Protein AF-0000000082498133 (afdb_homodimer)

Sequence (608 aa):
MKIEMRTRTTKRICCCGSPRFSFLAPPSLFSWYEEDVWTEIAKFLDGISLVMLATTCKWFNLIMMEDCVWKYACLRDLQVPDPGKVAFKWKELYAKAFDGCHSYMFRQQEKHIDWMRIGAFLFDSHSAFLTERLIGPLKVDKEDTMEKMLELKGCCVLNNIKAGIWIADLQLVRCPVCDLNTCDGTMQTLDARHIELFLNEGYQDGSWDYETLGSHDTSKHADGASGGIFDMKHLKDQSTSDILDLKSWVGKQKDWQPKAMITLHAVAVKTNLQENEGLHIKYQAMKTGKDGEVVSIRISQQLLMKIEMRTRTTKRICCCGSPRFSFLAPPSLFSWYEEDVWTEIAKFLDGISLVMLATTCKWFNLIMMEDCVWKYACLRDLQVPDPGKVAFKWKELYAKAFDGCHSYMFRQQEKHIDWMRIGAFLFDSHSAFLTERLIGPLKVDKEDTMEKMLELKGCCVLNNIKAGIWIADLQLVRCPVCDLNTCDGTMQTLDARHIELFLNEGYQDGSWDYETLGSHDTSKHADGASGGIFDMKHLKDQSTSDILDLKSWVGKQKDWQPKAMITLHAVAVKTNLQENEGLHIKYQAMKTGKDGEVVSIRISQQLL

Solvent-accessible surface area (backbone atoms only — not comparable to full-atom values): 33421 Å² total; per-residue (Å²): 137,82,78,76,76,78,77,81,80,78,80,70,68,52,74,61,60,60,78,70,75,68,73,70,73,75,67,93,55,80,56,85,78,40,62,64,60,55,40,58,55,51,39,74,43,53,69,66,56,40,50,50,52,25,52,50,21,50,50,51,25,51,52,56,63,33,52,68,35,28,41,47,34,36,31,60,76,45,65,45,77,87,73,72,86,68,96,64,59,30,56,60,42,37,45,57,70,67,66,75,65,55,72,44,78,80,45,66,53,86,37,52,74,50,56,26,78,66,46,39,30,40,32,88,39,42,32,35,38,36,29,45,66,74,59,74,79,84,75,83,66,88,85,54,52,56,65,53,31,19,64,73,65,38,28,41,70,44,69,48,32,58,60,28,54,28,38,33,31,41,35,33,26,55,37,80,79,29,78,41,91,76,42,89,44,64,20,46,26,47,37,35,31,36,61,60,43,85,78,33,62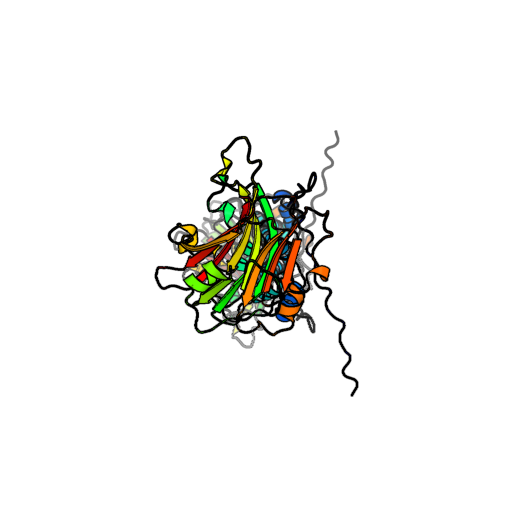,50,50,71,73,54,75,40,53,78,40,78,76,46,54,28,75,43,80,44,71,42,67,48,55,40,38,36,45,32,23,52,85,44,61,83,35,67,45,36,52,56,66,43,41,46,83,80,61,49,68,58,85,86,36,65,61,65,30,44,49,65,31,62,39,22,38,35,40,41,24,42,44,64,94,49,56,13,38,40,35,39,37,32,37,22,31,80,48,96,88,42,40,34,42,30,40,35,41,34,40,32,76,87,136,83,80,78,75,80,80,81,85,79,80,65,68,49,75,60,60,57,76,70,73,69,72,72,71,74,65,93,55,79,56,84,78,39,62,66,60,55,41,58,54,52,39,75,42,52,70,66,57,41,50,50,51,27,52,50,21,50,49,52,25,52,53,58,64,34,53,66,36,29,41,46,34,37,31,61,76,45,64,44,79,86,70,71,87,69,95,64,58,31,58,58,41,38,45,58,71,68,66,75,65,53,72,44,78,79,46,67,53,84,38,52,75,51,57,25,77,64,48,39,28,38,32,89,39,42,33,34,37,37,31,46,64,74,60,73,79,84,74,82,67,86,84,54,51,57,66,54,32,20,62,71,66,40,27,40,70,44,68,48,32,57,61,28,53,27,37,33,30,41,35,32,27,55,37,80,79,30,78,40,91,78,42,90,44,65,18,45,26,47,37,35,32,34,59,62,42,83,79,33,63,49,51,70,73,53,76,40,52,76,41,78,77,47,53,28,75,43,79,45,68,42,65,48,54,40,37,35,43,33,24,53,84,44,61,85,34,66,46,35,51,56,65,42,40,46,82,77,63,48,67,58,87,85,36,65,62,64,28,42,43,58,31,62,38,24,41,36,38,42,24,43,44,63,95,50,55,12,38,40,34,40,36,33,37,22,31,81,46,96,87,41,41,32,44,33,41,35,39,33,40,32,76,88

Structure (mmCIF, N/CA/C/O backbone):
data_AF-0000000082498133-model_v1
#
loop_
_entity.id
_entity.type
_entity.pdbx_description
1 polymer 'Probable F-box At3g61730'
#
loop_
_atom_site.group_PDB
_atom_site.id
_atom_site.type_symbol
_atom_site.label_atom_id
_atom_site.label_alt_id
_atom_site.label_comp_id
_atom_site.label_asym_id
_atom_site.label_entity_id
_atom_site.label_seq_id
_atom_site.pdbx_PDB_ins_code
_atom_site.Cartn_x
_atom_site.Cartn_y
_atom_site.Cartn_z
_atom_site.occupancy
_atom_site.B_iso_or_equiv
_atom_site.auth_seq_id
_atom_site.auth_comp_id
_atom_site.auth_asym_id
_atom_site.auth_atom_id
_atom_site.pdbx_PDB_model_num
ATOM 1 N N . MET A 1 1 ? -36.938 35.531 -4.105 1 23.5 1 MET A N 1
ATOM 2 C CA . MET A 1 1 ? -35.625 34.875 -4.23 1 23.5 1 MET A CA 1
ATOM 3 C C . MET A 1 1 ? -34.875 34.969 -2.92 1 23.5 1 MET A C 1
ATOM 5 O O . MET A 1 1 ? -34.25 36 -2.613 1 23.5 1 MET A O 1
ATOM 9 N N . LYS A 1 2 ? -35.406 34.375 -1.828 1 27.59 2 LYS A N 1
ATOM 10 C CA . LYS A 1 2 ? -35.281 34.531 -0.382 1 27.59 2 LYS A CA 1
ATOM 11 C C . LYS A 1 2 ? -33.969 34 0.127 1 27.59 2 LYS A C 1
ATOM 13 O O . LYS A 1 2 ? -33.656 32.812 -0.082 1 27.59 2 LYS A O 1
ATOM 18 N N . ILE A 1 3 ? -32.875 34.875 0.156 1 26.09 3 ILE A N 1
ATOM 19 C CA . ILE A 1 3 ? -31.469 34.812 0.532 1 26.09 3 ILE A CA 1
ATOM 20 C C . ILE A 1 3 ? -31.328 34.125 1.895 1 26.09 3 ILE A C 1
ATOM 22 O O . ILE A 1 3 ? -31.812 34.656 2.904 1 26.09 3 ILE A O 1
ATOM 26 N N . GLU A 1 4 ? -31.625 32.75 1.978 1 24.52 4 GLU A N 1
ATOM 27 C CA . GLU A 1 4 ? -31.594 32.031 3.236 1 24.52 4 GLU A CA 1
ATOM 28 C C . GLU A 1 4 ? -30.312 32.281 4.004 1 24.52 4 GLU A C 1
ATOM 30 O O . GLU A 1 4 ? -29.219 32.125 3.461 1 24.52 4 GLU A O 1
ATOM 35 N N . MET A 1 5 ? -30.281 33.188 5.004 1 19.09 5 MET A N 1
ATOM 36 C CA . MET A 1 5 ? -29.297 33.688 5.961 1 19.09 5 MET A CA 1
ATOM 37 C C . MET A 1 5 ? -28.672 32.531 6.734 1 19.09 5 MET A C 1
ATOM 39 O O . MET A 1 5 ? -29.328 31.891 7.555 1 19.09 5 MET A O 1
ATOM 43 N N . ARG A 1 6 ? -27.875 31.594 6.039 1 28.27 6 ARG A N 1
ATOM 44 C CA . ARG A 1 6 ? -27.156 30.547 6.758 1 28.27 6 ARG A CA 1
ATOM 45 C C . ARG A 1 6 ? -26.547 31.078 8.055 1 28.27 6 ARG A C 1
ATOM 47 O O . ARG A 1 6 ? -25.984 32.188 8.078 1 28.27 6 ARG A O 1
ATOM 54 N N . THR A 1 7 ? -27.016 30.578 9.148 1 25.17 7 THR A N 1
ATOM 55 C CA . THR A 1 7 ? -26.781 30.75 10.578 1 25.17 7 THR A CA 1
ATOM 56 C C . THR A 1 7 ? -25.281 30.797 10.883 1 25.17 7 THR A C 1
ATOM 58 O O . THR A 1 7 ? -24.484 30.109 10.227 1 25.17 7 THR A O 1
ATOM 61 N N . ARG A 1 8 ? -24.766 31.75 11.641 1 30.75 8 ARG A N 1
ATOM 62 C CA . ARG A 1 8 ? -23.562 32.281 12.289 1 30.75 8 ARG A CA 1
ATOM 63 C C . ARG A 1 8 ? -22.828 31.188 13.055 1 30.75 8 ARG A C 1
ATOM 65 O O . ARG A 1 8 ? -23.406 30.531 13.914 1 30.75 8 ARG A O 1
ATOM 72 N N . THR A 1 9 ? -21.875 30.516 12.398 1 31.27 9 THR A N 1
ATOM 73 C CA . THR A 1 9 ? -20.875 29.625 12.992 1 31.27 9 THR A CA 1
ATOM 74 C C . THR A 1 9 ? -20.391 30.172 14.336 1 31.27 9 THR A C 1
ATOM 76 O O . THR A 1 9 ? -20 31.344 14.438 1 31.27 9 THR A O 1
ATOM 79 N N . THR A 1 10 ? -20.781 29.625 15.469 1 29.75 10 THR A N 1
ATOM 80 C CA . THR A 1 10 ? -20.453 29.859 16.875 1 29.75 10 THR A CA 1
ATOM 81 C C . THR A 1 10 ? -18.938 29.984 17.047 1 29.75 10 THR A C 1
ATOM 83 O O . THR A 1 10 ? -18.188 29.188 16.5 1 29.75 10 THR A O 1
ATOM 86 N N . LYS A 1 11 ? -18.422 31.234 17.422 1 36.19 11 LYS A N 1
ATOM 87 C CA . LYS A 1 11 ? -17.141 31.75 17.891 1 36.19 11 LYS A CA 1
ATOM 88 C C . LYS A 1 11 ? -16.484 30.797 18.891 1 36.19 11 LYS A C 1
ATOM 90 O O . LYS A 1 11 ? -17.078 30.5 19.938 1 36.19 11 LYS A O 1
ATOM 95 N N . ARG A 1 12 ? -15.719 29.844 18.547 1 35.78 12 ARG A N 1
ATOM 96 C CA . ARG A 1 12 ? -15.156 28.828 19.438 1 35.78 12 ARG A CA 1
ATOM 97 C C . ARG A 1 12 ? -14.25 29.469 20.484 1 35.78 12 ARG A C 1
ATOM 99 O O . ARG A 1 12 ? -13.242 30.078 20.156 1 35.78 12 ARG A O 1
ATOM 106 N N . ILE A 1 13 ? -14.875 29.844 21.562 1 32.75 13 ILE A N 1
ATOM 107 C CA . ILE A 1 13 ? -14.117 30.109 22.781 1 32.75 13 ILE A CA 1
ATOM 108 C C . ILE A 1 13 ? -13.281 28.891 23.156 1 32.75 13 ILE A C 1
ATOM 110 O O . ILE A 1 13 ? -13.812 27.781 23.266 1 32.75 13 ILE A O 1
ATOM 114 N N . CYS A 1 14 ? -12.117 28.719 22.766 1 37.66 14 CYS A N 1
ATOM 115 C CA . CYS A 1 14 ? -11.305 27.578 23.172 1 37.66 14 CYS A CA 1
ATOM 116 C C . CYS A 1 14 ? -10.867 27.703 24.625 1 37.66 14 CYS A C 1
ATOM 118 O O . CYS A 1 14 ? -10.266 28.719 25 1 37.66 14 CYS A O 1
ATOM 120 N N . CYS A 1 15 ? -11.727 27.188 25.484 1 32.81 15 CYS A N 1
ATOM 121 C CA . CYS A 1 15 ? -11.219 27.031 26.844 1 32.81 15 CYS A CA 1
ATOM 122 C C . CYS A 1 15 ? -9.891 26.281 26.844 1 32.81 15 CYS A C 1
ATOM 124 O O . CYS A 1 15 ? -9.68 25.375 26.031 1 32.81 15 CYS A O 1
ATOM 126 N N . CYS A 1 16 ? -8.875 26.828 27.375 1 40.31 16 CYS A N 1
ATOM 127 C CA . CYS A 1 16 ? -7.445 26.547 27.391 1 40.31 16 CYS A CA 1
ATOM 128 C C . CYS A 1 16 ? -7.164 25.172 28.016 1 40.31 16 CYS A C 1
ATOM 130 O O . CYS A 1 16 ? -6.77 25.094 29.188 1 40.31 16 CYS A O 1
ATOM 132 N N . GLY A 1 17 ? -8.086 24.25 28.094 1 35.47 17 GLY A N 1
ATOM 133 C CA . GLY A 1 17 ? -7.52 23.062 28.703 1 35.47 17 GLY A CA 1
ATOM 134 C C . GLY A 1 17 ? -6.363 22.469 27.922 1 35.47 17 GLY A C 1
ATOM 135 O O . GLY A 1 17 ? -6.285 22.641 26.703 1 35.47 17 GLY A O 1
ATOM 136 N N . SER A 1 18 ? -5.246 22.219 28.672 1 36.78 18 SER A N 1
ATOM 137 C CA . SER A 1 18 ? -4.098 21.531 28.109 1 36.78 18 SER A CA 1
ATOM 138 C C . SER A 1 18 ? -4.535 20.297 27.328 1 36.78 18 SER A C 1
ATOM 140 O O . SER A 1 18 ? -5.371 19.516 27.797 1 36.78 18 SER A O 1
ATOM 142 N N . PRO A 1 19 ? -4.469 20.344 26.125 1 37.59 19 PRO A N 1
ATOM 143 C CA . PRO A 1 19 ? -4.879 19.141 25.422 1 37.59 19 PRO A CA 1
ATOM 144 C C . PRO A 1 19 ? -4.145 17.891 25.906 1 37.59 19 PRO A C 1
ATOM 146 O O . PRO A 1 19 ? -2.91 17.859 25.922 1 37.59 19 PRO A O 1
ATOM 149 N N . ARG A 1 20 ? -4.508 17.297 27.062 1 34.16 20 ARG A N 1
ATOM 150 C CA . ARG A 1 20 ? -3.902 16.016 27.391 1 34.16 20 ARG A CA 1
ATOM 151 C C . ARG A 1 20 ? -3.973 15.055 26.203 1 34.16 20 ARG A C 1
ATOM 153 O O . ARG A 1 20 ? -5.055 14.781 25.688 1 34.16 20 ARG A O 1
ATOM 160 N N . PHE A 1 21 ? -3.023 15.086 25.469 1 34.25 21 PHE A N 1
ATOM 161 C CA . PHE A 1 21 ? -3.006 14 24.5 1 34.25 21 PHE A CA 1
ATOM 162 C C . PHE A 1 21 ? -3.023 12.648 25.203 1 34.25 21 PHE A C 1
ATOM 164 O O . PHE A 1 21 ? -2.012 12.219 25.766 1 34.25 21 PHE A O 1
ATOM 171 N N . SER A 1 22 ? -3.871 12.367 26.156 1 34.19 22 SER A N 1
ATOM 172 C CA . SER A 1 22 ? -3.814 10.977 26.609 1 34.19 22 SER A CA 1
ATOM 173 C C . SER A 1 22 ? -3.957 10.016 25.438 1 34.19 22 SER A C 1
ATOM 175 O O . SER A 1 22 ? -5.016 9.938 24.812 1 34.19 22 SER A O 1
ATOM 177 N N . PHE A 1 23 ? -2.99 9.938 24.703 1 33.47 23 PHE A N 1
ATOM 178 C CA . PHE A 1 23 ? -3.016 8.766 23.844 1 33.47 23 PHE A CA 1
ATOM 179 C C . PHE A 1 23 ? -3.461 7.527 24.609 1 33.47 23 PHE A C 1
ATOM 181 O O . PHE A 1 23 ? -2.803 7.117 25.562 1 33.47 23 PHE A O 1
ATOM 188 N N . LEU A 1 24 ? -4.715 7.371 25 1 33.66 24 LEU A N 1
ATOM 189 C CA . LEU A 1 24 ? -5.312 6.141 25.5 1 33.66 24 LEU A CA 1
ATOM 190 C C . LEU A 1 24 ? -4.574 4.918 24.969 1 33.66 24 LEU A C 1
ATOM 192 O O . LEU A 1 24 ? -4.395 4.773 23.766 1 33.66 24 LEU A O 1
ATOM 196 N N . ALA A 1 25 ? -3.658 4.398 25.766 1 35.56 25 ALA A N 1
ATOM 197 C CA . ALA A 1 25 ? -3.1 3.066 25.547 1 35.56 25 ALA A CA 1
ATOM 198 C C . ALA A 1 25 ? -4.188 2.082 25.125 1 35.56 25 ALA A C 1
ATOM 200 O O . ALA A 1 25 ? -5.18 1.903 25.828 1 35.56 25 ALA A O 1
ATOM 201 N N . PRO A 1 26 ? -4.551 1.903 23.859 1 36.94 26 PRO A N 1
ATOM 202 C CA . PRO A 1 26 ? -5.617 0.928 23.625 1 36.94 26 PRO A CA 1
ATOM 203 C C . PRO A 1 26 ? -5.488 -0.31 24.516 1 36.94 26 PRO A C 1
ATOM 205 O O . PRO A 1 26 ? -4.383 -0.664 24.922 1 36.94 26 PRO A O 1
ATOM 208 N N . PRO A 1 27 ? -6.395 -0.764 25.344 1 38.41 27 PRO A N 1
ATOM 209 C CA . PRO A 1 27 ? -6.453 -2.049 26.047 1 38.41 27 PRO A CA 1
ATOM 210 C C . PRO A 1 27 ? -5.719 -3.16 25.312 1 38.41 27 PRO A C 1
ATOM 212 O O . PRO A 1 27 ? -5.34 -2.986 24.141 1 38.41 27 PRO A O 1
ATOM 215 N N . SER A 1 28 ? -5.816 -4.496 25.844 1 40 28 SER A N 1
ATOM 216 C CA . SER A 1 28 ? -5.242 -5.777 25.453 1 40 28 SER A CA 1
ATOM 217 C C . SER A 1 28 ? -5.449 -6.047 23.969 1 40 28 SER A C 1
ATOM 219 O O . SER A 1 28 ? -6.543 -6.434 23.547 1 40 28 SER A O 1
ATOM 221 N N . LEU A 1 29 ? -5.312 -5.191 23.172 1 38.25 29 LEU A N 1
ATOM 222 C CA . LEU A 1 29 ? -5.73 -5.012 21.797 1 38.25 29 LEU A CA 1
ATOM 223 C C . LEU A 1 29 ? -5.406 -6.246 20.953 1 38.25 29 LEU A C 1
ATOM 225 O O . LEU A 1 29 ? -4.281 -6.754 21.016 1 38.25 29 LEU A O 1
ATOM 229 N N . PHE A 1 30 ? -6.25 -7.258 20.828 1 40.31 30 PHE A N 1
ATOM 230 C CA . PHE A 1 30 ? -6.141 -7.984 19.562 1 40.31 30 PHE A CA 1
ATOM 231 C C . PHE A 1 30 ? -5.355 -7.176 18.547 1 40.31 30 PHE A C 1
ATOM 233 O O . PHE A 1 30 ? -5.777 -6.09 18.141 1 40.31 30 PHE A O 1
ATOM 240 N N . SER A 1 31 ? -4.129 -7.105 18.719 1 49.03 31 SER A N 1
ATOM 241 C CA . SER A 1 31 ? -3.285 -6.41 17.75 1 49.03 31 SER A CA 1
ATOM 242 C C . SER A 1 31 ? -3.598 -6.859 16.328 1 49.03 31 SER A C 1
ATOM 244 O O . SER A 1 31 ? -3.377 -8.016 15.977 1 49.03 31 SER A O 1
ATOM 246 N N . TRP A 1 32 ? -4.691 -6.496 15.828 1 53.09 32 TRP A N 1
ATOM 247 C CA . TRP A 1 32 ? -5.055 -6.695 14.43 1 53.09 32 TRP A CA 1
ATOM 248 C C . TRP A 1 32 ? -3.816 -6.941 13.57 1 53.09 32 TRP A C 1
ATOM 250 O O . TRP A 1 32 ? -3.916 -7.473 12.461 1 53.09 32 TRP A O 1
ATOM 260 N N . TYR A 1 33 ? -2.582 -6.469 14.172 1 55.12 33 TYR A N 1
ATOM 261 C CA . TYR A 1 33 ? -1.394 -6.543 13.328 1 55.12 33 TYR A CA 1
ATOM 262 C C . TYR A 1 33 ? -0.619 -7.828 13.594 1 55.12 33 TYR A C 1
ATOM 264 O O . TYR A 1 33 ? 0.608 -7.809 13.727 1 55.12 33 TYR A O 1
ATOM 272 N N . GLU A 1 34 ? -1.458 -8.773 14.07 1 66.5 34 GLU A N 1
ATOM 273 C CA . GLU A 1 34 ? -0.69 -10.008 14.125 1 66.5 34 GLU A CA 1
ATOM 274 C C . GLU A 1 34 ? -0.534 -10.617 12.734 1 66.5 34 GLU A C 1
ATOM 276 O O . GLU A 1 34 ? -1.464 -11.242 12.211 1 66.5 34 GLU A O 1
ATOM 281 N N . GLU A 1 35 ? 0.554 -10.383 12.172 1 70.69 35 GLU A N 1
ATOM 282 C CA . GLU A 1 35 ? 0.877 -10.844 10.82 1 70.69 35 GLU A CA 1
ATOM 283 C C . GLU A 1 35 ? 0.584 -12.336 10.672 1 70.69 35 GLU A C 1
ATOM 285 O O . GLU A 1 35 ? 0.106 -12.773 9.625 1 70.69 35 GLU A O 1
ATOM 290 N N . ASP A 1 36 ? 0.7 -12.984 11.812 1 77.62 36 ASP A N 1
ATOM 291 C CA . ASP A 1 36 ? 0.586 -14.43 11.727 1 77.62 36 ASP A CA 1
ATOM 292 C C . ASP A 1 36 ? -0.864 -14.859 11.5 1 77.62 36 ASP A C 1
ATOM 294 O O . ASP A 1 36 ? -1.141 -15.727 10.672 1 77.62 36 ASP A O 1
ATOM 298 N N . VAL A 1 37 ? -1.773 -14.172 12.227 1 80.88 37 VAL A N 1
ATOM 299 C CA . VAL A 1 37 ? -3.178 -14.547 12.109 1 80.88 37 VAL A CA 1
ATOM 300 C C . VAL A 1 37 ? -3.684 -14.219 10.703 1 80.88 37 VAL A C 1
ATOM 302 O O . VAL A 1 37 ? -4.348 -15.031 10.07 1 80.88 37 VAL A O 1
ATOM 305 N N . TRP A 1 38 ? -3.338 -13.055 10.219 1 82.94 38 TRP A N 1
ATOM 306 C CA . TRP A 1 38 ? -3.844 -12.625 8.922 1 82.94 38 TRP A CA 1
ATOM 307 C C . TRP A 1 38 ? -3.205 -13.43 7.793 1 82.94 38 TRP A C 1
ATOM 309 O O . TRP A 1 38 ? -3.846 -13.688 6.77 1 82.94 38 TRP A O 1
ATOM 319 N N . THR A 1 39 ? -1.983 -13.797 8.023 1 85.25 39 THR A N 1
ATOM 320 C CA . THR A 1 39 ? -1.342 -14.695 7.066 1 85.25 39 THR A CA 1
ATOM 321 C C . THR A 1 39 ? -2.096 -16.016 6.98 1 85.25 39 THR A C 1
ATOM 323 O O . THR A 1 39 ? -2.338 -16.531 5.883 1 85.25 39 THR A O 1
ATOM 326 N N . GLU A 1 40 ? -2.504 -16.516 8.094 1 88 40 GLU A N 1
ATOM 327 C CA . GLU A 1 40 ? -3.246 -17.766 8.125 1 88 40 GLU A CA 1
ATOM 328 C C . GLU A 1 40 ? -4.594 -17.625 7.426 1 88 40 GLU A C 1
ATOM 330 O O . GLU A 1 40 ? -5.004 -18.516 6.676 1 88 40 GLU A O 1
ATOM 335 N N . ILE A 1 41 ? -5.215 -16.562 7.656 1 87.12 41 ILE A N 1
ATOM 336 C CA . ILE A 1 41 ? -6.504 -16.297 7.02 1 87.12 41 ILE A CA 1
ATOM 337 C C . ILE A 1 41 ? -6.312 -16.172 5.508 1 87.12 41 ILE A C 1
ATOM 339 O O . ILE A 1 41 ? -7.109 -16.703 4.727 1 87.12 41 ILE A O 1
ATOM 343 N N . ALA A 1 42 ? -5.305 -15.492 5.051 1 88.81 42 ALA A N 1
ATOM 344 C CA . ALA A 1 42 ? -5.027 -15.258 3.635 1 88.81 42 ALA A CA 1
ATOM 345 C C . ALA A 1 42 ? -4.832 -16.578 2.889 1 88.81 42 ALA A C 1
ATOM 347 O O . ALA A 1 42 ? -5.164 -16.688 1.708 1 88.81 42 ALA A O 1
ATOM 348 N N . LYS A 1 43 ? -4.363 -17.5 3.619 1 88 43 LYS A N 1
ATOM 349 C CA . LYS A 1 43 ? -4.109 -18.797 3.006 1 88 43 LYS A CA 1
ATOM 350 C C . LYS A 1 43 ? -5.406 -19.438 2.529 1 88 43 LYS A C 1
ATOM 352 O O . LYS A 1 43 ? -5.391 -20.297 1.644 1 88 43 LYS A O 1
ATOM 357 N N . PHE A 1 44 ? -6.512 -19.031 3.064 1 89.38 44 PHE A N 1
ATOM 358 C CA . PHE A 1 44 ? -7.793 -19.625 2.717 1 89.38 44 PHE A CA 1
ATOM 359 C C . PHE A 1 44 ? -8.445 -18.891 1.554 1 89.38 44 PHE A C 1
ATOM 361 O O . PHE A 1 44 ? -9.492 -19.312 1.055 1 89.38 44 PHE A O 1
ATOM 368 N N . LEU A 1 45 ? -7.832 -17.891 1.105 1 91.19 45 LEU A N 1
ATOM 369 C CA . LEU A 1 45 ? -8.367 -17.156 -0.029 1 91.19 45 LEU A CA 1
ATOM 370 C C . LEU A 1 45 ? -7.805 -17.688 -1.343 1 91.19 45 LEU A C 1
ATOM 372 O O . LEU A 1 45 ? -6.68 -18.188 -1.381 1 91.19 45 LEU A O 1
ATOM 376 N N . ASP A 1 46 ? -8.625 -17.547 -2.391 1 91.19 46 ASP A N 1
ATOM 377 C CA . ASP A 1 46 ? -8.117 -17.906 -3.711 1 91.19 46 ASP A CA 1
ATOM 378 C C . ASP A 1 46 ? -7.258 -16.781 -4.297 1 91.19 46 ASP A C 1
ATOM 380 O O . ASP A 1 46 ? -7.27 -15.656 -3.793 1 91.19 46 ASP A O 1
ATOM 384 N N . GLY A 1 47 ? -6.504 -17.078 -5.324 1 89.69 47 GLY A N 1
ATOM 385 C CA . GLY A 1 47 ? -5.562 -16.141 -5.918 1 89.69 47 GLY A CA 1
ATOM 386 C C . GLY A 1 47 ? -6.207 -14.836 -6.359 1 89.69 47 GLY A C 1
ATOM 387 O O . GLY A 1 47 ? -5.648 -13.758 -6.156 1 89.69 47 GLY A O 1
ATOM 388 N N . ILE A 1 48 ? -7.371 -15.039 -6.961 1 89.38 48 ILE A N 1
ATOM 389 C CA . ILE A 1 48 ? -8.07 -13.859 -7.453 1 89.38 48 ILE A CA 1
ATOM 390 C C . ILE A 1 48 ? -8.453 -12.953 -6.285 1 89.38 48 ILE A C 1
ATOM 392 O O . ILE A 1 48 ? -8.25 -11.742 -6.344 1 89.38 48 ILE A O 1
ATOM 396 N N . SER A 1 49 ? -8.977 -13.547 -5.266 1 91.12 49 SER A N 1
ATOM 397 C CA . SER A 1 49 ? -9.344 -12.797 -4.066 1 91.12 49 SER A CA 1
ATOM 398 C C . SER A 1 49 ? -8.125 -12.125 -3.439 1 91.12 49 SER A C 1
ATOM 400 O O . SER A 1 49 ? -8.203 -10.992 -2.975 1 91.12 49 SER A O 1
ATOM 402 N N . LEU A 1 50 ? -6.992 -12.82 -3.441 1 92.19 50 LEU A N 1
ATOM 403 C CA . LEU A 1 50 ? -5.758 -12.273 -2.891 1 92.19 50 LEU A CA 1
ATOM 404 C C . LEU A 1 50 ? -5.305 -11.055 -3.68 1 92.19 50 LEU A C 1
ATOM 406 O O . LEU A 1 50 ? -4.961 -10.023 -3.094 1 92.19 50 LEU A O 1
ATOM 410 N N . VAL A 1 51 ? -5.359 -11.148 -4.977 1 91 51 VAL A N 1
ATOM 411 C CA . VAL A 1 51 ? -4.945 -10.047 -5.832 1 91 51 VAL A CA 1
ATOM 412 C C . VAL A 1 51 ? -5.91 -8.875 -5.668 1 91 51 VAL A C 1
ATOM 414 O O . VAL A 1 51 ? -5.484 -7.719 -5.555 1 91 51 VAL A O 1
ATOM 417 N N . MET A 1 52 ? -7.195 -9.242 -5.602 1 90.44 52 MET A N 1
ATOM 418 C CA . MET A 1 52 ? -8.203 -8.195 -5.465 1 90.44 52 MET A CA 1
ATOM 419 C C . MET A 1 52 ? -8.031 -7.441 -4.148 1 90.44 52 MET A C 1
ATOM 421 O O . MET A 1 52 ? -8.117 -6.211 -4.117 1 90.44 52 MET A O 1
ATOM 425 N N . LEU A 1 53 ? -7.824 -8.117 -3.092 1 91.06 53 LEU A N 1
ATOM 426 C CA . LEU A 1 53 ? -7.621 -7.496 -1.787 1 91.06 53 LEU A CA 1
ATOM 427 C C . LEU A 1 53 ? -6.359 -6.641 -1.781 1 91.06 53 LEU A C 1
ATOM 429 O O . LEU A 1 53 ? -6.371 -5.508 -1.297 1 91.06 53 LEU A O 1
ATOM 433 N N . ALA A 1 54 ? -5.281 -7.152 -2.334 1 91.69 54 ALA A N 1
ATOM 434 C CA . ALA A 1 54 ? -4.023 -6.414 -2.385 1 91.69 54 ALA A CA 1
ATOM 435 C C . ALA A 1 54 ? -4.18 -5.125 -3.189 1 91.69 54 ALA A C 1
ATOM 437 O O . ALA A 1 54 ? -3.756 -4.055 -2.746 1 91.69 54 ALA A O 1
ATOM 438 N N . THR A 1 55 ? -4.805 -5.223 -4.344 1 90.94 55 THR A N 1
ATOM 439 C CA . THR A 1 55 ? -4.977 -4.07 -5.223 1 90.94 55 THR A CA 1
ATOM 440 C C . THR A 1 55 ? -5.902 -3.037 -4.586 1 90.94 55 THR A C 1
ATOM 442 O O . THR A 1 55 ? -5.66 -1.833 -4.684 1 90.94 55 THR A O 1
ATOM 445 N N . THR A 1 56 ? -6.957 -3.502 -3.949 1 89 56 THR A N 1
ATOM 446 C CA . THR A 1 56 ? -7.875 -2.605 -3.26 1 89 56 THR A CA 1
ATOM 447 C C . THR A 1 56 ? -7.16 -1.849 -2.145 1 89 56 THR A C 1
ATOM 449 O O . THR A 1 56 ? -7.32 -0.634 -2.01 1 89 56 THR A O 1
ATOM 452 N N . CYS A 1 57 ? -6.391 -2.566 -1.38 1 90.19 57 CYS A N 1
ATOM 453 C CA . CYS A 1 57 ? -5.637 -1.938 -0.302 1 90.19 57 CYS A CA 1
ATOM 454 C C . CYS A 1 57 ? -4.633 -0.931 -0.853 1 90.19 57 CYS A C 1
ATOM 456 O O . CYS A 1 57 ? -4.473 0.158 -0.299 1 90.19 57 CYS A O 1
ATOM 458 N N . LYS A 1 58 ? -3.961 -1.29 -1.896 1 90.88 58 LYS A N 1
ATOM 459 C CA . LYS A 1 58 ? -3.025 -0.369 -2.533 1 90.88 58 LYS A CA 1
ATOM 460 C C . LYS A 1 58 ? -3.736 0.898 -3.002 1 90.88 58 LYS A C 1
ATOM 462 O O . LYS A 1 58 ? -3.254 2.008 -2.768 1 90.88 58 LYS A O 1
ATOM 467 N N . TRP A 1 59 ? -4.859 0.718 -3.564 1 88.06 59 TRP A N 1
ATOM 468 C CA . TRP A 1 59 ? -5.645 1.836 -4.082 1 88.06 59 TRP A CA 1
ATOM 469 C C . TRP A 1 59 ? -6.105 2.746 -2.947 1 88.06 59 TRP A C 1
ATOM 471 O O . TRP A 1 59 ? -5.949 3.969 -3.023 1 88.06 59 TRP A O 1
ATOM 481 N N . PHE A 1 60 ? -6.656 2.207 -1.917 1 89.31 60 PHE A N 1
ATOM 482 C CA . PHE A 1 60 ? -7.133 2.988 -0.782 1 89.31 60 PHE A CA 1
ATOM 483 C C . PHE A 1 60 ? -5.98 3.736 -0.119 1 89.31 60 PHE A C 1
ATOM 485 O O . PHE A 1 60 ? -6.141 4.887 0.295 1 89.31 60 PHE A O 1
ATOM 492 N N . ASN A 1 61 ? -4.895 3.107 0.016 1 91.75 61 ASN A N 1
ATOM 493 C CA . ASN A 1 61 ? -3.725 3.775 0.576 1 91.75 61 ASN A CA 1
ATOM 494 C C . ASN A 1 61 ? -3.33 4.996 -0.249 1 91.75 61 ASN A C 1
ATOM 496 O O . ASN A 1 61 ? -3.016 6.051 0.307 1 91.75 61 ASN A O 1
ATOM 500 N N . LEU A 1 62 ? -3.385 4.809 -1.566 1 89.94 62 LEU A N 1
ATOM 501 C CA . LEU A 1 62 ? -3.033 5.906 -2.461 1 89.94 62 LEU A CA 1
ATOM 502 C C . LEU A 1 62 ? -4 7.074 -2.295 1 89.94 62 LEU A C 1
ATOM 504 O O . LEU A 1 62 ? -3.578 8.234 -2.24 1 89.94 62 LEU A O 1
ATOM 508 N N . ILE A 1 63 ? -5.238 6.797 -2.195 1 89.88 63 ILE A N 1
ATOM 509 C CA . ILE A 1 63 ? -6.262 7.824 -2.043 1 89.88 63 ILE A CA 1
ATOM 510 C C . ILE A 1 63 ? -6.051 8.57 -0.729 1 89.88 63 ILE A C 1
ATOM 512 O O . ILE A 1 63 ? -6.109 9.805 -0.691 1 89.88 63 ILE A O 1
ATOM 516 N N . MET A 1 64 ? -5.762 7.879 0.363 1 91.56 64 MET A N 1
ATOM 517 C CA . MET A 1 64 ? -5.574 8.5 1.672 1 91.56 64 MET A CA 1
ATOM 518 C C . MET A 1 64 ? -4.32 9.367 1.688 1 91.56 64 MET A C 1
ATOM 520 O O . MET A 1 64 ? -4.203 10.281 2.512 1 91.56 64 MET A O 1
ATOM 524 N N . MET A 1 65 ? -3.473 9.094 0.762 1 91.06 65 MET A N 1
ATOM 525 C CA . MET A 1 65 ? -2.197 9.805 0.763 1 91.06 65 MET A CA 1
ATOM 526 C C . MET A 1 65 ? -2.229 10.977 -0.207 1 91.06 65 MET A C 1
ATOM 528 O O . MET A 1 65 ? -1.271 11.758 -0.281 1 91.06 65 MET A O 1
ATOM 532 N N . GLU A 1 66 ? -3.287 11.156 -0.858 1 90.88 66 GLU A N 1
ATOM 533 C CA . GLU A 1 66 ? -3.414 12.266 -1.804 1 90.88 66 GLU A CA 1
ATOM 534 C C . GLU A 1 66 ? -3.357 13.609 -1.091 1 90.88 66 GLU A C 1
ATOM 536 O O . GLU A 1 66 ? -3.955 13.781 -0.027 1 90.88 66 GLU A O 1
ATOM 541 N N . ASP A 1 67 ? -2.713 14.617 -1.706 1 93.69 67 ASP A N 1
ATOM 542 C CA . ASP A 1 67 ? -2.479 15.922 -1.097 1 93.69 67 ASP A CA 1
ATOM 543 C C . ASP A 1 67 ? -3.791 16.672 -0.884 1 93.69 67 ASP A C 1
ATOM 545 O O . ASP A 1 67 ? -3.949 17.375 0.11 1 93.69 67 ASP A O 1
ATOM 549 N N . CYS A 1 68 ? -4.684 16.531 -1.823 1 92.44 68 CYS A N 1
ATOM 550 C CA . CYS A 1 68 ? -5.941 17.266 -1.733 1 92.44 68 CYS A CA 1
ATOM 551 C C . CYS A 1 68 ? -6.758 16.797 -0.53 1 92.44 68 CYS A C 1
ATOM 553 O O . CYS A 1 68 ? -7.477 17.594 0.078 1 92.44 68 CYS A O 1
ATOM 555 N N . VAL A 1 69 ? -6.695 15.57 -0.177 1 93.81 69 VAL A N 1
ATOM 556 C CA . VAL A 1 69 ? -7.391 15.062 0.998 1 93.81 69 VAL A CA 1
ATOM 557 C C . VAL A 1 69 ? -6.855 15.742 2.254 1 93.81 69 VAL A C 1
ATOM 559 O O . VAL A 1 69 ? -7.633 16.234 3.08 1 93.81 69 VAL A O 1
ATOM 562 N N . TRP A 1 70 ? -5.605 15.852 2.355 1 95.81 70 TRP A N 1
ATOM 563 C CA . TRP A 1 70 ? -4.977 16.438 3.535 1 95.81 70 TRP A CA 1
ATOM 564 C C . TRP A 1 70 ? -5.137 17.953 3.543 1 95.81 70 TRP A C 1
ATOM 566 O O . TRP A 1 70 ? -5.234 18.578 4.605 1 95.81 70 TRP A O 1
ATOM 576 N N . LYS A 1 71 ? -5.09 18.531 2.301 1 96.38 71 LYS A N 1
ATOM 577 C CA . LYS A 1 71 ? -5.41 19.953 2.215 1 96.38 71 LYS A CA 1
ATOM 578 C C . LYS A 1 71 ? -6.781 20.234 2.814 1 96.38 71 LYS A C 1
ATOM 580 O O . LYS A 1 71 ? -6.918 21.125 3.668 1 96.38 71 LYS A O 1
ATOM 585 N N . TYR A 1 72 ? -7.742 19.453 2.402 1 95.06 72 TYR A N 1
ATOM 586 C CA . TYR A 1 72 ? -9.094 19.641 2.906 1 95.06 72 TYR A CA 1
ATOM 587 C C . TYR A 1 72 ? -9.156 19.406 4.414 1 95.06 72 TYR A C 1
ATOM 589 O O . TYR A 1 72 ? -9.758 20.203 5.145 1 95.06 72 TYR A O 1
ATOM 597 N N . ALA A 1 73 ? -8.562 18.344 4.871 1 94.25 73 ALA A N 1
ATOM 598 C CA . ALA A 1 73 ? -8.562 18.016 6.297 1 94.25 73 ALA A CA 1
ATOM 599 C C . ALA A 1 73 ? -7.902 19.125 7.105 1 94.25 73 ALA A C 1
ATOM 601 O O . ALA A 1 73 ? -8.406 19.516 8.164 1 94.25 73 ALA A O 1
ATOM 602 N N . CYS A 1 74 ? -6.816 19.641 6.598 1 96.31 74 CYS A N 1
ATOM 603 C CA . CYS A 1 74 ? -6.055 20.672 7.293 1 96.31 74 CYS A CA 1
ATOM 604 C C . CYS A 1 74 ? -6.863 21.953 7.414 1 96.31 74 CYS A C 1
ATOM 606 O O . CYS A 1 74 ? -7.004 22.516 8.508 1 96.31 74 CYS A O 1
ATOM 608 N N . LEU A 1 75 ? -7.398 22.391 6.328 1 96.94 75 LEU A N 1
ATOM 609 C CA . LEU A 1 75 ? -8.164 23.641 6.297 1 96.94 75 LEU A CA 1
ATOM 610 C C . LEU A 1 75 ? -9.43 23.516 7.133 1 96.94 75 LEU A C 1
ATOM 612 O O . LEU A 1 75 ? -9.789 24.438 7.863 1 96.94 75 LEU A O 1
ATOM 616 N N . ARG A 1 76 ? -10.094 22.406 7.027 1 94.62 76 ARG A N 1
ATOM 617 C CA . ARG A 1 76 ? -11.297 22.141 7.816 1 94.62 76 ARG A CA 1
ATOM 618 C C . ARG A 1 76 ? -10.992 22.172 9.312 1 94.62 76 ARG A C 1
ATOM 620 O O . ARG A 1 76 ? -11.656 22.875 10.07 1 94.62 76 ARG A O 1
ATOM 627 N N . ASP A 1 77 ? -9.977 21.5 9.703 1 94.44 77 ASP A N 1
ATOM 628 C CA . ASP A 1 77 ? -9.688 21.328 11.125 1 94.44 77 ASP A CA 1
ATOM 629 C C . ASP A 1 77 ? -9.094 22.609 11.711 1 94.44 77 ASP A C 1
ATOM 631 O O . ASP A 1 77 ? -9.289 22.906 12.898 1 94.44 77 ASP A O 1
ATOM 635 N N . LEU A 1 78 ? -8.375 23.391 10.891 1 96.5 78 LEU A N 1
ATOM 636 C CA . LEU A 1 78 ? -7.836 24.672 11.328 1 96.5 78 LEU A CA 1
ATOM 637 C C . LEU A 1 78 ? -8.875 25.781 11.188 1 96.5 78 LEU A C 1
ATOM 639 O O . LEU A 1 78 ? -8.695 26.875 11.727 1 96.5 78 LEU A O 1
ATOM 643 N N . GLN A 1 79 ? -9.922 25.484 10.469 1 95.25 79 GLN A N 1
ATOM 644 C CA . GLN A 1 79 ? -11.008 26.422 10.242 1 95.25 79 GLN A CA 1
ATOM 645 C C . GLN A 1 79 ? -10.508 27.703 9.578 1 95.25 79 GLN A C 1
ATOM 647 O O . GLN A 1 79 ? -10.797 28.812 10.039 1 95.25 79 GLN A O 1
ATOM 652 N N . VAL A 1 80 ? -9.719 27.547 8.602 1 97.06 80 VAL A N 1
ATOM 653 C CA . VAL A 1 80 ? -9.203 28.656 7.805 1 97.06 80 VAL A CA 1
ATOM 654 C C . VAL A 1 80 ? -9.398 28.359 6.32 1 97.06 80 VAL A C 1
ATOM 656 O O . VAL A 1 80 ? -9.484 27.203 5.914 1 97.06 80 VAL A O 1
ATOM 659 N N . PRO A 1 81 ? -9.539 29.438 5.52 1 96.38 81 PRO A N 1
ATOM 660 C CA . PRO A 1 81 ? -9.672 29.219 4.078 1 96.38 81 PRO A CA 1
ATOM 661 C C . PRO A 1 81 ? -8.344 28.875 3.408 1 96.38 81 PRO A C 1
ATOM 663 O O . PRO A 1 81 ? -7.289 28.922 4.051 1 96.38 81 PRO A O 1
ATOM 666 N N . ASP A 1 82 ? -8.461 28.469 2.15 1 96.19 82 ASP A N 1
ATOM 667 C CA . ASP A 1 82 ? -7.285 28.125 1.355 1 96.19 82 ASP A CA 1
ATOM 668 C C . ASP A 1 82 ? -6.375 29.344 1.165 1 96.19 82 ASP A C 1
ATOM 670 O O . ASP A 1 82 ? -6.781 30.344 0.577 1 96.19 82 ASP A O 1
ATOM 674 N N . PRO A 1 83 ? -5.188 29.234 1.655 1 95.94 83 PRO A N 1
ATOM 675 C CA . PRO A 1 83 ? -4.246 30.344 1.51 1 95.94 83 PRO A CA 1
ATOM 676 C C . PRO A 1 83 ? -3.641 30.422 0.111 1 95.94 83 PRO A C 1
ATOM 678 O O . PRO A 1 83 ? -2.914 31.375 -0.197 1 95.94 83 PRO A O 1
ATOM 681 N N . GLY A 1 84 ? -3.885 29.391 -0.691 1 93.88 84 GLY A N 1
ATOM 682 C CA . GLY A 1 84 ? -3.258 29.312 -2 1 93.88 84 GLY A CA 1
ATOM 683 C C . GLY A 1 84 ? -2.064 28.375 -2.031 1 93.88 84 GLY A C 1
ATOM 684 O O . GLY A 1 84 ? -2.162 27.219 -1.6 1 93.88 84 GLY A O 1
ATOM 685 N N . LYS A 1 85 ? -0.96 28.922 -2.496 1 92.5 85 LYS A N 1
ATOM 686 C CA . LYS A 1 85 ? 0.215 28.062 -2.668 1 92.5 85 LYS A CA 1
ATOM 687 C C . LYS A 1 85 ? 0.971 27.906 -1.354 1 92.5 85 LYS A C 1
ATOM 689 O O . LYS A 1 85 ? 1.139 28.859 -0.601 1 92.5 85 LYS A O 1
ATOM 694 N N . VAL A 1 86 ? 1.313 26.734 -1.089 1 96.25 86 VAL A N 1
ATOM 695 C CA . VAL A 1 86 ? 2.141 26.406 0.068 1 96.25 86 VAL A CA 1
ATOM 696 C C . VAL A 1 86 ? 3.412 25.688 -0.391 1 96.25 86 VAL A C 1
ATOM 698 O O . VAL A 1 86 ? 3.447 25.109 -1.478 1 96.25 86 VAL A O 1
ATOM 701 N N . ALA A 1 87 ? 4.406 25.766 0.443 1 96.19 87 ALA A N 1
ATOM 702 C CA . ALA A 1 87 ? 5.715 25.25 0.051 1 96.19 87 ALA A CA 1
ATOM 703 C C . ALA A 1 87 ? 5.848 23.766 0.382 1 96.19 87 ALA A C 1
ATOM 705 O O . ALA A 1 87 ? 6.723 23.094 -0.154 1 96.19 87 ALA A O 1
ATOM 706 N N . PHE A 1 88 ? 4.973 23.25 1.235 1 98 88 PHE A N 1
ATOM 707 C CA . PHE A 1 88 ? 5.098 21.891 1.72 1 98 88 PHE A CA 1
ATOM 708 C C . PHE A 1 88 ? 3.826 21.094 1.441 1 98 88 PHE A C 1
ATOM 710 O O . PHE A 1 88 ? 2.771 21.672 1.183 1 98 88 PHE A O 1
ATOM 717 N N . LYS A 1 89 ? 3.949 19.766 1.519 1 97.19 89 LYS A N 1
ATOM 718 C CA . LYS A 1 89 ? 2.775 18.906 1.396 1 97.19 89 LYS A CA 1
ATOM 719 C C . LYS A 1 89 ? 1.815 19.125 2.562 1 97.19 89 LYS A C 1
ATOM 721 O O . LYS A 1 89 ? 2.246 19.297 3.705 1 97.19 89 LYS A O 1
ATOM 726 N N . TRP A 1 90 ? 0.619 19.031 2.268 1 97.12 90 TRP A N 1
ATOM 727 C CA . TRP A 1 90 ? -0.403 19.328 3.27 1 97.12 90 TRP A CA 1
ATOM 728 C C . TRP A 1 90 ? -0.391 18.266 4.375 1 97.12 90 TRP A C 1
ATOM 730 O O . TRP A 1 90 ? -0.7 18.562 5.527 1 97.12 90 TRP A O 1
ATOM 740 N N . LYS A 1 91 ? -0.047 17.031 4.02 1 94.94 91 LYS A N 1
ATOM 741 C CA . LYS A 1 91 ? 0.067 16 5.051 1 94.94 91 LYS A CA 1
ATOM 742 C C . LYS A 1 91 ? 1.104 16.391 6.102 1 94.94 91 LYS A C 1
ATOM 744 O O . LYS A 1 91 ? 0.908 16.156 7.297 1 94.94 91 LYS A O 1
ATOM 749 N N . GLU A 1 92 ? 2.203 16.984 5.664 1 96.94 92 GLU A N 1
ATOM 750 C CA . GLU A 1 92 ? 3.254 17.438 6.57 1 96.94 92 GLU A CA 1
ATOM 751 C C . GLU A 1 92 ? 2.797 18.641 7.391 1 96.94 92 GLU A C 1
ATOM 753 O O . GLU A 1 92 ? 3.07 18.719 8.586 1 96.94 92 GLU A O 1
ATOM 758 N N . LEU A 1 93 ? 2.121 19.516 6.734 1 97.94 93 LEU A N 1
ATOM 759 C CA . LEU A 1 93 ? 1.574 20.688 7.426 1 97.94 93 LEU A CA 1
ATOM 760 C C . LEU A 1 93 ? 0.582 20.25 8.5 1 97.94 93 LEU A C 1
ATOM 762 O O . LEU A 1 93 ? 0.63 20.75 9.633 1 97.94 93 LEU A O 1
ATOM 766 N N . TYR A 1 94 ? -0.323 19.344 8.125 1 97.06 94 TYR A N 1
ATOM 767 C CA . TYR A 1 94 ? -1.292 18.812 9.07 1 97.06 94 TYR A CA 1
ATOM 768 C C . TYR A 1 94 ? -0.591 18.203 10.281 1 97.06 94 TYR A C 1
ATOM 770 O O . TYR A 1 94 ? -0.985 18.469 11.43 1 97.06 94 TYR A O 1
ATOM 778 N N . ALA A 1 95 ? 0.443 17.406 10.023 1 95.75 95 ALA A N 1
ATOM 779 C CA . ALA A 1 95 ? 1.178 16.75 11.102 1 95.75 95 ALA A CA 1
ATOM 780 C C . ALA A 1 95 ? 1.769 17.781 12.07 1 95.75 95 ALA A C 1
ATOM 782 O O . ALA A 1 95 ? 1.627 17.641 13.289 1 95.75 95 ALA A O 1
ATOM 783 N N . LYS A 1 96 ? 2.352 18.797 11.547 1 95.56 96 LYS A N 1
ATOM 784 C CA . LYS A 1 96 ? 3.01 19.781 12.398 1 95.56 96 LYS A CA 1
ATOM 785 C C . LYS A 1 96 ? 1.986 20.656 13.117 1 95.56 96 LYS A C 1
ATOM 787 O O . LYS A 1 96 ? 2.27 21.203 14.18 1 95.56 96 LYS A O 1
ATOM 792 N N . ALA A 1 97 ? 0.851 20.812 12.531 1 96.19 97 ALA A N 1
ATOM 793 C CA . ALA A 1 97 ? -0.198 21.625 13.133 1 96.19 97 ALA A CA 1
ATOM 794 C C . ALA A 1 97 ? -0.898 20.875 14.258 1 96.19 97 ALA A C 1
ATOM 796 O O . ALA A 1 97 ? -1.342 21.484 15.234 1 96.19 97 ALA A O 1
ATOM 797 N N . PHE A 1 98 ? -0.934 19.516 14.148 1 94.5 98 PHE A N 1
ATOM 798 C CA . PHE A 1 98 ? -1.83 18.812 15.055 1 94.5 98 PHE A CA 1
ATOM 799 C C . PHE A 1 98 ? -1.066 17.766 15.867 1 94.5 98 PHE A C 1
ATOM 801 O O . PHE A 1 98 ? -1.659 17.031 16.656 1 94.5 98 PHE A O 1
ATOM 808 N N . ASP A 1 99 ? 0.25 17.719 15.734 1 89.5 99 ASP A N 1
ATOM 809 C CA . ASP A 1 99 ? 1.004 16.688 16.453 1 89.5 99 ASP A CA 1
ATOM 810 C C . ASP A 1 99 ? 1.349 17.156 17.875 1 89.5 99 ASP A C 1
ATOM 812 O O . ASP A 1 99 ? 2.111 16.5 18.578 1 89.5 99 ASP A O 1
ATOM 816 N N . GLY A 1 100 ? 0.921 18.281 18.281 1 89.56 100 GLY A N 1
ATOM 817 C CA . GLY A 1 100 ? 1.147 18.766 19.625 1 89.56 100 GLY A CA 1
ATOM 818 C C . GLY A 1 100 ? 2.449 19.531 19.781 1 89.56 100 GLY A C 1
ATOM 819 O O . GLY A 1 100 ? 2.826 19.922 20.875 1 89.56 100 GLY A O 1
ATOM 820 N N . CYS A 1 101 ? 3.016 19.734 18.703 1 89.25 101 CYS A N 1
ATOM 821 C CA . CYS A 1 101 ? 4.277 20.469 18.766 1 89.25 101 CYS A CA 1
ATOM 822 C C . CYS A 1 101 ? 4.035 21.969 18.891 1 89.25 101 CYS A C 1
ATOM 824 O O . CYS A 1 101 ? 3.041 22.484 18.391 1 89.25 101 CYS A O 1
ATOM 826 N N . HIS A 1 102 ? 4.918 22.562 19.672 1 92.75 102 HIS A N 1
ATOM 827 C CA . HIS A 1 102 ? 4.938 24.016 19.828 1 92.75 102 HIS A CA 1
ATOM 828 C C . HIS A 1 102 ? 6.367 24.531 19.922 1 92.75 102 HIS A C 1
ATOM 830 O O . HIS A 1 102 ? 7.316 23.75 20.031 1 92.75 102 HIS A O 1
ATOM 836 N N . SER A 1 103 ? 6.52 25.797 19.906 1 92.56 103 SER A N 1
ATOM 837 C CA . SER A 1 103 ? 7.82 26.422 19.672 1 92.56 103 SER A CA 1
ATOM 838 C C . SER A 1 103 ? 8.789 26.109 20.812 1 92.56 103 SER A C 1
ATOM 840 O O . SER A 1 103 ? 9.984 25.891 20.578 1 92.56 103 SER A O 1
ATOM 842 N N . TYR A 1 104 ? 8.352 25.984 22.031 1 91.44 104 TYR A N 1
ATOM 843 C CA . TYR A 1 104 ? 9.234 25.812 23.172 1 91.44 104 TYR A CA 1
ATOM 844 C C . TYR A 1 104 ? 9.703 24.359 23.281 1 91.44 104 TYR A C 1
ATOM 846 O O . TYR A 1 104 ? 10.57 24.047 24.094 1 91.44 104 TYR A O 1
ATOM 854 N N . MET A 1 105 ? 9.164 23.5 22.438 1 89.81 105 MET A N 1
ATOM 855 C CA . MET A 1 105 ? 9.648 22.125 22.375 1 89.81 105 MET A CA 1
ATOM 856 C C . MET A 1 105 ? 10.977 22.062 21.625 1 89.81 105 MET A C 1
ATOM 858 O O . MET A 1 105 ? 11.742 21.109 21.812 1 89.81 105 MET A O 1
ATOM 862 N N . PHE A 1 106 ? 11.141 23.047 20.797 1 86.38 106 PHE A N 1
ATOM 863 C CA . PHE A 1 106 ? 12.328 23.062 19.953 1 86.38 106 PHE A CA 1
ATOM 864 C C . PHE A 1 106 ? 13.43 23.922 20.578 1 86.38 106 PHE A C 1
ATOM 866 O O . PHE A 1 106 ? 14.609 23.609 20.453 1 86.38 106 PHE A O 1
ATOM 873 N N . ARG A 1 107 ? 12.914 24.984 21.203 1 82.19 107 ARG A N 1
ATOM 874 C CA . ARG A 1 107 ? 13.852 25.922 21.797 1 82.19 107 ARG A CA 1
ATOM 875 C C . ARG A 1 107 ? 13.43 26.312 23.203 1 82.19 107 ARG A C 1
ATOM 877 O O . ARG A 1 107 ? 12.234 26.406 23.5 1 82.19 107 ARG A O 1
ATOM 884 N N . GLN A 1 108 ? 14.391 26.484 24.125 1 81.44 108 GLN A N 1
ATOM 885 C CA . GLN A 1 108 ? 14.156 27 25.469 1 81.44 108 GLN A CA 1
ATOM 886 C C . GLN A 1 108 ? 13.188 26.109 26.234 1 81.44 108 GLN A C 1
ATOM 888 O O . GLN A 1 108 ? 12.25 26.594 26.875 1 81.44 108 GLN A O 1
ATOM 893 N N . GLN A 1 109 ? 13.383 24.891 26.125 1 84.19 109 GLN A N 1
ATOM 894 C CA . GLN A 1 109 ? 12.5 23.922 26.766 1 84.19 109 GLN A CA 1
ATOM 895 C C . GLN A 1 109 ? 12.469 24.125 28.281 1 84.19 109 GLN A C 1
ATOM 897 O O . GLN A 1 109 ? 11.43 23.906 28.906 1 84.19 109 GLN A O 1
ATOM 902 N N . GLU A 1 110 ? 13.523 24.562 28.734 1 82.44 110 GLU A N 1
ATOM 903 C CA . GLU A 1 110 ? 13.664 24.688 30.172 1 82.44 110 GLU A CA 1
ATOM 904 C C . GLU A 1 110 ? 12.781 25.812 30.719 1 82.44 110 GLU A C 1
ATOM 906 O O . GLU A 1 110 ? 12.414 25.828 31.891 1 82.44 110 GLU A O 1
ATOM 911 N N . LYS A 1 111 ? 12.414 26.75 29.953 1 85 111 LYS A N 1
ATOM 912 C CA . LYS A 1 111 ? 11.617 27.891 30.375 1 85 111 LYS A CA 1
ATOM 913 C C . LYS A 1 111 ? 10.125 27.578 30.328 1 85 111 LYS A C 1
ATOM 915 O O . LYS A 1 111 ? 9.312 28.312 30.891 1 85 111 LYS A O 1
ATOM 920 N N . HIS A 1 112 ? 9.828 26.484 29.766 1 88.88 112 HIS A N 1
ATOM 921 C CA . HIS A 1 112 ? 8.43 26.234 29.453 1 88.88 112 HIS A CA 1
ATOM 922 C C . HIS A 1 112 ? 7.691 25.656 30.656 1 88.88 112 HIS A C 1
ATOM 924 O O . HIS A 1 112 ? 8.227 24.781 31.344 1 88.88 112 HIS A O 1
ATOM 930 N N . ILE A 1 113 ? 6.527 26.031 30.953 1 85.94 113 ILE A N 1
ATOM 931 C CA . ILE A 1 113 ? 5.68 25.531 32.031 1 85.94 113 ILE A CA 1
ATOM 932 C C . ILE A 1 113 ? 4.469 24.812 31.438 1 85.94 113 ILE A C 1
ATOM 934 O O . ILE A 1 113 ? 4.289 23.609 31.641 1 85.94 113 ILE A O 1
ATOM 938 N N . ASP A 1 114 ? 3.648 25.578 30.688 1 87.56 114 ASP A N 1
ATOM 939 C CA . ASP A 1 114 ? 2.418 25.062 30.094 1 87.56 114 ASP A CA 1
ATOM 940 C C . ASP A 1 114 ? 2.068 25.828 28.812 1 87.56 114 ASP A C 1
ATOM 942 O O . ASP A 1 114 ? 2.711 26.828 28.484 1 87.56 114 ASP A O 1
ATOM 946 N N . TRP A 1 115 ? 1.12 25.25 28.094 1 89.94 115 TRP A N 1
ATOM 947 C CA . TRP A 1 115 ? 0.72 25.922 26.859 1 89.94 115 TRP A CA 1
ATOM 948 C C . TRP A 1 115 ? -0.703 25.531 26.469 1 89.94 115 TRP A C 1
ATOM 950 O O . TRP A 1 115 ? -1.296 24.641 27.062 1 89.94 115 TRP A O 1
ATOM 960 N N . MET A 1 116 ? -1.229 26.297 25.562 1 90.44 116 MET A N 1
ATOM 961 C CA . MET A 1 116 ? -2.541 26.047 24.969 1 90.44 116 MET A CA 1
ATOM 962 C C . MET A 1 116 ? -2.578 26.5 23.516 1 90.44 116 MET A C 1
ATOM 964 O O . MET A 1 116 ? -2.092 27.578 23.188 1 90.44 116 MET A O 1
ATOM 968 N N . ARG A 1 117 ? -3.139 25.578 22.734 1 93.94 117 ARG A N 1
ATOM 969 C CA . ARG A 1 117 ? -3.373 25.984 21.359 1 93.94 117 ARG A CA 1
ATOM 970 C C . ARG A 1 117 ? -4.598 26.891 21.25 1 93.94 117 ARG A C 1
ATOM 972 O O . ARG A 1 117 ? -5.699 26.5 21.641 1 93.94 117 ARG A O 1
ATOM 979 N N . ILE A 1 118 ? -4.391 28.047 20.719 1 95.62 118 ILE A N 1
ATOM 980 C CA . ILE A 1 118 ? -5.516 28.953 20.547 1 95.62 118 ILE A CA 1
ATOM 981 C C . ILE A 1 118 ? -6.242 28.641 19.234 1 95.62 118 ILE A C 1
ATOM 983 O O . ILE A 1 118 ? -7.469 28.5 19.219 1 95.62 118 ILE A O 1
ATOM 987 N N . GLY A 1 119 ? -5.496 28.516 18.125 1 96.12 119 GLY A N 1
ATOM 988 C CA . GLY A 1 119 ? -6.062 28.219 16.812 1 96.12 119 GLY A CA 1
ATOM 989 C C . GLY A 1 119 ? -5.238 28.781 15.68 1 96.12 119 GLY A C 1
ATOM 990 O O . GLY A 1 119 ? -4.055 29.078 15.844 1 96.12 119 GLY A O 1
ATOM 991 N N . ALA A 1 120 ? -5.922 28.844 14.531 1 98 120 ALA A N 1
ATOM 992 C CA . ALA A 1 120 ? -5.234 29.344 13.344 1 98 120 ALA A CA 1
ATOM 993 C C . ALA A 1 120 ? -5.93 30.578 12.781 1 98 120 ALA A C 1
ATOM 995 O O . ALA A 1 120 ? -7.125 30.781 13.008 1 98 120 ALA A O 1
ATOM 996 N N . PHE A 1 121 ? -5.199 31.438 12.211 1 97.69 121 PHE A N 1
ATOM 997 C CA . PHE A 1 121 ? -5.707 32.625 11.539 1 97.69 121 PHE A CA 1
ATOM 998 C C . PHE A 1 121 ? -4.883 32.938 10.289 1 97.69 121 PHE A C 1
ATOM 1000 O O . PHE A 1 121 ? -3.906 32.219 10 1 97.69 121 PHE A O 1
ATOM 1007 N N . LEU A 1 122 ? -5.348 33.906 9.484 1 97.44 122 LEU A N 1
ATOM 1008 C CA . LEU A 1 122 ? -4.758 34.125 8.164 1 97.44 122 LEU A CA 1
ATOM 1009 C C . LEU A 1 122 ? -4.207 35.562 8.055 1 97.44 122 LEU A C 1
ATOM 1011 O O . LEU A 1 122 ? -4.863 36.5 8.469 1 97.44 122 LEU A O 1
ATOM 1015 N N . PHE A 1 123 ? -2.961 35.656 7.621 1 97.38 123 PHE A N 1
ATOM 1016 C CA . PHE A 1 123 ? -2.449 36.938 7.156 1 97.38 123 PHE A CA 1
ATOM 1017 C C . PHE A 1 123 ? -2.643 37.094 5.652 1 97.38 123 PHE A C 1
ATOM 1019 O O . PHE A 1 123 ? -2.074 36.344 4.871 1 97.38 123 PHE A O 1
ATOM 1026 N N . ASP A 1 124 ? -3.414 38 5.293 1 93.94 124 ASP A N 1
ATOM 1027 C CA . ASP A 1 124 ? -3.617 38.344 3.887 1 93.94 124 ASP A CA 1
ATOM 1028 C C . ASP A 1 124 ? -2.605 39.375 3.42 1 93.94 124 ASP A C 1
ATOM 1030 O O . ASP A 1 124 ? -2.318 39.5 2.225 1 93.94 124 ASP A O 1
ATOM 1034 N N . SER A 1 125 ? -2.205 40.219 4.367 1 93.69 125 SER A N 1
ATOM 1035 C CA . SER A 1 125 ? -1.244 41.25 4.047 1 93.69 125 SER A CA 1
ATOM 1036 C C . SER A 1 125 ? 0.135 40.938 4.613 1 93.69 125 SER A C 1
ATOM 1038 O O . SER A 1 125 ? 0.302 39.938 5.336 1 93.69 125 SER A O 1
ATOM 1040 N N . HIS A 1 126 ? 1.084 41.781 4.211 1 96.25 126 HIS A N 1
ATOM 1041 C CA . HIS A 1 126 ? 2.455 41.562 4.656 1 96.25 126 HIS A CA 1
ATOM 1042 C C . HIS A 1 126 ? 2.809 42.469 5.828 1 96.25 126 HIS A C 1
ATOM 1044 O O . HIS A 1 126 ? 3.986 42.75 6.078 1 96.25 126 HIS A O 1
ATOM 1050 N N . SER A 1 127 ? 1.733 42.938 6.496 1 95.44 127 SER A N 1
ATOM 1051 C CA . SER A 1 127 ? 1.951 43.781 7.668 1 95.44 127 SER A CA 1
ATOM 1052 C C . SER A 1 127 ? 1.045 43.375 8.82 1 95.44 127 SER A C 1
ATOM 1054 O O . SER A 1 127 ? -0.109 43 8.609 1 95.44 127 SER A O 1
ATOM 1056 N N . ALA A 1 128 ? 1.574 43.469 10.008 1 96.31 128 ALA A N 1
ATOM 1057 C CA . ALA A 1 128 ? 0.838 43.094 11.211 1 96.31 128 ALA A CA 1
ATOM 1058 C C . ALA A 1 128 ? 0.849 44.25 12.227 1 96.31 128 ALA A C 1
ATOM 1060 O O . ALA A 1 128 ? 1.812 45 12.305 1 96.31 128 ALA A O 1
ATOM 1061 N N . PHE A 1 129 ? -0.261 44.344 12.883 1 95.06 129 PHE A N 1
ATOM 1062 C CA . PHE A 1 129 ? -0.366 45.281 14.008 1 95.06 129 PHE A CA 1
ATOM 1063 C C . PHE A 1 129 ? -0.332 44.5 15.328 1 95.06 129 PHE A C 1
ATOM 1065 O O . PHE A 1 129 ? -1.148 43.625 15.562 1 95.06 129 PHE A O 1
ATOM 1072 N N . LEU A 1 130 ? 0.63 44.812 16.172 1 96.44 130 LEU A N 1
ATOM 1073 C CA . LEU A 1 130 ? 0.771 44.188 17.484 1 96.44 130 LEU A CA 1
ATOM 1074 C C . LEU A 1 130 ? 0.452 45.188 18.594 1 96.44 130 LEU A C 1
ATOM 1076 O O . LEU A 1 130 ? 0.835 46.375 18.5 1 96.44 130 LEU A O 1
ATOM 1080 N N . THR A 1 131 ? -0.249 44.75 19.578 1 94.88 131 THR A N 1
ATOM 1081 C CA . THR A 1 131 ? -0.577 45.656 20.641 1 94.88 131 THR A CA 1
ATOM 1082 C C . THR A 1 131 ? -0.783 44.938 21.953 1 94.88 131 THR A C 1
ATOM 1084 O O . THR A 1 131 ? -1.207 43.75 21.969 1 94.88 131 THR A O 1
ATOM 1087 N N . GLU A 1 132 ? -0.446 45.562 23.016 1 92.31 132 GLU A N 1
ATOM 1088 C CA . GLU A 1 132 ? -0.718 45.031 24.344 1 92.31 132 GLU A CA 1
ATOM 1089 C C . GLU A 1 132 ? -2.074 45.5 24.859 1 92.31 132 GLU A C 1
ATOM 1091 O O . GLU A 1 132 ? -2.59 44.969 25.844 1 92.31 132 GLU A O 1
ATOM 1096 N N . ARG A 1 133 ? -2.594 46.5 24.234 1 89.5 133 ARG A N 1
ATOM 1097 C CA . ARG A 1 133 ? -3.879 47.062 24.641 1 89.5 133 ARG A CA 1
ATOM 1098 C C . ARG A 1 133 ? -4.98 46.688 23.656 1 89.5 133 ARG A C 1
ATOM 1100 O O . ARG A 1 133 ? -4.895 47 22.469 1 89.5 133 ARG A O 1
ATOM 1107 N N . LEU A 1 134 ? -5.926 46.062 24.172 1 92.38 134 LEU A N 1
ATOM 1108 C CA . LEU A 1 134 ? -7.031 45.625 23.328 1 92.38 134 LEU A CA 1
ATOM 1109 C C . LEU A 1 134 ? -8.211 46.594 23.438 1 92.38 134 LEU A C 1
ATOM 1111 O O . LEU A 1 134 ? -9.328 46.188 23.781 1 92.38 134 LEU A O 1
ATOM 1115 N N . ILE A 1 135 ? -7.91 47.812 23.25 1 85.56 135 ILE A N 1
ATOM 1116 C CA . ILE A 1 135 ? -8.938 48.844 23.297 1 85.56 135 ILE A CA 1
ATOM 1117 C C . ILE A 1 135 ? -9.094 49.469 21.906 1 85.56 135 ILE A C 1
ATOM 1119 O O . ILE A 1 135 ? -8.117 49.906 21.297 1 85.56 135 ILE A O 1
ATOM 1123 N N . GLY A 1 136 ? -10.289 49.5 21.484 1 78.75 136 GLY A N 1
ATOM 1124 C CA . GLY A 1 136 ? -10.57 50.062 20.172 1 78.75 136 GLY A CA 1
ATOM 1125 C C . GLY A 1 136 ? -10.812 51.562 20.203 1 78.75 136 GLY A C 1
ATOM 1126 O O . GLY A 1 136 ? -11.016 52.156 21.266 1 78.75 136 GLY A O 1
ATOM 1127 N N . PRO A 1 137 ? -10.797 52.125 19.109 1 80.81 137 PRO A N 1
ATOM 1128 C CA . PRO A 1 137 ? -10.359 51.688 17.781 1 80.81 137 PRO A CA 1
ATOM 1129 C C . PRO A 1 137 ? -8.844 51.625 17.641 1 80.81 137 PRO A C 1
ATOM 1131 O O . PRO A 1 137 ? -8.141 52.469 18.219 1 80.81 137 PRO A O 1
ATOM 1134 N N . LEU A 1 138 ? -8.367 50.625 16.984 1 83.31 138 LEU A N 1
ATOM 1135 C CA . LEU A 1 138 ? -6.934 50.5 16.75 1 83.31 138 LEU A CA 1
ATOM 1136 C C . LEU A 1 138 ? -6.484 51.469 15.641 1 83.31 138 LEU A C 1
ATOM 1138 O O . LEU A 1 138 ? -7.082 51.469 14.555 1 83.31 138 LEU A O 1
ATOM 1142 N N . LYS A 1 139 ? -5.723 52.438 15.953 1 77.94 139 LYS A N 1
ATOM 1143 C CA . LYS A 1 139 ? -5.266 53.406 14.953 1 77.94 139 LYS A CA 1
ATOM 1144 C C . LYS A 1 139 ? -3.744 53.406 14.852 1 77.94 139 LYS A C 1
ATOM 1146 O O . LYS A 1 139 ? -3.047 53.344 15.867 1 77.94 139 LYS A O 1
ATOM 1151 N N . VAL A 1 140 ? -3.393 53.281 13.594 1 76.81 140 VAL A N 1
ATOM 1152 C CA . VAL A 1 140 ? -1.961 53.375 13.328 1 76.81 140 VAL A CA 1
ATOM 1153 C C . VAL A 1 140 ? -1.602 54.781 12.852 1 76.81 140 VAL A C 1
ATOM 1155 O O . VAL A 1 140 ? -2.189 55.281 11.898 1 76.81 140 VAL A O 1
ATOM 1158 N N . ASP A 1 141 ? -0.888 55.438 13.703 1 71.31 141 ASP A N 1
ATOM 1159 C CA . ASP A 1 141 ? -0.396 56.75 13.25 1 71.31 141 ASP A CA 1
ATOM 1160 C C . ASP A 1 141 ? 0.792 56.594 12.305 1 71.31 141 ASP A C 1
ATOM 1162 O O . ASP A 1 141 ? 1.818 56 12.68 1 71.31 141 ASP A O 1
ATOM 1166 N N . LYS A 1 142 ? 0.678 56.844 10.914 1 67.12 142 LYS A N 1
ATOM 1167 C CA . LYS A 1 142 ? 1.669 56.656 9.852 1 67.12 142 LYS A CA 1
ATOM 1168 C C . LYS A 1 142 ? 2.957 57.406 10.172 1 67.12 142 LYS A C 1
ATOM 1170 O O . LYS A 1 142 ? 4.035 57.031 9.703 1 67.12 142 LYS A O 1
ATOM 1175 N N . GLU A 1 143 ? 2.863 58.375 11.039 1 61.91 143 GLU A N 1
ATOM 1176 C CA . GLU A 1 143 ? 4.02 59.25 11.188 1 61.91 143 GLU A CA 1
ATOM 1177 C C . GLU A 1 143 ? 4.957 58.75 12.281 1 61.91 143 GLU A C 1
ATOM 1179 O O . GLU A 1 143 ? 6.105 59.188 12.367 1 61.91 143 GLU A O 1
ATOM 1184 N N . ASP A 1 144 ? 4.578 57.719 12.906 1 65.94 144 ASP A N 1
ATOM 1185 C CA . ASP A 1 144 ? 5.391 57.344 14.055 1 65.94 144 ASP A CA 1
ATOM 1186 C C . ASP A 1 144 ? 6.348 56.219 13.703 1 65.94 144 ASP A C 1
ATOM 1188 O O . ASP A 1 144 ? 5.973 55.281 12.984 1 65.94 144 ASP A O 1
ATOM 1192 N N . THR A 1 145 ? 7.602 56.438 14.109 1 73.75 145 THR A N 1
ATOM 1193 C CA . THR A 1 145 ? 8.562 55.344 13.992 1 73.75 145 THR A CA 1
ATOM 1194 C C . THR A 1 145 ? 8.156 54.156 14.859 1 73.75 145 THR A C 1
ATOM 1196 O O . THR A 1 145 ? 7.375 54.312 15.805 1 73.75 145 THR A O 1
ATOM 1199 N N . MET A 1 146 ? 8.531 53.031 14.531 1 75.94 146 MET A N 1
ATOM 1200 C CA . MET A 1 146 ? 8.266 51.812 15.289 1 75.94 146 MET A CA 1
ATOM 1201 C C . MET A 1 146 ? 8.664 51.969 16.75 1 75.94 146 MET A C 1
ATOM 1203 O O . MET A 1 146 ? 7.93 51.562 17.641 1 75.94 146 MET A O 1
ATOM 1207 N N . GLU A 1 147 ? 9.703 52.594 16.969 1 75.94 147 GLU A N 1
ATOM 1208 C CA . GLU A 1 147 ? 10.234 52.781 18.328 1 75.94 147 GLU A CA 1
ATOM 1209 C C . GLU A 1 147 ? 9.328 53.688 19.156 1 75.94 147 GLU A C 1
ATOM 1211 O O . GLU A 1 147 ? 9.055 53.406 20.312 1 75.94 147 GLU A O 1
ATOM 1216 N N . LYS A 1 148 ? 8.906 54.656 18.484 1 77.62 148 LYS A N 1
ATOM 1217 C CA . LYS A 1 148 ? 8.055 55.594 19.203 1 77.62 148 LYS A CA 1
ATOM 1218 C C . LYS A 1 148 ? 6.707 54.969 19.547 1 77.62 148 LYS A C 1
ATOM 1220 O O . LYS A 1 148 ? 6.176 55.188 20.641 1 77.62 148 LYS A O 1
ATOM 1225 N N . MET A 1 149 ? 6.285 54.219 18.656 1 82.25 149 MET A N 1
ATOM 1226 C CA . MET A 1 149 ? 5.008 53.562 18.891 1 82.25 149 MET A CA 1
ATOM 1227 C C . MET A 1 149 ? 5.109 52.562 20.047 1 82.25 149 MET A C 1
ATOM 1229 O O . MET A 1 149 ? 4.215 52.5 20.891 1 82.25 149 MET A O 1
ATOM 1233 N N . LEU A 1 150 ? 6.168 51.938 20.109 1 80.81 150 LEU A N 1
ATOM 1234 C CA . LEU A 1 150 ? 6.363 50.906 21.125 1 80.81 150 LEU A CA 1
ATOM 1235 C C . LEU A 1 150 ? 6.535 51.562 22.5 1 80.81 150 LEU A C 1
ATOM 1237 O O . LEU A 1 150 ? 5.941 51.094 23.484 1 80.81 150 LEU A O 1
ATOM 1241 N N . GLU A 1 151 ? 7.297 52.562 22.547 1 75.56 151 GLU A N 1
ATOM 1242 C CA . GLU A 1 151 ? 7.617 53.188 23.828 1 75.56 151 GLU A CA 1
ATOM 1243 C C . GLU A 1 151 ? 6.426 54 24.375 1 75.56 151 GLU A C 1
ATOM 1245 O O . GLU A 1 151 ? 6.168 53.969 25.578 1 75.56 151 GLU A O 1
ATOM 1250 N N . LEU A 1 152 ? 5.699 54.5 23.422 1 73.44 152 LEU A N 1
ATOM 1251 C CA . LEU A 1 152 ? 4.684 55.438 23.891 1 73.44 152 LEU A CA 1
ATOM 1252 C C . LEU A 1 152 ? 3.316 54.75 23.953 1 73.44 152 LEU A C 1
ATOM 1254 O O . LEU A 1 152 ? 2.523 55.031 24.859 1 73.44 152 LEU A O 1
ATOM 1258 N N . LYS A 1 153 ? 3.139 53.844 23.047 1 80 153 LYS A N 1
ATOM 1259 C CA . L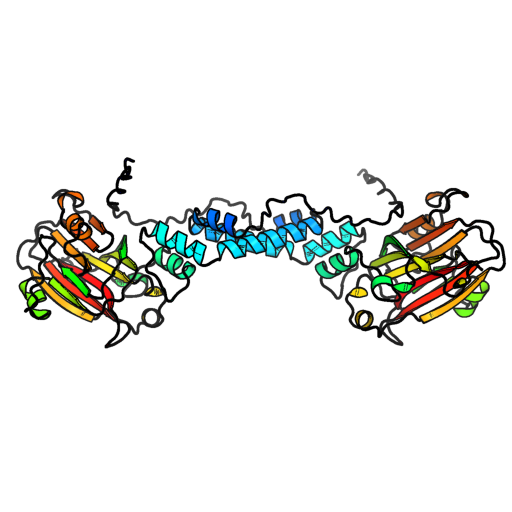YS A 1 153 ? 1.766 53.375 22.922 1 80 153 LYS A CA 1
ATOM 1260 C C . LYS A 1 153 ? 1.687 51.844 23.156 1 80 153 LYS A C 1
ATOM 1262 O O . LYS A 1 153 ? 0.595 51.281 23.266 1 80 153 LYS A O 1
ATOM 1267 N N . GLY A 1 154 ? 2.771 51.156 23.297 1 87.25 154 GLY A N 1
ATOM 1268 C CA . GLY A 1 154 ? 2.783 49.719 23.516 1 87.25 154 GLY A CA 1
ATOM 1269 C C . GLY A 1 154 ? 2.262 48.938 22.328 1 87.25 154 GLY A C 1
ATOM 1270 O O . GLY A 1 154 ? 1.562 47.938 22.5 1 87.25 154 GLY A O 1
ATOM 1271 N N . CYS A 1 155 ? 2.396 49.562 21.141 1 90.62 155 CYS A N 1
ATOM 1272 C CA . CYS A 1 155 ? 2.002 48.875 19.906 1 90.62 155 CYS A CA 1
ATOM 1273 C C . CYS A 1 155 ? 3.094 49 18.859 1 90.62 155 CYS A C 1
ATOM 1275 O O . CYS A 1 155 ? 4.027 49.781 19 1 90.62 155 CYS A O 1
ATOM 1277 N N . CYS A 1 156 ? 3.07 48.125 17.922 1 90.12 156 CYS A N 1
ATOM 1278 C CA . CYS A 1 156 ? 4.07 48.188 16.859 1 90.12 156 CYS A CA 1
ATOM 1279 C C . CYS A 1 156 ? 3.512 47.594 15.555 1 90.12 156 CYS A C 1
ATOM 1281 O O . CYS A 1 156 ? 2.594 46.781 15.578 1 90.12 156 CYS A O 1
ATOM 1283 N N . VAL A 1 157 ? 4.016 48.188 14.508 1 92.94 157 VAL A N 1
ATOM 1284 C CA . VAL A 1 157 ? 3.686 47.688 13.18 1 92.94 157 VAL A CA 1
ATOM 1285 C C . VAL A 1 157 ? 4.859 46.875 12.625 1 92.94 157 VAL A C 1
ATOM 1287 O O . VAL A 1 157 ? 5.988 47.375 12.578 1 92.94 157 VAL A O 1
ATOM 1290 N N . LEU A 1 158 ? 4.543 45.688 12.32 1 93.81 158 LEU A N 1
ATOM 1291 C CA . LEU A 1 158 ? 5.555 44.812 11.742 1 93.81 158 LEU A CA 1
ATOM 1292 C C . LEU A 1 158 ? 5.309 44.594 10.258 1 93.81 158 LEU A C 1
ATOM 1294 O O . LEU A 1 158 ? 4.207 44.219 9.852 1 93.81 158 LEU A O 1
ATOM 1298 N N . ASN A 1 159 ? 6.406 44.844 9.516 1 93.56 159 ASN A N 1
ATOM 1299 C CA . ASN A 1 159 ? 6.293 44.656 8.07 1 93.56 159 ASN A CA 1
ATOM 1300 C C . ASN A 1 159 ? 7 43.375 7.605 1 93.56 159 ASN A C 1
ATOM 1302 O O . ASN A 1 159 ? 7.68 42.719 8.398 1 93.56 159 ASN A O 1
ATOM 1306 N N . ASN A 1 160 ? 6.73 42.969 6.363 1 96.38 160 ASN A N 1
ATOM 1307 C CA . ASN A 1 160 ? 7.332 41.812 5.703 1 96.38 160 ASN A CA 1
ATOM 1308 C C . ASN A 1 160 ? 6.914 40.5 6.367 1 96.38 160 ASN A C 1
ATOM 1310 O O . ASN A 1 160 ? 7.746 39.625 6.578 1 96.38 160 ASN A O 1
ATOM 1314 N N . ILE A 1 161 ? 5.664 40.469 6.723 1 96.81 161 ILE A N 1
ATOM 1315 C CA . ILE A 1 161 ? 5.074 39.25 7.281 1 96.81 161 ILE A CA 1
ATOM 1316 C C . ILE A 1 161 ? 4.836 38.219 6.168 1 96.81 161 ILE A C 1
ATOM 1318 O O . ILE A 1 161 ? 4.363 38.594 5.086 1 96.81 161 ILE A O 1
ATOM 1322 N N . LYS A 1 162 ? 5.195 37.031 6.395 1 97.5 162 LYS A N 1
ATOM 1323 C CA . LYS A 1 162 ? 4.832 36 5.438 1 97.5 162 LYS A CA 1
ATOM 1324 C C . LYS A 1 162 ? 3.326 35.75 5.422 1 97.5 162 LYS A C 1
ATOM 1326 O O . LYS A 1 162 ? 2.732 35.438 6.449 1 97.5 162 LYS A O 1
ATOM 1331 N N . ALA A 1 163 ? 2.77 35.906 4.297 1 97.25 163 ALA A N 1
ATOM 1332 C CA . ALA A 1 163 ? 1.329 35.688 4.172 1 97.25 163 ALA A CA 1
ATOM 1333 C C . ALA A 1 163 ? 0.976 34.219 4.266 1 97.25 163 ALA A C 1
ATOM 1335 O O . ALA A 1 163 ? 1.813 33.344 3.992 1 97.25 163 ALA A O 1
ATOM 1336 N N . GLY A 1 164 ? -0.283 33.938 4.676 1 98 164 GLY A N 1
ATOM 1337 C CA . GLY A 1 164 ? -0.747 32.562 4.766 1 98 164 GLY A CA 1
ATOM 1338 C C . GLY A 1 164 ? -1.321 32.219 6.125 1 98 164 GLY A C 1
ATOM 1339 O O . GLY A 1 164 ? -1.825 33.094 6.836 1 98 164 GLY A O 1
ATOM 1340 N N . ILE A 1 165 ? -1.306 30.938 6.445 1 98.56 165 ILE A N 1
ATOM 1341 C CA . ILE A 1 165 ? -1.914 30.422 7.668 1 98.56 165 ILE A CA 1
ATOM 1342 C C . ILE A 1 165 ? -0.928 30.547 8.828 1 98.56 165 ILE A C 1
ATOM 1344 O O . ILE A 1 165 ? 0.24 30.172 8.703 1 98.56 165 ILE A O 1
ATOM 1348 N N . TRP A 1 166 ? -1.405 31.094 9.883 1 98.62 166 TRP A N 1
ATOM 1349 C CA . TRP A 1 166 ? -0.626 31.188 11.117 1 98.62 166 TRP A CA 1
ATOM 1350 C C . TRP A 1 166 ? -1.324 30.453 12.258 1 98.62 166 TRP A C 1
ATOM 1352 O O . TRP A 1 166 ? -2.555 30.422 12.32 1 98.62 166 TRP A O 1
ATOM 1362 N N . ILE A 1 167 ? -0.547 29.859 13.102 1 98.38 167 ILE A N 1
ATOM 1363 C CA . ILE A 1 167 ? -1.043 29.141 14.273 1 98.38 167 ILE A CA 1
ATOM 1364 C C . ILE A 1 167 ? -0.616 29.859 15.547 1 98.38 167 ILE A C 1
ATOM 1366 O O . ILE A 1 167 ? 0.548 30.234 15.688 1 98.38 167 ILE A O 1
ATOM 1370 N N . ALA A 1 168 ? -1.538 30.031 16.406 1 98.38 168 ALA A N 1
ATOM 1371 C CA . ALA A 1 168 ? -1.259 30.781 17.625 1 98.38 168 ALA A CA 1
ATOM 1372 C C . ALA A 1 168 ? -1.373 29.875 18.859 1 98.38 168 ALA A C 1
ATOM 1374 O O . ALA A 1 168 ? -2.275 29.047 18.938 1 98.38 168 ALA A O 1
ATOM 1375 N N . ASP A 1 169 ? -0.448 30.094 19.719 1 96.81 169 ASP A N 1
ATOM 1376 C CA . ASP A 1 169 ? -0.428 29.391 21 1 96.81 169 ASP A CA 1
ATOM 1377 C C . ASP A 1 169 ? -0.257 30.391 22.156 1 96.81 169 ASP A C 1
ATOM 1379 O O . ASP A 1 169 ? 0.343 31.453 21.984 1 96.81 169 ASP A O 1
ATOM 1383 N N . LEU A 1 170 ? -0.824 30.047 23.281 1 95.94 170 LEU A N 1
ATOM 1384 C CA . LEU A 1 170 ? -0.521 30.703 24.531 1 95.94 170 LEU A CA 1
ATOM 1385 C C . LEU A 1 170 ? 0.494 29.906 25.344 1 95.94 170 LEU A C 1
ATOM 1387 O O . LEU A 1 170 ? 0.263 28.734 25.656 1 95.94 170 LEU A O 1
ATOM 1391 N N . GLN A 1 171 ? 1.596 30.547 25.625 1 93.38 171 GLN A N 1
ATOM 1392 C CA . GLN A 1 171 ? 2.662 29.875 26.359 1 93.38 171 GLN A CA 1
ATOM 1393 C C . GLN A 1 171 ? 2.84 30.469 27.75 1 93.38 171 GLN A C 1
ATOM 1395 O O . GLN A 1 171 ? 2.787 31.688 27.922 1 93.38 171 GLN A O 1
ATOM 1400 N N . LEU A 1 172 ? 2.975 29.594 28.672 1 88.88 172 LEU A N 1
ATOM 1401 C CA . LEU A 1 172 ? 3.4 30 30 1 88.88 172 LEU A CA 1
ATOM 1402 C C . LEU A 1 172 ? 4.859 29.625 30.25 1 88.88 172 LEU A C 1
ATOM 1404 O O . LEU A 1 172 ? 5.227 28.453 30.156 1 88.88 172 LEU A O 1
ATOM 1408 N N . VAL A 1 173 ? 5.57 30.641 30.453 1 89.5 173 VAL A N 1
ATOM 1409 C CA . VAL A 1 173 ? 7.012 30.438 30.531 1 89.5 173 VAL A CA 1
ATOM 1410 C C . VAL A 1 173 ? 7.555 31 31.844 1 89.5 173 VAL A C 1
ATOM 1412 O O . VAL A 1 173 ? 6.949 31.906 32.438 1 89.5 173 VAL A O 1
ATOM 1415 N N . ARG A 1 174 ? 8.641 30.469 32.188 1 83.44 174 ARG A N 1
ATOM 1416 C CA . ARG A 1 174 ? 9.281 30.922 33.406 1 83.44 174 ARG A CA 1
ATOM 1417 C C . ARG A 1 174 ? 9.914 32.281 33.219 1 83.44 174 ARG A C 1
ATOM 1419 O O . ARG A 1 174 ? 10.508 32.562 32.156 1 83.44 174 ARG A O 1
ATOM 1426 N N . CYS A 1 175 ? 9.711 33.219 34.156 1 74.88 175 CYS A N 1
ATOM 1427 C CA . CYS A 1 175 ? 10.297 34.562 34.125 1 74.88 175 CYS A CA 1
ATOM 1428 C C . CYS A 1 175 ? 11.797 34.5 34.344 1 74.88 175 CYS A C 1
ATOM 1430 O O . CYS A 1 175 ? 12.266 33.812 35.25 1 74.88 175 CYS A O 1
ATOM 1432 N N . PRO A 1 176 ? 12.625 35.031 33.438 1 62.38 176 PRO A N 1
ATOM 1433 C CA . PRO A 1 176 ? 14.078 34.969 33.625 1 62.38 176 PRO A CA 1
ATOM 1434 C C . PRO A 1 176 ? 14.539 35.688 34.906 1 62.38 176 PRO A C 1
ATOM 1436 O O . PRO A 1 176 ? 15.57 35.344 35.469 1 62.38 176 PRO A O 1
ATOM 1439 N N . VAL A 1 177 ? 13.945 36.844 35.094 1 58.72 177 VAL A N 1
ATOM 1440 C CA . VAL A 1 177 ? 14.383 37.625 36.219 1 58.72 177 VAL A CA 1
ATOM 1441 C C . VAL A 1 177 ? 13.961 36.969 37.531 1 58.72 177 VAL A C 1
ATOM 1443 O O . VAL A 1 177 ? 14.508 37.25 38.594 1 58.72 177 VAL A O 1
ATOM 1446 N N . CYS A 1 178 ? 12.898 36.312 37.344 1 52.38 178 CYS A N 1
ATOM 1447 C CA . CYS A 1 178 ? 12.398 35.812 38.625 1 52.38 178 CYS A CA 1
ATOM 1448 C C . CYS A 1 178 ? 13.25 34.625 39.094 1 52.38 178 CYS A C 1
ATOM 1450 O O . CYS A 1 178 ? 12.867 33.906 40.031 1 52.38 178 CYS A O 1
ATOM 1452 N N . ASP A 1 179 ? 14.203 34.25 38.594 1 46.22 179 ASP A N 1
ATOM 1453 C CA . ASP A 1 179 ? 14.977 33.312 39.438 1 46.22 179 ASP A CA 1
ATOM 1454 C C . ASP A 1 179 ? 14.945 33.781 40.906 1 46.22 179 ASP A C 1
ATOM 1456 O O . ASP A 1 179 ? 15.734 33.281 41.719 1 46.22 179 ASP A O 1
ATOM 1460 N N . LEU A 1 180 ? 14.32 34.844 41.156 1 41.59 180 LEU A N 1
ATOM 1461 C CA . LEU A 1 180 ? 14.227 35.25 42.562 1 41.59 180 LEU A CA 1
ATOM 1462 C C . LEU A 1 180 ? 13.18 34.406 43.281 1 41.59 180 LEU A C 1
ATOM 1464 O O . LEU A 1 180 ? 12.18 34 42.688 1 41.59 180 LEU A O 1
ATOM 1468 N N . ASN A 1 181 ? 13.477 33.75 44.344 1 45.44 181 ASN A N 1
ATOM 1469 C CA . ASN A 1 181 ? 12.633 33 45.281 1 45.44 181 ASN A CA 1
ATOM 1470 C C . ASN A 1 181 ? 11.258 33.625 45.406 1 45.44 181 ASN A C 1
ATOM 1472 O O . ASN A 1 181 ? 10.32 33 45.906 1 45.44 181 ASN A O 1
ATOM 1476 N N . THR A 1 182 ? 11.195 34.812 45.312 1 42.78 182 THR A N 1
ATOM 1477 C CA . THR A 1 182 ? 9.977 35.531 45.688 1 42.78 182 THR A CA 1
ATOM 1478 C C . THR A 1 182 ? 9.031 35.656 44.469 1 42.78 182 THR A C 1
ATOM 1480 O O . THR A 1 182 ? 7.902 36.125 44.625 1 42.78 182 THR A O 1
ATOM 1483 N N . CYS A 1 183 ? 9.57 35.781 43.281 1 47.81 183 CYS A N 1
ATOM 1484 C CA . CYS A 1 183 ? 8.648 35.938 42.156 1 47.81 183 CYS A CA 1
ATOM 1485 C C . CYS A 1 183 ? 8.039 34.594 41.75 1 47.81 183 CYS A C 1
ATOM 1487 O O . CYS A 1 183 ? 8.766 33.625 41.5 1 47.81 183 CYS A O 1
ATOM 1489 N N . ASP A 1 184 ? 7.07 34.219 42.188 1 52 184 ASP A N 1
ATOM 1490 C CA . ASP A 1 184 ? 6.383 33.031 41.75 1 52 184 ASP A CA 1
ATOM 1491 C C . ASP A 1 184 ? 6.266 33 40.219 1 52 184 ASP A C 1
ATOM 1493 O O . ASP A 1 184 ? 5.547 32.188 39.656 1 52 184 ASP A O 1
ATOM 1497 N N . GLY A 1 185 ? 7.027 33.906 39.438 1 59.12 185 GLY A N 1
ATOM 1498 C CA . GLY A 1 185 ? 6.68 34.781 38.312 1 59.12 185 GLY A CA 1
ATOM 1499 C C . GLY A 1 185 ? 6.52 34.031 37 1 59.12 185 GLY A C 1
ATOM 1500 O O . GLY A 1 185 ? 7.504 33.594 36.406 1 59.12 185 GLY A O 1
ATOM 1501 N N . THR A 1 186 ? 5.535 33.562 36.531 1 75.88 186 THR A N 1
ATOM 1502 C CA . THR A 1 186 ? 5.039 33 35.281 1 75.88 186 THR A CA 1
ATOM 1503 C C . THR A 1 186 ? 4.789 34.094 34.25 1 75.88 186 THR A C 1
ATOM 1505 O O . THR A 1 186 ? 4.301 35.188 34.594 1 75.88 186 THR A O 1
ATOM 1508 N N . MET A 1 187 ? 5.461 33.969 33.156 1 88.19 187 MET A N 1
ATOM 1509 C CA . MET A 1 187 ? 5.254 34.906 32.031 1 88.19 187 MET A CA 1
ATOM 1510 C C . MET A 1 187 ? 4.316 34.281 31 1 88.19 187 MET A C 1
ATOM 1512 O O . MET A 1 187 ? 4.395 33.094 30.719 1 88.19 187 MET A O 1
ATOM 1516 N N . GLN A 1 188 ? 3.416 35.156 30.562 1 91.06 188 GLN A N 1
ATOM 1517 C CA . GLN A 1 188 ? 2.525 34.75 29.484 1 91.06 188 GLN A CA 1
ATOM 1518 C C . GLN A 1 188 ? 3.072 35.219 28.125 1 91.06 188 GLN A C 1
ATOM 1520 O O . GLN A 1 188 ? 3.508 36.344 27.984 1 91.06 188 GLN A O 1
ATOM 1525 N N . THR A 1 189 ? 3.055 34.312 27.219 1 94.38 189 THR A N 1
ATOM 1526 C CA . THR A 1 189 ? 3.535 34.656 25.875 1 94.38 189 THR A CA 1
ATOM 1527 C C . THR A 1 189 ? 2.512 34.25 24.812 1 94.38 189 THR A C 1
ATOM 1529 O O . THR A 1 189 ? 2.127 33.094 24.719 1 94.38 189 THR A O 1
ATOM 1532 N N . LEU A 1 190 ? 1.987 35.25 24.125 1 97.25 190 LEU A N 1
ATOM 1533 C CA . LEU A 1 190 ? 1.276 34.969 22.875 1 97.25 190 LEU A CA 1
ATOM 1534 C C . LEU A 1 190 ? 2.254 34.625 21.75 1 97.25 190 LEU A C 1
ATOM 1536 O O . LEU A 1 190 ? 3.031 35.469 21.328 1 97.25 190 LEU A O 1
ATOM 1540 N N . ASP A 1 191 ? 2.191 33.375 21.359 1 97.06 191 ASP A N 1
ATOM 1541 C CA . ASP A 1 191 ? 3.129 32.844 20.375 1 97.06 191 ASP A CA 1
ATOM 1542 C C . ASP A 1 191 ? 2.42 32.5 19.078 1 97.06 191 ASP A C 1
ATOM 1544 O O . ASP A 1 191 ? 1.571 31.594 19.047 1 97.06 191 ASP A O 1
ATOM 1548 N N . ALA A 1 192 ? 2.744 33.188 17.984 1 98.38 192 ALA A N 1
ATOM 1549 C CA . ALA A 1 192 ? 2.154 32.906 16.688 1 98.38 192 ALA A CA 1
ATOM 1550 C C . ALA A 1 192 ? 3.23 32.531 15.664 1 98.38 192 ALA A C 1
ATOM 1552 O O . ALA A 1 192 ? 4.293 33.156 15.617 1 98.38 192 ALA A O 1
ATOM 1553 N N . ARG A 1 193 ? 2.957 31.531 14.859 1 98.12 193 ARG A N 1
ATOM 1554 C CA . ARG A 1 193 ? 3.928 31.078 13.867 1 98.12 193 ARG A CA 1
ATOM 1555 C C . ARG A 1 193 ? 3.246 30.75 12.547 1 98.12 193 ARG A C 1
ATOM 1557 O O . ARG A 1 193 ? 2.096 30.312 12.523 1 98.12 193 ARG A O 1
ATOM 1564 N N . HIS A 1 194 ? 4.004 30.969 11.5 1 98.5 194 HIS A N 1
ATOM 1565 C CA . HIS A 1 194 ? 3.537 30.469 10.211 1 98.5 194 HIS A CA 1
ATOM 1566 C C . HIS A 1 194 ? 3.436 28.953 10.203 1 98.5 194 HIS A C 1
ATOM 1568 O O . HIS A 1 194 ? 4.281 28.266 10.781 1 98.5 194 HIS A O 1
ATOM 1574 N N . ILE A 1 195 ? 2.5 28.406 9.547 1 98.31 195 ILE A N 1
ATOM 1575 C CA . ILE A 1 195 ? 2.197 26.984 9.602 1 98.31 195 ILE A CA 1
ATOM 1576 C C . ILE A 1 195 ? 3.381 26.172 9.062 1 98.31 195 ILE A C 1
ATOM 1578 O O . ILE A 1 195 ? 3.596 25.031 9.469 1 98.31 195 ILE A O 1
ATOM 1582 N N . GLU A 1 196 ? 4.199 26.766 8.234 1 98.12 196 GLU A N 1
ATOM 1583 C CA . GLU A 1 196 ? 5.312 26.078 7.578 1 98.12 196 GLU A CA 1
ATOM 1584 C C . GLU A 1 196 ? 6.578 26.141 8.43 1 98.12 196 GLU A C 1
ATOM 1586 O O . GLU A 1 196 ? 7.582 25.5 8.102 1 98.12 196 GLU A O 1
ATOM 1591 N N . LEU A 1 197 ? 6.582 26.859 9.469 1 97.5 197 LEU A N 1
ATOM 1592 C CA . LEU A 1 197 ? 7.797 27.219 10.188 1 97.5 197 LEU A CA 1
ATOM 1593 C C . LEU A 1 197 ? 8.57 25.969 10.594 1 97.5 197 LEU A C 1
ATOM 1595 O O . LEU A 1 197 ? 9.766 25.844 10.305 1 97.5 197 LEU A O 1
ATOM 1599 N N . PHE A 1 198 ? 7.883 25.031 11.203 1 96.75 198 PHE A N 1
ATOM 1600 C CA . PHE A 1 198 ? 8.539 23.875 11.812 1 96.75 198 PHE A CA 1
ATOM 1601 C C . PHE A 1 198 ? 9.133 22.969 10.734 1 96.75 198 PHE A C 1
ATOM 1603 O O . PHE A 1 198 ? 9.945 22.094 11.039 1 96.75 198 PHE A O 1
ATOM 1610 N N . LEU A 1 199 ? 8.719 23.125 9.445 1 97 199 LEU A N 1
ATOM 1611 C CA . LEU A 1 199 ? 9.188 22.281 8.359 1 97 199 LEU A CA 1
ATOM 1612 C C . LEU A 1 199 ? 10.414 22.891 7.684 1 97 199 LEU A C 1
ATOM 1614 O O . LEU A 1 199 ? 11.07 22.25 6.871 1 97 199 LEU A O 1
ATOM 1618 N N . ASN A 1 200 ? 10.75 24.109 8.086 1 96.5 200 ASN A N 1
ATOM 1619 C CA . ASN A 1 200 ? 11.859 24.812 7.453 1 96.5 200 ASN A CA 1
ATOM 1620 C C . ASN A 1 200 ? 13.195 24.453 8.102 1 96.5 200 ASN A C 1
ATOM 1622 O O . ASN A 1 200 ? 13.297 24.391 9.32 1 96.5 200 ASN A O 1
ATOM 1626 N N . GLU A 1 201 ? 14.117 24.344 7.273 1 95.06 201 GLU A N 1
ATOM 1627 C CA . GLU A 1 201 ? 15.453 23.984 7.734 1 95.06 201 GLU A CA 1
ATOM 1628 C C . GLU A 1 201 ? 16.031 25.062 8.648 1 95.06 201 GLU A C 1
ATOM 1630 O O . GLU A 1 201 ? 16.672 24.75 9.656 1 95.06 201 GLU A O 1
ATOM 1635 N N . GLY A 1 202 ? 15.859 26.281 8.312 1 93.75 202 GLY A N 1
ATOM 1636 C CA . GLY A 1 202 ? 16.375 27.375 9.125 1 93.75 202 GLY A CA 1
ATOM 1637 C C . GLY A 1 202 ? 15.867 27.344 10.555 1 93.75 202 GLY A C 1
ATOM 1638 O O . GLY A 1 202 ? 16.594 27.688 11.484 1 93.75 202 GLY A O 1
ATOM 1639 N N . TYR A 1 203 ? 14.664 26.906 10.742 1 95.38 203 TYR A N 1
ATOM 1640 C CA . TYR A 1 203 ? 14.133 26.766 12.094 1 95.38 203 TYR A CA 1
ATOM 1641 C C . TYR A 1 203 ? 14.719 25.531 12.773 1 95.38 203 TYR A C 1
ATOM 1643 O O . TYR A 1 203 ? 15.117 25.578 13.938 1 95.38 203 TYR A O 1
ATOM 1651 N N . GLN A 1 204 ? 14.758 24.469 12.055 1 93.62 204 GLN A N 1
ATOM 1652 C CA . GLN A 1 204 ? 15.195 23.203 12.602 1 93.62 204 GLN A CA 1
ATOM 1653 C C . GLN A 1 204 ? 16.656 23.25 13.047 1 93.62 204 GLN A C 1
ATOM 1655 O O . GLN A 1 204 ? 17.016 22.688 14.078 1 93.62 204 GLN A O 1
ATOM 1660 N N . ASP A 1 205 ? 17.453 23.969 12.289 1 92.5 205 ASP A N 1
ATOM 1661 C CA . ASP A 1 205 ? 18.875 24 12.633 1 92.5 205 ASP A CA 1
ATOM 1662 C C . ASP A 1 205 ? 19.188 25.156 13.578 1 92.5 205 ASP A C 1
ATOM 1664 O O . ASP A 1 205 ? 20.328 25.312 14.016 1 92.5 205 ASP A O 1
ATOM 1668 N N . GLY A 1 206 ? 18.328 26 13.789 1 91 206 GLY A N 1
ATOM 1669 C CA . GLY A 1 206 ? 18.484 27.047 14.789 1 91 206 GLY A CA 1
ATOM 1670 C C . GLY A 1 206 ? 19.062 28.328 14.219 1 91 206 GLY A C 1
ATOM 1671 O O . GLY A 1 206 ? 19.375 29.266 14.969 1 91 206 GLY A O 1
ATOM 1672 N N . SER A 1 207 ? 19.156 28.391 12.969 1 92.5 207 SER A N 1
ATOM 1673 C CA . SER A 1 207 ? 19.719 29.594 12.352 1 92.5 207 SER A CA 1
ATOM 1674 C C . SER A 1 207 ? 18.734 30.75 12.43 1 92.5 207 SER A C 1
ATOM 1676 O O . SER A 1 207 ? 19.125 31.922 12.398 1 92.5 207 SER A O 1
ATOM 1678 N N . TRP A 1 208 ? 17.5 30.406 12.484 1 94.19 208 TRP A N 1
ATOM 1679 C CA . TRP A 1 208 ? 16.484 31.453 12.703 1 94.19 208 TRP A CA 1
ATOM 1680 C C . TRP A 1 208 ? 16.219 31.641 14.188 1 94.19 208 TRP A C 1
ATOM 1682 O O . TRP A 1 208 ? 15.922 30.688 14.906 1 94.19 208 TRP A O 1
ATOM 1692 N N . ASP A 1 209 ? 16.391 32.844 14.617 1 92.19 209 ASP A N 1
ATOM 1693 C CA . ASP A 1 209 ? 16.141 33.125 16.031 1 92.19 209 ASP A CA 1
ATOM 1694 C C . ASP A 1 209 ? 15.273 34.375 16.188 1 92.19 209 ASP A C 1
ATOM 1696 O O . ASP A 1 209 ? 15.102 35.156 15.242 1 92.19 209 ASP A O 1
ATOM 1700 N N . TYR A 1 210 ? 14.742 34.469 17.391 1 93.69 210 TYR A N 1
ATOM 1701 C CA . TYR A 1 210 ? 13.906 35.625 17.688 1 93.69 210 TYR A CA 1
ATOM 1702 C C . TYR A 1 210 ? 14.766 36.875 17.875 1 93.69 210 TYR A C 1
ATOM 1704 O O . TYR A 1 210 ? 15.836 36.844 18.484 1 93.69 210 TYR A O 1
ATOM 1712 N N . GLU A 1 211 ? 14.312 37.938 17.297 1 93.06 211 GLU A N 1
ATOM 1713 C CA . GLU A 1 211 ? 14.875 39.25 17.531 1 93.06 211 GLU A CA 1
ATOM 1714 C C . GLU A 1 211 ? 13.898 40.156 18.297 1 93.06 211 GLU A C 1
ATOM 1716 O O . GLU A 1 211 ? 12.695 40.125 18.047 1 93.06 211 GLU A O 1
ATOM 1721 N N . THR A 1 212 ? 14.461 40.938 19.188 1 93.06 212 THR A N 1
ATOM 1722 C CA . THR A 1 212 ? 13.617 41.844 19.953 1 93.06 212 THR A CA 1
ATOM 1723 C C . THR A 1 212 ? 13.289 43.094 19.141 1 93.06 212 THR A C 1
ATOM 1725 O O . THR A 1 212 ? 14.195 43.781 18.688 1 93.06 212 THR A O 1
ATOM 1728 N N . LEU A 1 213 ? 12.039 43.312 18.969 1 91.75 213 LEU A N 1
ATOM 1729 C CA . LEU A 1 213 ? 11.578 44.5 18.25 1 91.75 213 LEU A CA 1
ATOM 1730 C C . LEU A 1 213 ? 11.539 45.688 19.188 1 91.75 213 LEU A C 1
ATOM 1732 O O . LEU A 1 213 ? 11.844 46.812 18.781 1 91.75 213 LEU A O 1
ATOM 1736 N N . GLY A 1 214 ? 11.141 45.438 20.422 1 89.69 214 GLY A N 1
ATOM 1737 C CA . GLY A 1 214 ? 11.039 46.469 21.438 1 89.69 214 GLY A CA 1
ATOM 1738 C C . GLY A 1 214 ? 10.305 46 22.688 1 89.69 214 GLY A C 1
ATOM 1739 O O . GLY A 1 214 ? 9.867 44.844 22.75 1 89.69 214 GLY A O 1
ATOM 1740 N N . SER A 1 215 ? 10.336 46.906 23.609 1 89.38 215 SER A N 1
ATOM 1741 C CA . SER A 1 215 ? 9.656 46.594 24.875 1 89.38 215 SER A CA 1
ATOM 1742 C C . SER A 1 215 ? 8.898 47.812 25.391 1 89.38 215 SER A C 1
ATOM 1744 O O . SER A 1 215 ? 9.125 48.938 24.938 1 89.38 215 SER A O 1
ATOM 1746 N N . HIS A 1 216 ? 7.98 47.531 26.188 1 90.31 216 HIS A N 1
ATOM 1747 C CA . HIS A 1 216 ? 7.168 48.562 26.812 1 90.31 216 HIS A CA 1
ATOM 1748 C C . HIS A 1 216 ? 6.883 48.219 28.266 1 90.31 216 HIS A C 1
ATOM 1750 O O . HIS A 1 216 ? 6.547 47.094 28.609 1 90.31 216 HIS A O 1
ATOM 1756 N N . ASP A 1 217 ? 7.059 49.25 29.156 1 87.75 217 ASP A N 1
ATOM 1757 C CA . ASP A 1 217 ? 6.785 49.094 30.578 1 87.75 217 ASP A CA 1
ATOM 1758 C C . ASP A 1 217 ? 5.582 49.906 31.016 1 87.75 217 ASP A C 1
ATOM 1760 O O . ASP A 1 217 ? 5.445 51.062 30.625 1 87.75 217 ASP A O 1
ATOM 1764 N N . THR A 1 218 ? 4.73 49.219 31.656 1 83.06 218 THR A N 1
ATOM 1765 C CA . THR A 1 218 ? 3.654 49.969 32.312 1 83.06 218 THR A CA 1
ATOM 1766 C C . THR A 1 218 ? 3.9 50.031 33.812 1 83.06 218 THR A C 1
ATOM 1768 O O . THR A 1 218 ? 4.152 49 34.469 1 83.06 218 THR A O 1
ATOM 1771 N N . SER A 1 219 ? 4.078 51.156 34.438 1 78 219 SER A N 1
ATOM 1772 C CA . SER A 1 219 ? 4.473 51.312 35.812 1 78 219 SER A CA 1
ATOM 1773 C C . SER A 1 219 ? 3.252 51.469 36.719 1 78 219 SER A C 1
ATOM 1775 O O . SER A 1 219 ? 3.383 51.781 37.906 1 78 219 SER A O 1
ATOM 1777 N N . LYS A 1 220 ? 2.195 51.188 36.219 1 82.88 220 LYS A N 1
ATOM 1778 C CA . LYS A 1 220 ? 0.992 51.219 37.031 1 82.88 220 LYS A CA 1
ATOM 1779 C C . LYS A 1 220 ? 0.294 49.875 37.094 1 82.88 220 LYS A C 1
ATOM 1781 O O . LYS A 1 220 ? 0.627 48.969 36.312 1 82.88 220 LYS A O 1
ATOM 1786 N N . HIS A 1 221 ? -0.572 49.844 38.062 1 87.75 221 HIS A N 1
ATOM 1787 C CA . HIS A 1 221 ? -1.375 48.625 38.188 1 87.75 221 HIS A CA 1
ATOM 1788 C C . HIS A 1 221 ? -2.086 48.281 36.906 1 87.75 221 HIS A C 1
ATOM 1790 O O . HIS A 1 221 ? -2.701 49.156 36.281 1 87.75 221 HIS A O 1
ATOM 1796 N N . ALA A 1 222 ? -1.833 47.062 36.469 1 87.5 222 ALA A N 1
ATOM 1797 C CA . ALA A 1 222 ? -2.504 46.594 35.25 1 87.5 222 ALA A CA 1
ATOM 1798 C C . ALA A 1 222 ? -3.594 45.594 35.594 1 87.5 222 ALA A C 1
ATOM 1800 O O . ALA A 1 222 ? -3.365 44.656 36.375 1 87.5 222 ALA A O 1
ATOM 1801 N N . ASP A 1 223 ? -4.703 45.75 35.062 1 87.31 223 ASP A N 1
ATOM 1802 C CA . ASP A 1 223 ? -5.828 44.875 35.344 1 87.31 223 ASP A CA 1
ATOM 1803 C C . ASP A 1 223 ? -5.629 43.5 34.688 1 87.31 223 ASP A C 1
ATOM 1805 O O . ASP A 1 223 ? -6.172 42.5 35.156 1 87.31 223 ASP A O 1
ATOM 1809 N N . GLY A 1 224 ? -4.891 43.5 33.688 1 89.69 224 GLY A N 1
ATOM 1810 C CA . GLY A 1 224 ? -4.68 42.25 32.969 1 89.69 224 GLY A CA 1
ATOM 1811 C C . GLY A 1 224 ? -3.506 42.312 32 1 89.69 224 GLY A C 1
ATOM 1812 O O . GLY A 1 224 ? -3.033 43.375 31.641 1 89.69 224 GLY A O 1
ATOM 1813 N N . ALA A 1 225 ? -2.945 41.188 31.734 1 91.06 225 ALA A N 1
ATOM 1814 C CA . ALA A 1 225 ? -1.932 41 30.688 1 91.06 225 ALA A CA 1
ATOM 1815 C C . ALA A 1 225 ? -2.568 40.594 29.359 1 91.06 225 ALA A C 1
ATOM 1817 O O . ALA A 1 225 ? -3.215 39.562 29.281 1 91.06 225 ALA A O 1
ATOM 1818 N N . SER A 1 226 ? -2.443 41.438 28.406 1 93.5 226 SER A N 1
ATOM 1819 C CA . SER A 1 226 ? -3.082 41.188 27.125 1 93.5 226 SER A CA 1
ATOM 1820 C C . SER A 1 226 ? -2.107 41.375 25.969 1 93.5 226 SER A C 1
ATOM 1822 O O . SER A 1 226 ? -1.1 42.062 26.109 1 93.5 226 SER A O 1
ATOM 1824 N N . GLY A 1 227 ? -2.334 40.688 24.938 1 95.31 227 GLY A N 1
ATOM 1825 C CA . GLY A 1 227 ? -1.605 40.812 23.688 1 95.31 227 GLY A CA 1
ATOM 1826 C C . GLY A 1 227 ? -2.439 40.438 22.469 1 95.31 227 GLY A C 1
ATOM 1827 O O . GLY A 1 227 ? -3.238 39.5 22.531 1 95.31 227 GLY A O 1
ATOM 1828 N N . GLY A 1 228 ? -2.299 41.188 21.484 1 97.06 228 GLY A N 1
ATOM 1829 C CA . GLY A 1 228 ? -3.051 40.938 20.266 1 97.06 228 GLY A CA 1
ATOM 1830 C C . GLY A 1 228 ? -2.217 41.062 19.016 1 97.06 228 GLY A C 1
ATOM 1831 O O . GLY A 1 228 ? -1.3 41.906 18.953 1 97.06 228 GLY A O 1
ATOM 1832 N N . ILE A 1 229 ? -2.484 40.25 18.078 1 97.81 229 ILE A N 1
ATOM 1833 C CA . ILE A 1 229 ? -1.881 40.281 16.75 1 97.81 229 ILE A CA 1
ATOM 1834 C C . ILE A 1 229 ? -2.971 40.469 15.688 1 97.81 229 ILE A C 1
ATOM 1836 O O . ILE A 1 229 ? -3.906 39.656 15.625 1 97.81 229 ILE A O 1
ATOM 1840 N N . PHE A 1 230 ? -2.85 41.5 14.836 1 97.06 230 PHE A N 1
ATOM 1841 C CA . PHE A 1 230 ? -3.883 41.812 13.859 1 97.06 230 PHE A CA 1
ATOM 1842 C C . PHE A 1 230 ? -3.281 42 12.469 1 97.06 230 PHE A C 1
ATOM 1844 O O . PHE A 1 230 ? -2.203 42.562 12.312 1 97.06 230 PHE A O 1
ATOM 1851 N N . ASP A 1 231 ? -3.984 41.469 11.492 1 96.75 231 ASP A N 1
ATOM 1852 C CA . ASP A 1 231 ? -3.639 41.781 10.109 1 96.75 231 ASP A CA 1
ATOM 1853 C C . ASP A 1 231 ? -3.965 43.25 9.773 1 96.75 231 ASP A C 1
ATOM 1855 O O . ASP A 1 231 ? -5.117 43.656 9.875 1 96.75 231 ASP A O 1
ATOM 1859 N N . MET A 1 232 ? -3.029 43.938 9.273 1 94.12 232 MET A N 1
ATOM 1860 C CA . MET A 1 232 ? -3.158 45.375 9.047 1 94.12 232 MET A CA 1
ATOM 1861 C C . MET A 1 232 ? -4.289 45.656 8.07 1 94.12 232 MET A C 1
ATOM 1863 O O . MET A 1 232 ? -5.008 46.656 8.234 1 94.12 232 MET A O 1
ATOM 1867 N N . LYS A 1 233 ? -4.457 44.844 7.109 1 94.25 233 LYS A N 1
ATOM 1868 C CA . LYS A 1 233 ? -5.461 45.062 6.066 1 94.25 233 LYS A CA 1
ATOM 1869 C C . LYS A 1 233 ? -6.875 44.938 6.633 1 94.25 233 LYS A C 1
ATOM 1871 O O . LYS A 1 233 ? -7.824 45.469 6.062 1 94.25 233 LYS A O 1
ATOM 1876 N N . HIS A 1 234 ? -7.035 44.281 7.777 1 94.88 234 HIS A N 1
ATOM 1877 C CA . HIS A 1 234 ? -8.367 43.969 8.297 1 94.88 234 HIS A CA 1
ATOM 1878 C C . HIS A 1 234 ? -8.594 44.625 9.656 1 94.88 234 HIS A C 1
ATOM 1880 O O . HIS A 1 234 ? -9.344 44.094 10.477 1 94.88 234 HIS A O 1
ATOM 1886 N N . LEU A 1 235 ? -7.941 45.75 9.945 1 92.81 235 LEU A N 1
ATOM 1887 C CA . LEU A 1 235 ? -8.031 46.406 11.234 1 92.81 235 LEU A CA 1
ATOM 1888 C C . LEU A 1 235 ? -9.43 46.969 11.461 1 92.81 235 LEU A C 1
ATOM 1890 O O . LEU A 1 235 ? -9.859 47.156 12.602 1 92.81 235 LEU A O 1
ATOM 1894 N N . LYS A 1 236 ? -10.117 47.188 10.398 1 90.94 236 LYS A N 1
ATOM 1895 C CA . LYS A 1 236 ? -11.43 47.812 10.531 1 90.94 236 LYS A CA 1
ATOM 1896 C C . LYS A 1 236 ? -12.547 46.781 10.297 1 90.94 236 LYS A C 1
ATOM 1898 O O . LYS A 1 236 ? -13.719 47.156 10.234 1 90.94 236 LYS A O 1
ATOM 1903 N N . ASP A 1 237 ? -12.164 45.594 10.172 1 91.19 237 ASP A N 1
ATOM 1904 C CA . ASP A 1 237 ? -13.117 44.531 9.867 1 91.19 237 ASP A CA 1
ATOM 1905 C C . ASP A 1 237 ? -13.781 44.031 11.141 1 91.19 237 ASP A C 1
ATOM 1907 O O . ASP A 1 237 ? -13.367 44.375 12.25 1 91.19 237 ASP A O 1
ATOM 1911 N N . GLN A 1 238 ? -14.75 43.25 10.891 1 90.62 238 GLN A N 1
ATOM 1912 C CA . GLN A 1 238 ? -15.461 42.625 11.992 1 90.62 238 GLN A CA 1
ATOM 1913 C C . GLN A 1 238 ? -14.539 41.688 12.773 1 90.62 238 GLN A C 1
ATOM 1915 O O . GLN A 1 238 ? -14.68 41.562 13.992 1 90.62 238 GLN A O 1
ATOM 1920 N N . SER A 1 239 ? -13.602 41.094 12.133 1 89.44 239 SER A N 1
ATOM 1921 C CA . SER A 1 239 ? -12.641 40.188 12.789 1 89.44 239 SER A CA 1
ATOM 1922 C C . SER A 1 239 ? -11.914 40.906 13.922 1 89.44 239 SER A C 1
ATOM 1924 O O . SER A 1 239 ? -11.633 40.312 14.961 1 89.44 239 SER A O 1
ATOM 1926 N N . THR A 1 240 ? -11.625 42.125 13.672 1 91.31 240 THR A N 1
ATOM 1927 C CA . THR A 1 240 ? -10.945 42.906 14.68 1 91.31 240 THR A CA 1
ATOM 1928 C C . THR A 1 240 ? -11.922 43.344 15.766 1 91.31 240 THR A C 1
ATOM 1930 O O . THR A 1 240 ? -11.602 43.281 16.953 1 91.31 240 THR A O 1
ATOM 1933 N N . SER A 1 241 ? -13.047 43.75 15.367 1 92.38 241 SER A N 1
ATOM 1934 C CA . SER A 1 241 ? -14.031 44.219 16.328 1 92.38 241 SER A CA 1
ATOM 1935 C C . SER A 1 241 ? -14.43 43.125 17.312 1 92.38 241 SER A C 1
ATOM 1937 O O . SER A 1 241 ? -14.688 43.406 18.484 1 92.38 241 SER A O 1
ATOM 1939 N N . ASP A 1 242 ? -14.484 42 16.844 1 93.12 242 ASP A N 1
ATOM 1940 C CA . ASP A 1 242 ? -14.836 40.875 17.688 1 93.12 242 ASP A CA 1
ATOM 1941 C C . ASP A 1 242 ? -13.797 40.688 18.797 1 93.12 242 ASP A C 1
ATOM 1943 O O . ASP A 1 242 ? -14.148 40.344 19.922 1 93.12 242 ASP A O 1
ATOM 1947 N N . ILE A 1 243 ? -12.57 40.844 18.406 1 94.75 243 ILE A N 1
ATOM 1948 C CA . ILE A 1 243 ? -11.484 40.688 19.375 1 94.75 243 ILE A CA 1
ATOM 1949 C C . ILE A 1 243 ? -11.562 41.781 20.422 1 94.75 243 ILE A C 1
ATOM 1951 O O . ILE A 1 243 ? -11.297 41.562 21.594 1 94.75 243 ILE A O 1
ATOM 1955 N N . LEU A 1 244 ? -11.969 42.969 19.984 1 94.31 244 LEU A N 1
ATOM 1956 C CA . LEU A 1 244 ? -11.969 44.125 20.859 1 94.31 244 LEU A CA 1
ATOM 1957 C C . LEU A 1 244 ? -13.195 44.125 21.766 1 94.31 244 LEU A C 1
ATOM 1959 O O . LEU A 1 244 ? -13.258 44.875 22.734 1 94.31 244 LEU A O 1
ATOM 1963 N N . ASP A 1 245 ? -14.086 43.25 21.391 1 92.81 245 ASP A N 1
ATOM 1964 C CA . ASP A 1 245 ? -15.211 43.062 22.297 1 92.81 245 ASP A CA 1
ATOM 1965 C C . ASP A 1 245 ? -14.836 42.125 23.438 1 92.81 245 ASP A C 1
ATOM 1967 O O . ASP A 1 245 ? -15.266 40.969 23.484 1 92.81 245 ASP A O 1
ATOM 1971 N N . LEU A 1 246 ? -14.211 42.656 24.438 1 91.38 246 LEU A N 1
ATOM 1972 C CA . LEU A 1 246 ? -13.602 41.875 25.516 1 91.38 246 LEU A CA 1
ATOM 1973 C C . LEU A 1 246 ? -14.672 41.219 26.375 1 91.38 246 LEU A C 1
ATOM 1975 O O . LEU A 1 246 ? -14.453 40.156 26.922 1 91.38 246 LEU A O 1
ATOM 1979 N N . LYS A 1 247 ? -15.711 41.844 26.531 1 88.44 247 LYS A N 1
ATOM 1980 C CA . LYS A 1 247 ? -16.781 41.312 27.375 1 88.44 247 LYS A CA 1
ATOM 1981 C C . LYS A 1 247 ? -17.266 39.938 26.844 1 88.44 247 LYS A C 1
ATOM 1983 O O . LYS A 1 247 ? -17.766 39.125 27.625 1 88.44 247 LYS A O 1
ATOM 1988 N N . SER A 1 248 ? -17.094 39.75 25.625 1 90.44 248 SER A N 1
ATOM 1989 C CA . SER A 1 248 ? -17.641 38.562 24.984 1 90.44 248 SER A CA 1
ATOM 1990 C C . SER A 1 248 ? -16.766 37.344 25.25 1 90.44 248 SER A C 1
ATOM 1992 O O . SER A 1 248 ? -17.234 36.219 25.094 1 90.44 248 SER A O 1
ATOM 1994 N N . TRP A 1 249 ? -15.477 37.531 25.609 1 91.31 249 TRP A N 1
ATOM 1995 C CA . TRP A 1 249 ? -14.656 36.312 25.672 1 91.31 249 TRP A CA 1
ATOM 1996 C C . TRP A 1 249 ? -13.711 36.375 26.875 1 91.31 249 TRP A C 1
ATOM 1998 O O . TRP A 1 249 ? -13.141 35.344 27.25 1 91.31 249 TRP A O 1
ATOM 2008 N N . VAL A 1 250 ? -13.648 37.531 27.484 1 88 250 VAL A N 1
ATOM 2009 C CA . VAL A 1 250 ? -12.75 37.594 28.625 1 88 250 VAL A CA 1
ATOM 2010 C C . VAL A 1 250 ? -13.484 37.188 29.906 1 88 250 VAL A C 1
ATOM 2012 O O . VAL A 1 250 ? -14.695 37.406 30.016 1 88 250 VAL A O 1
ATOM 2015 N N . GLY A 1 251 ? -12.906 36.562 30.766 1 81.88 251 GLY A N 1
ATOM 2016 C CA . GLY A 1 251 ? -13.516 36.125 32 1 81.88 251 GLY A CA 1
ATOM 2017 C C . GLY A 1 251 ? -13.875 37.281 32.938 1 81.88 251 GLY A C 1
ATOM 2018 O O . GLY A 1 251 ? -13.445 38.406 32.75 1 81.88 251 GLY A O 1
ATOM 2019 N N . LYS A 1 252 ? -14.641 36.906 33.875 1 86.12 252 LYS A N 1
ATOM 2020 C CA . LYS A 1 252 ? -14.969 37.844 34.938 1 86.12 252 LYS A CA 1
ATOM 2021 C C . LYS A 1 252 ? -13.719 38.312 35.656 1 86.12 252 LYS A C 1
ATOM 2023 O O . LYS A 1 252 ? -12.664 37.688 35.562 1 86.12 252 LYS A O 1
ATOM 2028 N N . GLN A 1 253 ? -13.773 39.375 36.406 1 84.5 253 GLN A N 1
ATOM 2029 C CA . GLN A 1 253 ? -12.625 40.031 37.031 1 84.5 253 GLN A CA 1
ATOM 2030 C C . GLN A 1 253 ? -11.922 39.062 38 1 84.5 253 GLN A C 1
ATOM 2032 O O . GLN A 1 253 ? -10.703 39.125 38.156 1 84.5 253 GLN A O 1
ATOM 2037 N N . LYS A 1 254 ? -12.609 38.094 38.531 1 85.69 254 LYS A N 1
ATOM 2038 C CA . LYS A 1 254 ? -11.977 37.188 39.469 1 85.69 254 LYS A CA 1
ATOM 2039 C C . LYS A 1 254 ? -11.555 35.875 38.781 1 85.69 254 LYS A C 1
ATOM 2041 O O . LYS A 1 254 ? -11.078 34.969 39.469 1 85.69 254 LYS A O 1
ATOM 2046 N N . ASP A 1 255 ? -11.719 35.875 37.562 1 86.31 255 ASP A N 1
ATOM 2047 C CA . ASP A 1 255 ? -11.25 34.719 36.781 1 86.31 255 ASP A CA 1
ATOM 2048 C C . ASP A 1 255 ? -9.805 34.906 36.344 1 86.31 255 ASP A C 1
ATOM 2050 O O . ASP A 1 255 ? -9.516 35.719 35.469 1 86.31 255 ASP A O 1
ATOM 2054 N N . TRP A 1 256 ? -8.891 34.062 36.906 1 83.06 256 TRP A N 1
ATOM 2055 C CA . TRP A 1 256 ? -7.469 34.25 36.656 1 83.06 256 TRP A CA 1
ATOM 2056 C C . TRP A 1 256 ? -6.977 33.281 35.594 1 83.06 256 TRP A C 1
ATOM 2058 O O . TRP A 1 256 ? -5.773 33.188 35.344 1 83.06 256 TRP A O 1
ATOM 2068 N N . GLN A 1 257 ? -7.891 32.625 34.938 1 83.62 257 GLN A N 1
ATOM 2069 C CA . GLN A 1 257 ? -7.516 31.734 33.844 1 83.62 257 GLN A CA 1
ATOM 2070 C C . GLN A 1 257 ? -7.277 32.5 32.531 1 83.62 257 GLN A C 1
ATOM 2072 O O . GLN A 1 257 ? -8.062 33.375 32.188 1 83.62 257 GLN A O 1
ATOM 2077 N N . PRO A 1 258 ? -6.195 32.219 31.938 1 88.94 258 PRO A N 1
ATOM 2078 C CA . PRO A 1 258 ? -5.969 32.875 30.656 1 88.94 258 PRO A CA 1
ATOM 2079 C C . PRO A 1 258 ? -7.078 32.594 29.641 1 88.94 258 PRO A C 1
ATOM 2081 O O . PRO A 1 258 ? -7.613 31.484 29.594 1 88.94 258 PRO A O 1
ATOM 2084 N N . LYS A 1 259 ? -7.414 33.594 28.938 1 91.19 259 LYS A N 1
ATOM 2085 C CA . LYS A 1 259 ? -8.398 33.469 27.859 1 91.19 259 LYS A CA 1
ATOM 2086 C C . LYS A 1 259 ? -7.816 33.906 26.531 1 91.19 259 LYS A C 1
ATOM 2088 O O . LYS A 1 259 ? -6.875 34.719 26.484 1 91.19 259 LYS A O 1
ATOM 2093 N N . ALA A 1 260 ? -8.344 33.281 25.547 1 94.94 260 ALA A N 1
ATOM 2094 C CA . ALA A 1 260 ? -7.875 33.625 24.203 1 94.94 260 ALA A CA 1
ATOM 2095 C C . ALA A 1 260 ? -9.039 33.688 23.219 1 94.94 260 ALA A C 1
ATOM 2097 O O . ALA A 1 260 ? -10.086 33.094 23.438 1 94.94 260 ALA A O 1
ATOM 2098 N N . MET A 1 261 ? -8.859 34.531 22.25 1 95.25 261 MET A N 1
ATOM 2099 C CA . MET A 1 261 ? -9.82 34.656 21.156 1 95.25 261 MET A CA 1
ATOM 2100 C C . MET A 1 261 ? -9.109 34.719 19.812 1 95.25 261 MET A C 1
ATOM 2102 O O . MET A 1 261 ? -8.062 35.375 19.688 1 95.25 261 MET A O 1
ATOM 2106 N N . ILE A 1 262 ? -9.68 33.969 18.922 1 96.69 262 ILE A N 1
ATOM 2107 C CA . ILE A 1 262 ? -9.078 33.969 17.594 1 96.69 262 ILE A CA 1
ATOM 2108 C C . ILE A 1 262 ? -10.156 34.156 16.547 1 96.69 262 ILE A C 1
ATOM 2110 O O . ILE A 1 262 ? -11.273 33.656 16.672 1 96.69 262 ILE A O 1
ATOM 2114 N N . THR A 1 263 ? -9.906 35.062 15.625 1 96.38 263 THR A N 1
ATOM 2115 C CA . THR A 1 263 ? -10.734 35.281 14.445 1 96.38 263 THR A CA 1
ATOM 2116 C C . THR A 1 263 ? -9.945 35 13.172 1 96.38 263 THR A C 1
ATOM 2118 O O . THR A 1 263 ? -8.797 34.562 13.227 1 96.38 263 THR A O 1
ATOM 2121 N N . LEU A 1 264 ? -10.523 35.281 12.023 1 96.38 264 LEU A N 1
ATOM 2122 C CA . LEU A 1 264 ? -9.898 34.938 10.758 1 96.38 264 LEU A CA 1
ATOM 2123 C C . LEU A 1 264 ? -8.609 35.719 10.555 1 96.38 264 LEU A C 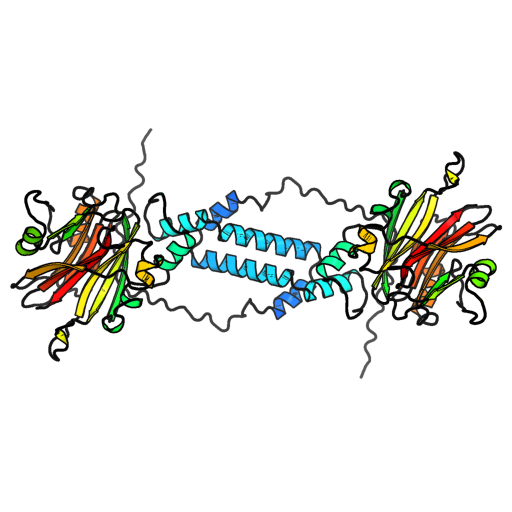1
ATOM 2125 O O . LEU A 1 264 ? -7.652 35.219 9.961 1 96.38 264 LEU A O 1
ATOM 2129 N N . HIS A 1 265 ? -8.555 36.938 11.078 1 97.75 265 HIS A N 1
ATOM 2130 C CA . HIS A 1 265 ? -7.398 37.781 10.75 1 97.75 265 HIS A CA 1
ATOM 2131 C C . HIS A 1 265 ? -6.781 38.375 12.008 1 97.75 265 HIS A C 1
ATOM 2133 O O . HIS A 1 265 ? -6.098 39.406 11.938 1 97.75 265 HIS A O 1
ATOM 2139 N N . ALA A 1 266 ? -7.094 37.75 13.172 1 97.38 266 ALA A N 1
ATOM 2140 C CA . ALA A 1 266 ? -6.547 38.312 14.406 1 97.38 266 ALA A CA 1
ATOM 2141 C C . ALA A 1 266 ? -6.57 37.281 15.523 1 97.38 266 ALA A C 1
ATOM 2143 O O . ALA A 1 266 ? -7.316 36.281 15.461 1 97.38 266 ALA A O 1
ATOM 2144 N N . VAL A 1 267 ? -5.746 37.5 16.484 1 97.81 267 VAL A N 1
ATOM 2145 C CA . VAL A 1 267 ? -5.695 36.625 17.672 1 97.81 267 VAL A CA 1
ATOM 2146 C C . VAL A 1 267 ? -5.301 37.469 18.891 1 97.81 267 VAL A C 1
ATOM 2148 O O . VAL A 1 267 ? -4.566 38.469 18.766 1 97.81 267 VAL A O 1
ATOM 2151 N N . ALA A 1 268 ? -5.848 37.125 20 1 97.62 268 ALA A N 1
ATOM 2152 C CA . ALA A 1 268 ? -5.527 37.875 21.203 1 97.62 268 ALA A CA 1
ATOM 2153 C C . ALA A 1 268 ? -5.637 36.969 22.438 1 97.62 268 ALA A C 1
ATOM 2155 O O . ALA A 1 268 ? -6.316 35.938 22.422 1 97.62 268 ALA A O 1
ATOM 2156 N N . VAL A 1 269 ? -4.934 37.375 23.406 1 96.44 269 VAL A N 1
ATOM 2157 C CA . VAL A 1 269 ? -4.984 36.719 24.703 1 96.44 269 VAL A CA 1
ATOM 2158 C C . VAL A 1 269 ? -5.172 37.75 25.812 1 96.44 269 VAL A C 1
ATOM 2160 O O . VAL A 1 269 ? -4.797 38.906 25.641 1 96.44 269 VAL A O 1
ATOM 2163 N N . LYS A 1 270 ? -5.793 37.312 26.875 1 93.62 270 LYS A N 1
ATOM 2164 C CA . LYS A 1 270 ? -5.93 38.188 28.031 1 93.62 270 LYS A CA 1
ATOM 2165 C C . LYS A 1 270 ? -6.062 37.375 29.312 1 93.62 270 LYS A C 1
ATOM 2167 O O . LYS A 1 270 ? -6.812 36.406 29.359 1 93.62 270 LYS A O 1
ATOM 2172 N N . THR A 1 271 ? -5.293 37.75 30.219 1 90.69 271 THR A N 1
ATOM 2173 C CA . THR A 1 271 ? -5.359 37.188 31.562 1 90.69 271 THR A CA 1
ATOM 2174 C C . THR A 1 271 ? -5.562 38.25 32.625 1 90.69 271 THR A C 1
ATOM 2176 O O . THR A 1 271 ? -4.801 39.219 32.688 1 90.69 271 THR A O 1
ATOM 2179 N N . ASN A 1 272 ? -6.59 38.031 33.375 1 89.94 272 ASN A N 1
ATOM 2180 C CA . ASN A 1 272 ? -6.793 38.969 34.5 1 89.94 272 ASN A CA 1
ATOM 2181 C C . ASN A 1 272 ? -5.699 38.812 35.562 1 89.94 272 ASN A C 1
ATOM 2183 O O . ASN A 1 272 ? -5.223 37.719 35.812 1 89.94 272 ASN A O 1
ATOM 2187 N N . LEU A 1 273 ? -5.398 40 36.094 1 88.38 273 LEU A N 1
ATOM 2188 C CA . LEU A 1 273 ? -4.312 40 37.094 1 88.38 273 LEU A CA 1
ATOM 2189 C C . LEU A 1 273 ? -4.789 40.531 38.438 1 88.38 273 LEU A C 1
ATOM 2191 O O . LEU A 1 273 ? -5.688 41.375 38.469 1 88.38 273 LEU A O 1
ATOM 2195 N N . GLN A 1 274 ? -4.125 40 39.406 1 86.62 274 GLN A N 1
ATOM 2196 C CA . GLN A 1 274 ? -4.293 40.594 40.719 1 86.62 274 GLN A CA 1
ATOM 2197 C C . GLN A 1 274 ? -3.482 41.875 40.875 1 86.62 274 GLN A C 1
ATOM 2199 O O . GLN A 1 274 ? -2.859 42.344 39.906 1 86.62 274 GLN A O 1
ATOM 2204 N N . GLU A 1 275 ? -3.627 42.469 42.062 1 86.81 275 GLU A N 1
ATOM 2205 C CA . GLU A 1 275 ? -2.877 43.688 42.25 1 86.81 275 GLU A CA 1
ATOM 2206 C C . GLU A 1 275 ? -1.393 43.5 41.969 1 86.81 275 GLU A C 1
ATOM 2208 O O . GLU A 1 275 ? -0.807 42.5 42.344 1 86.81 275 GLU A O 1
ATOM 2213 N N . ASN A 1 276 ? -0.912 44.438 41.156 1 85.12 276 ASN A N 1
ATOM 2214 C CA . ASN A 1 276 ? 0.482 44.344 40.75 1 85.12 276 ASN A CA 1
ATOM 2215 C C . ASN A 1 276 ? 1.114 45.719 40.562 1 85.12 276 ASN A C 1
ATOM 2217 O O . ASN A 1 276 ? 0.442 46.719 40.719 1 85.12 276 ASN A O 1
ATOM 2221 N N . GLU A 1 277 ? 2.486 45.688 40.25 1 85.69 277 GLU A N 1
ATOM 2222 C CA . GLU A 1 277 ? 3.225 46.969 40.156 1 85.69 277 GLU A CA 1
ATOM 2223 C C . GLU A 1 277 ? 3.469 47.344 38.688 1 85.69 277 GLU A C 1
ATOM 2225 O O . GLU A 1 277 ? 4.297 48.188 38.406 1 85.69 277 GLU A O 1
ATOM 2230 N N . GLY A 1 278 ? 2.824 46.594 37.812 1 87.62 278 GLY A N 1
ATOM 2231 C CA . GLY A 1 278 ? 2.992 46.906 36.375 1 87.62 278 GLY A CA 1
ATOM 2232 C C . GLY A 1 278 ? 3.41 45.719 35.562 1 87.62 278 GLY A C 1
ATOM 2233 O O . GLY A 1 278 ? 3.492 44.594 36.062 1 87.62 278 GLY A O 1
ATOM 2234 N N . LEU A 1 279 ? 3.527 45.969 34.219 1 89 279 LEU A N 1
ATOM 2235 C CA . LEU A 1 279 ? 3.869 44.906 33.281 1 89 279 LEU A CA 1
ATOM 2236 C C . LEU A 1 279 ? 5.031 45.312 32.375 1 89 279 LEU A C 1
ATOM 2238 O O . LEU A 1 279 ? 5.152 46.469 32.031 1 89 279 LEU A O 1
ATOM 2242 N N . HIS A 1 280 ? 5.941 44.344 32.188 1 89.25 280 HIS A N 1
ATOM 2243 C CA . HIS A 1 280 ? 6.949 44.469 31.156 1 89.25 280 HIS A CA 1
ATOM 2244 C C . HIS A 1 280 ? 6.559 43.656 29.922 1 89.25 280 HIS A C 1
ATOM 2246 O O . HIS A 1 280 ? 6.445 42.438 29.984 1 89.25 280 HIS A O 1
ATOM 2252 N N . ILE A 1 281 ? 6.336 44.375 28.812 1 92.06 281 ILE A N 1
ATOM 2253 C CA . ILE A 1 281 ? 5.906 43.719 27.578 1 92.06 281 ILE A CA 1
ATOM 2254 C C . ILE A 1 281 ? 7.059 43.688 26.578 1 92.06 281 ILE A C 1
ATOM 2256 O O . ILE A 1 281 ? 7.703 44.719 26.344 1 92.06 281 ILE A O 1
ATOM 2260 N N . LYS A 1 282 ? 7.305 42.562 26.062 1 92.31 282 LYS A N 1
ATOM 2261 C CA . LYS A 1 282 ? 8.359 42.406 25.062 1 92.31 282 LYS A CA 1
ATOM 2262 C C . LYS A 1 282 ? 7.801 41.906 23.734 1 92.31 282 LYS A C 1
ATOM 2264 O O . LYS A 1 282 ? 6.996 40.969 23.719 1 92.31 282 LYS A O 1
ATOM 2269 N N . TYR A 1 283 ? 8.164 42.562 22.656 1 95 283 TYR A N 1
ATOM 2270 C CA . TYR A 1 283 ? 7.785 42.156 21.312 1 95 283 TYR A CA 1
ATOM 2271 C C . TYR A 1 283 ? 8.969 41.531 20.578 1 95 283 TYR A C 1
ATOM 2273 O O . TYR A 1 283 ? 10.047 42.125 20.5 1 95 283 TYR A O 1
ATOM 2281 N N . GLN A 1 284 ? 8.766 40.281 20.094 1 95.25 284 GLN A N 1
ATOM 2282 C CA . GLN A 1 284 ? 9.812 39.594 19.359 1 95.25 284 GLN A CA 1
ATOM 2283 C C . GLN A 1 284 ? 9.289 39.031 18.031 1 95.25 284 GLN A C 1
ATOM 2285 O O . GLN A 1 284 ? 8.094 38.781 17.891 1 95.25 284 GLN A O 1
ATOM 2290 N N . ALA A 1 285 ? 10.195 38.938 17.109 1 96.5 285 ALA A N 1
ATOM 2291 C CA . ALA A 1 285 ? 9.859 38.344 15.82 1 96.5 285 ALA A CA 1
ATOM 2292 C C . ALA A 1 285 ? 11.016 37.5 15.289 1 96.5 285 ALA A C 1
ATOM 2294 O O . ALA A 1 285 ? 12.172 37.75 15.641 1 96.5 285 ALA A O 1
ATOM 2295 N N . MET A 1 286 ? 10.664 36.5 14.539 1 96.69 286 MET A N 1
ATOM 2296 C CA . MET A 1 286 ? 11.648 35.656 13.859 1 96.69 286 MET A CA 1
ATOM 2297 C C . MET A 1 286 ? 11.555 35.844 12.344 1 96.69 286 MET A C 1
ATOM 2299 O O . MET A 1 286 ? 10.461 35.844 11.773 1 96.69 286 MET A O 1
ATOM 2303 N N . LYS A 1 287 ? 12.758 35.969 11.711 1 96.88 287 LYS A N 1
ATOM 2304 C CA . LYS A 1 287 ? 12.82 36.156 10.266 1 96.88 287 LYS A CA 1
ATOM 2305 C C . LYS A 1 287 ? 13.594 35.031 9.602 1 96.88 287 LYS A C 1
ATOM 2307 O O . LYS A 1 287 ? 14.414 34.375 10.25 1 96.88 287 LYS A O 1
ATOM 2312 N N . THR A 1 288 ? 13.273 34.625 8.312 1 95.25 288 THR A N 1
ATOM 2313 C CA . THR A 1 288 ? 13.953 33.594 7.543 1 95.25 288 THR A CA 1
ATOM 2314 C C . THR A 1 288 ? 15.367 34.031 7.176 1 95.25 288 THR A C 1
ATOM 2316 O O . THR A 1 288 ? 16.016 33.406 6.336 1 95.25 288 THR A O 1
ATOM 2319 N N . GLY A 1 289 ? 15.969 34.969 7.777 1 85.81 289 GLY A N 1
ATOM 2320 C CA . GLY A 1 289 ? 17.25 35.594 7.512 1 85.81 289 GLY A CA 1
ATOM 2321 C C . GLY A 1 289 ? 17.266 37.094 7.77 1 85.81 289 GLY A C 1
ATOM 2322 O O . GLY A 1 289 ? 16.281 37.656 8.258 1 85.81 289 GLY A O 1
ATOM 2323 N N . LYS A 1 290 ? 18.297 37.812 7.621 1 80.81 290 LYS A N 1
ATOM 2324 C CA . LYS A 1 290 ? 18.469 39.219 7.941 1 80.81 290 LYS A CA 1
ATOM 2325 C C . LYS A 1 290 ? 17.438 40.094 7.227 1 80.81 290 LYS A C 1
ATOM 2327 O O . LYS A 1 290 ? 16.812 40.969 7.836 1 80.81 290 LYS A O 1
ATOM 2332 N N . ASP A 1 291 ? 17.156 39.781 5.973 1 85.06 291 ASP A N 1
ATOM 2333 C CA . ASP A 1 291 ? 16.172 40.531 5.223 1 85.06 291 ASP A CA 1
ATOM 2334 C C . ASP A 1 291 ? 15.016 39.656 4.777 1 85.06 291 ASP A C 1
ATOM 2336 O O . ASP A 1 291 ? 14.375 39.938 3.756 1 85.06 291 ASP A O 1
ATOM 2340 N N . GLY A 1 292 ? 14.789 38.656 5.582 1 93.88 292 GLY A N 1
ATOM 2341 C CA . GLY A 1 292 ? 13.758 37.719 5.172 1 93.88 292 GLY A CA 1
ATOM 2342 C C . GLY A 1 292 ? 12.391 38.062 5.723 1 93.88 292 GLY A C 1
ATOM 2343 O O . GLY A 1 292 ? 12.195 39.125 6.309 1 93.88 292 GLY A O 1
ATOM 2344 N N . GLU A 1 293 ? 11.445 37.156 5.449 1 97 293 GLU A N 1
ATOM 2345 C CA . GLU A 1 293 ? 10.07 37.344 5.898 1 97 293 GLU A CA 1
ATOM 2346 C C . GLU A 1 293 ? 9.914 36.969 7.363 1 97 293 GLU A C 1
ATOM 2348 O O . GLU A 1 293 ? 10.633 36.094 7.855 1 97 293 GLU A O 1
ATOM 2353 N N . VAL A 1 294 ? 9.023 37.719 8.055 1 97.88 294 VAL A N 1
ATOM 2354 C CA . VAL A 1 294 ? 8.688 37.344 9.422 1 97.88 294 VAL A CA 1
ATOM 2355 C C . VAL A 1 294 ? 7.848 36.062 9.422 1 97.88 294 VAL A C 1
ATOM 2357 O O . VAL A 1 294 ? 6.832 36 8.727 1 97.88 294 VAL A O 1
ATOM 2360 N N . VAL A 1 295 ? 8.281 35.094 10.227 1 98.25 295 VAL A N 1
ATOM 2361 C CA . VAL A 1 295 ? 7.598 33.812 10.18 1 98.25 295 VAL A CA 1
ATOM 2362 C C . VAL A 1 295 ? 7.133 33.406 11.586 1 98.25 295 VAL A C 1
ATOM 2364 O O . VAL A 1 295 ? 6.469 32.375 11.758 1 98.25 295 VAL A O 1
ATOM 2367 N N . SER A 1 296 ? 7.422 34.219 12.594 1 98.06 296 SER A N 1
ATOM 2368 C CA . SER A 1 296 ? 6.934 34 13.945 1 98.06 296 SER A CA 1
ATOM 2369 C C . SER A 1 296 ? 6.93 35.281 14.758 1 98.06 296 SER A C 1
ATOM 2371 O O . SER A 1 296 ? 7.77 36.156 14.539 1 98.06 296 SER A O 1
ATOM 2373 N N . ILE A 1 297 ? 5.969 35.406 15.656 1 98 297 ILE A N 1
ATOM 2374 C CA . ILE A 1 297 ? 5.797 36.594 16.5 1 98 297 ILE A CA 1
ATOM 2375 C C . ILE A 1 297 ? 5.527 36.156 17.938 1 98 297 ILE A C 1
ATOM 2377 O O . ILE A 1 297 ? 4.762 35.219 18.188 1 98 297 ILE A O 1
ATOM 2381 N N . ARG A 1 298 ? 6.207 36.875 18.812 1 96.88 298 ARG A N 1
ATOM 2382 C CA . ARG A 1 298 ? 5.957 36.656 20.234 1 96.88 298 ARG A CA 1
ATOM 2383 C C . ARG A 1 298 ? 5.645 37.938 20.953 1 96.88 298 ARG A C 1
ATOM 2385 O O . ARG A 1 298 ? 6.32 38.969 20.75 1 96.88 298 ARG A O 1
ATOM 2392 N N . ILE A 1 299 ? 4.629 37.938 21.703 1 96.38 299 ILE A N 1
ATOM 2393 C CA . ILE A 1 299 ? 4.332 39 22.656 1 96.38 299 ILE A CA 1
ATOM 2394 C C . ILE A 1 299 ? 4.363 38.438 24.078 1 96.38 299 ILE A C 1
ATOM 2396 O O . ILE A 1 299 ? 3.498 37.656 24.469 1 96.38 299 ILE A O 1
ATOM 2400 N N . SER A 1 300 ? 5.363 38.875 24.828 1 93.62 300 SER A N 1
ATOM 2401 C CA . SER A 1 300 ? 5.539 38.344 26.172 1 93.62 300 SER A CA 1
ATOM 2402 C C . SER A 1 300 ? 5.215 39.375 27.234 1 93.62 300 SER A C 1
ATOM 2404 O O . SER A 1 300 ? 5.539 40.562 27.062 1 93.62 300 SER A O 1
ATOM 2406 N N . GLN A 1 301 ? 4.594 38.969 28.219 1 91.31 301 GLN A N 1
ATOM 2407 C CA . GLN A 1 301 ? 4.223 39.844 29.312 1 91.31 301 GLN A CA 1
ATOM 2408 C C . GLN A 1 301 ? 4.762 39.312 30.641 1 91.31 301 GLN A C 1
ATOM 2410 O O . GLN A 1 301 ? 4.508 38.156 31.016 1 91.31 301 GLN A O 1
ATOM 2415 N N . GLN A 1 302 ? 5.406 40.188 31.281 1 86.69 302 GLN A N 1
ATOM 2416 C CA . GLN A 1 302 ? 6.012 39.844 32.562 1 86.69 302 GLN A CA 1
ATOM 2417 C C . GLN A 1 302 ? 5.57 40.844 33.656 1 86.69 302 GLN A C 1
ATOM 2419 O O . GLN A 1 302 ? 5.469 42.031 33.406 1 86.69 302 GLN A O 1
ATOM 2424 N N . LEU A 1 303 ? 5.301 40.281 34.781 1 83.25 303 LEU A N 1
ATOM 2425 C CA . LEU A 1 303 ? 4.977 41.156 35.906 1 83.25 303 LEU A CA 1
ATOM 2426 C C . LEU A 1 303 ? 6.223 41.844 36.438 1 83.25 303 LEU A C 1
ATOM 2428 O O . LEU A 1 303 ? 7.301 41.25 36.5 1 83.25 303 LEU A O 1
ATOM 2432 N N . LEU A 1 304 ? 5.98 43.125 36.719 1 76.19 304 LEU A N 1
ATOM 2433 C CA . LEU A 1 304 ? 7.074 43.875 37.312 1 76.19 304 LEU A CA 1
ATOM 2434 C C . LEU A 1 304 ? 7.059 43.75 38.844 1 76.19 304 LEU A C 1
ATOM 2436 O O . LEU A 1 304 ? 5.992 43.625 39.438 1 76.19 304 LEU A O 1
ATOM 2440 N N . MET B 1 1 ? -6.047 -47 21.469 1 24.16 1 MET B N 1
ATOM 2441 C CA . MET B 1 1 ? -6.094 -45.625 20.984 1 24.16 1 MET B CA 1
ATOM 2442 C C . MET B 1 1 ? -6.125 -45.562 19.469 1 24.16 1 MET B C 1
ATOM 2444 O O . MET B 1 1 ? -5.141 -45.906 18.812 1 24.16 1 MET B O 1
ATOM 2448 N N . LYS B 1 2 ? -7.316 -45.75 18.859 1 26.94 2 LYS B N 1
ATOM 2449 C CA . LYS B 1 2 ? -7.789 -46.156 17.531 1 26.94 2 LYS B CA 1
ATOM 2450 C C . LYS B 1 2 ? -7.59 -45.062 16.5 1 26.94 2 LYS B C 1
ATOM 2452 O O . LYS B 1 2 ? -8.086 -43.938 16.688 1 26.94 2 LYS B O 1
ATOM 2457 N N . ILE B 1 3 ? -6.406 -45.062 15.82 1 25.8 3 ILE B N 1
ATOM 2458 C CA . ILE B 1 3 ? -5.781 -44.25 14.781 1 25.8 3 ILE B CA 1
ATOM 2459 C C . ILE B 1 3 ? -6.758 -44.031 13.625 1 25.8 3 ILE B C 1
ATOM 2461 O O . ILE B 1 3 ? -7.137 -45 12.945 1 25.8 3 ILE B O 1
ATOM 2465 N N . GLU B 1 4 ? -7.891 -43.281 13.836 1 23.72 4 GLU B N 1
ATOM 2466 C CA . GLU B 1 4 ? -8.938 -43.062 12.844 1 23.72 4 GLU B CA 1
ATOM 2467 C C . GLU B 1 4 ? -8.344 -42.594 11.516 1 23.72 4 GLU B C 1
ATOM 2469 O O . GLU B 1 4 ? -7.621 -41.562 11.477 1 23.72 4 GLU B O 1
ATOM 2474 N N . MET B 1 5 ? -8.016 -43.469 10.57 1 19.52 5 MET B N 1
ATOM 2475 C CA . MET B 1 5 ? -7.512 -43.406 9.203 1 19.52 5 MET B CA 1
ATOM 2476 C C . MET B 1 5 ? -8.383 -42.5 8.344 1 19.52 5 MET B C 1
ATOM 2478 O O . MET B 1 5 ? -9.531 -42.812 8.055 1 19.52 5 MET B O 1
ATOM 2482 N N . ARG B 1 6 ? -8.438 -41.094 8.617 1 28.95 6 ARG B N 1
ATOM 2483 C CA . ARG B 1 6 ? -9.172 -40.188 7.738 1 28.95 6 ARG B CA 1
ATOM 2484 C C . ARG B 1 6 ? -8.969 -40.562 6.273 1 28.95 6 ARG B C 1
ATOM 2486 O O . ARG B 1 6 ? -7.836 -40.781 5.828 1 28.95 6 ARG B O 1
ATOM 2493 N N . THR B 1 7 ? -9.945 -41.125 5.633 1 24.67 7 THR B N 1
ATOM 2494 C CA . THR B 1 7 ? -10.227 -41.594 4.277 1 24.67 7 THR B CA 1
ATOM 2495 C C . THR B 1 7 ? -9.75 -40.562 3.25 1 24.67 7 THR B C 1
ATOM 2497 O O . THR B 1 7 ? -9.906 -39.344 3.447 1 24.67 7 THR B O 1
ATOM 2500 N N . ARG B 1 8 ? -8.844 -40.906 2.291 1 32.16 8 ARG B N 1
ATOM 2501 C CA . ARG B 1 8 ? -8.125 -40.562 1.068 1 32.16 8 ARG B CA 1
ATOM 2502 C C . ARG B 1 8 ? -9.062 -39.938 0.043 1 32.16 8 ARG B C 1
ATOM 2504 O O . ARG B 1 8 ? -10.078 -40.5 -0.321 1 32.16 8 ARG B O 1
ATOM 2511 N N . THR B 1 9 ? -9.133 -38.562 0.005 1 31.33 9 THR B N 1
ATOM 2512 C CA . THR B 1 9 ? -9.75 -37.719 -1.003 1 31.33 9 THR B CA 1
ATOM 2513 C C . THR B 1 9 ? -9.555 -38.281 -2.4 1 31.33 9 THR B C 1
ATOM 2515 O O . THR B 1 9 ? -8.438 -38.656 -2.775 1 31.33 9 THR B O 1
ATOM 2518 N N . THR B 1 10 ? -10.617 -38.688 -3.156 1 29.08 10 THR B N 1
ATOM 2519 C CA . THR B 1 10 ? -10.977 -39.219 -4.461 1 29.08 10 THR B CA 1
ATOM 2520 C C . THR B 1 10 ? -10.266 -38.469 -5.578 1 29.08 10 THR B C 1
ATOM 2522 O O . THR B 1 10 ? -9.93 -37.281 -5.418 1 29.08 10 THR B O 1
ATOM 2525 N N . LYS B 1 11 ? -9.961 -39.219 -6.738 1 35.84 11 LYS B N 1
ATOM 2526 C CA . LYS B 1 11 ? -9.43 -39.156 -8.094 1 35.84 11 LYS B CA 1
ATOM 2527 C C . LYS B 1 11 ? -10.094 -38.062 -8.906 1 35.84 11 LYS B C 1
ATOM 2529 O O . LYS B 1 11 ? -11.312 -38.062 -9.102 1 35.84 11 LYS B O 1
ATOM 2534 N N . ARG B 1 12 ? -9.68 -36.844 -8.938 1 36.47 12 ARG B N 1
ATOM 2535 C CA . ARG B 1 12 ? -10.367 -35.781 -9.688 1 36.47 12 ARG B CA 1
ATOM 2536 C C . ARG B 1 12 ? -10.32 -36.062 -11.188 1 36.47 12 ARG B C 1
ATOM 2538 O O . ARG B 1 12 ? -9.234 -36.125 -11.773 1 36.47 12 ARG B O 1
ATOM 2545 N N . ILE B 1 13 ? -11.289 -36.812 -11.648 1 33.78 13 ILE B N 1
ATOM 2546 C CA . ILE B 1 13 ? -11.562 -36.875 -13.078 1 33.78 13 ILE B CA 1
ATOM 2547 C C . ILE B 1 13 ? -11.812 -35.469 -13.625 1 33.78 13 ILE B C 1
ATOM 2549 O O . ILE B 1 13 ? -12.641 -34.719 -13.086 1 33.78 13 ILE B O 1
ATOM 2553 N N . CYS B 1 14 ? -10.93 -34.75 -14.117 1 37.84 14 CYS B N 1
ATOM 2554 C CA . CYS B 1 14 ? -11.188 -33.438 -14.688 1 37.84 14 CYS B CA 1
ATOM 2555 C C . CYS B 1 14 ? -11.828 -33.562 -16.078 1 37.84 14 CYS B C 1
ATOM 2557 O O . CYS B 1 14 ? -11.297 -34.25 -16.953 1 37.84 14 CYS B O 1
ATOM 2559 N N . CYS B 1 15 ? -13.188 -33.594 -16.078 1 32.94 15 CYS B N 1
ATOM 2560 C CA . CYS B 1 15 ? -13.836 -33.406 -17.375 1 32.94 15 CYS B CA 1
ATOM 2561 C C . CYS B 1 15 ? -13.289 -32.188 -18.094 1 32.94 15 CYS B C 1
ATOM 2563 O O . CYS B 1 15 ? -12.984 -31.172 -17.453 1 32.94 15 CYS B O 1
ATOM 2565 N N . CYS B 1 16 ? -12.773 -32.312 -19.25 1 40.38 16 CYS B N 1
ATOM 2566 C CA . CYS B 1 16 ? -11.984 -31.469 -20.125 1 40.38 16 CYS B CA 1
ATOM 2567 C C . CYS B 1 16 ? -12.766 -30.219 -20.531 1 40.38 16 CYS B C 1
ATOM 2569 O O . CYS B 1 16 ? -13.32 -30.172 -21.625 1 40.38 16 CYS B O 1
ATOM 2571 N N . GLY B 1 17 ? -13.797 -29.812 -19.844 1 35.5 17 GLY B N 1
A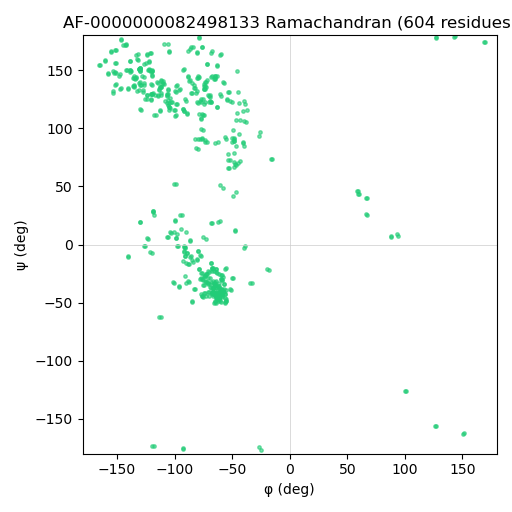TOM 2572 C CA . GLY B 1 17 ? -14.328 -28.609 -20.453 1 35.5 17 GLY B CA 1
ATOM 2573 C C . GLY B 1 17 ? -13.312 -27.469 -20.5 1 35.5 17 GLY B C 1
ATOM 2574 O O . GLY B 1 17 ? -12.398 -27.406 -19.688 1 35.5 17 GLY B O 1
ATOM 2575 N N . SER B 1 18 ? -13.156 -26.906 -21.766 1 36.47 18 SER B N 1
ATOM 2576 C CA . SER B 1 18 ? -12.328 -25.719 -21.953 1 36.47 18 SER B CA 1
ATOM 2577 C C . SER B 1 18 ? -12.578 -24.688 -20.859 1 36.47 18 SER B C 1
ATOM 2579 O O . SER B 1 18 ? -13.727 -24.422 -20.5 1 36.47 18 SER B O 1
ATOM 2581 N N . PRO B 1 19 ? -11.688 -24.578 -20.031 1 39.38 19 PRO B N 1
ATOM 2582 C CA . PRO B 1 19 ? -11.969 -23.562 -19.031 1 39.38 19 PRO B CA 1
ATOM 2583 C C . PRO B 1 19 ? -12.336 -22.219 -19.641 1 39.38 19 PRO B C 1
ATOM 2585 O O . PRO B 1 19 ? -11.562 -21.656 -20.422 1 39.38 19 PRO B O 1
ATOM 2588 N N . ARG B 1 20 ? -13.531 -22.125 -20.203 1 34.56 20 ARG B N 1
ATOM 2589 C CA . ARG B 1 20 ? -13.906 -20.781 -20.656 1 34.56 20 ARG B CA 1
ATOM 2590 C C . ARG B 1 20 ? -13.641 -19.75 -19.562 1 34.56 20 ARG B C 1
ATOM 2592 O O . ARG B 1 20 ? -14.164 -19.859 -18.453 1 34.56 20 ARG B O 1
ATOM 2599 N N . PHE B 1 21 ? -12.555 -19.266 -19.562 1 35.47 21 PHE B N 1
ATOM 2600 C CA . PHE B 1 21 ? -12.367 -18.156 -18.641 1 35.47 21 PHE B CA 1
ATOM 2601 C C . PHE B 1 21 ? -13.32 -17.016 -18.984 1 35.47 21 PHE B C 1
ATOM 2603 O O . PHE B 1 21 ? -13.141 -16.328 -19.984 1 35.47 21 PHE B O 1
ATOM 2610 N N . SER B 1 22 ? -14.656 -17.25 -19.141 1 34.78 22 SER B N 1
ATOM 2611 C CA . SER B 1 22 ? -15.445 -16.031 -19.281 1 34.78 22 SER B CA 1
ATOM 2612 C C . SER B 1 22 ? -15.102 -15.016 -18.203 1 34.78 22 SER B C 1
ATOM 2614 O O . SER B 1 22 ? -15.312 -15.273 -17.016 1 34.78 22 SER B O 1
ATOM 2616 N N . PHE B 1 23 ? -14.109 -14.414 -18.406 1 33.41 23 PHE B N 1
ATOM 2617 C CA . PHE B 1 23 ? -13.992 -13.211 -17.578 1 33.41 23 PHE B CA 1
ATOM 2618 C C . PHE B 1 23 ? -15.312 -12.445 -17.547 1 33.41 23 PHE B C 1
ATOM 2620 O O . PHE B 1 23 ? -15.797 -11.992 -18.594 1 33.41 23 PHE B O 1
ATOM 2627 N N . LEU B 1 24 ? -16.375 -12.914 -16.906 1 34.06 24 LEU B N 1
ATOM 2628 C CA . LEU B 1 24 ? -17.578 -12.125 -16.625 1 34.06 24 LEU B CA 1
ATOM 2629 C C . LEU B 1 24 ? -17.25 -10.641 -16.547 1 34.06 24 LEU B C 1
ATOM 2631 O O . LEU B 1 24 ? -16.375 -10.242 -15.766 1 34.06 24 LEU B O 1
ATOM 2635 N N . ALA B 1 25 ? -17.391 -9.961 -17.641 1 35.94 25 ALA B N 1
ATOM 2636 C CA . ALA B 1 25 ? -17.438 -8.5 -17.641 1 35.94 25 ALA B CA 1
ATOM 2637 C C . ALA B 1 25 ? -18.234 -7.98 -16.453 1 35.94 25 ALA B C 1
ATOM 2639 O O . ALA B 1 25 ? -19.406 -8.344 -16.281 1 35.94 25 ALA B O 1
ATOM 2640 N N . PRO B 1 26 ? -17.75 -7.797 -15.273 1 37.34 26 PRO B N 1
ATOM 2641 C CA . PRO B 1 26 ? -18.656 -7.312 -14.234 1 37.34 26 PRO B CA 1
ATOM 2642 C C . PRO B 1 26 ? -19.641 -6.262 -14.75 1 37.34 26 PRO B C 1
ATOM 2644 O O . PRO B 1 26 ? -19.328 -5.547 -15.711 1 37.34 26 PRO B O 1
ATOM 2647 N N . PRO B 1 27 ? -20.953 -6.375 -14.719 1 38.91 27 PRO B N 1
ATOM 2648 C CA . PRO B 1 27 ? -21.938 -5.332 -14.977 1 38.91 27 PRO B CA 1
ATOM 2649 C C . PRO B 1 27 ? -21.406 -3.928 -14.711 1 38.91 27 PRO B C 1
ATOM 2651 O O . PRO B 1 27 ? -20.328 -3.773 -14.125 1 38.91 27 PRO B O 1
ATOM 2654 N N . SER B 1 28 ? -22.359 -2.814 -14.883 1 39.97 28 SER B N 1
ATOM 2655 C CA . SER B 1 28 ? -22.234 -1.367 -14.742 1 39.97 28 SER B CA 1
ATOM 2656 C C . SER B 1 28 ? -21.516 -1 -13.453 1 39.97 28 SER B C 1
ATOM 2658 O O . SER B 1 28 ? -22.094 -1.061 -12.367 1 39.97 28 SER B O 1
ATOM 2660 N N . LEU B 1 29 ? -20.531 -1.588 -13.141 1 38.31 29 LEU B N 1
ATOM 2661 C CA . LEU B 1 29 ? -19.797 -1.65 -11.883 1 38.31 29 LEU B CA 1
ATOM 2662 C C . LEU B 1 29 ? -19.594 -0.255 -11.305 1 38.31 29 LEU B C 1
ATOM 2664 O O . LEU B 1 29 ? -19.125 0.649 -11.992 1 38.31 29 LEU B O 1
ATOM 2668 N N . PHE B 1 30 ? -20.5 0.329 -10.562 1 40.5 30 PHE B N 1
ATOM 2669 C CA . PHE B 1 30 ? -19.938 1.246 -9.578 1 40.5 30 PHE B CA 1
ATOM 2670 C C . PHE B 1 30 ? -18.453 0.996 -9.391 1 40.5 30 PHE B C 1
ATOM 2672 O O . PHE B 1 30 ? -18.047 -0.083 -8.953 1 40.5 30 PHE B O 1
ATOM 2679 N N . SER B 1 31 ? -17.719 1.371 -10.32 1 48.84 31 SER B N 1
ATOM 2680 C CA . SER B 1 31 ? -16.266 1.242 -10.227 1 48.84 31 SER B CA 1
ATOM 2681 C C . SER B 1 31 ? -15.75 1.751 -8.883 1 48.84 31 SER B C 1
ATOM 2683 O O . SER B 1 31 ? -15.852 2.943 -8.586 1 48.84 31 SER B O 1
ATOM 2685 N N . TRP B 1 32 ? -16.031 1.081 -7.867 1 52.53 32 TRP B N 1
ATOM 2686 C CA . TRP B 1 32 ? -15.469 1.345 -6.547 1 52.53 32 TRP B CA 1
ATOM 2687 C C . TRP B 1 32 ? -14.211 2.195 -6.648 1 52.53 32 TRP B C 1
ATOM 2689 O O . TRP B 1 32 ? -13.789 2.811 -5.664 1 52.53 32 TRP B O 1
ATOM 2699 N N . TYR B 1 33 ? -13.57 2.135 -7.961 1 54.94 33 TYR B N 1
ATOM 2700 C CA . TYR B 1 33 ? -12.281 2.818 -8.07 1 54.94 33 TYR B CA 1
ATOM 2701 C C . TYR B 1 33 ? -12.469 4.246 -8.578 1 54.94 33 TYR B C 1
ATOM 2703 O O . TYR B 1 33 ? -11.727 4.707 -9.445 1 54.94 33 TYR B O 1
ATOM 2711 N N . GLU B 1 34 ? -13.711 4.688 -8.273 1 66.12 34 GLU B N 1
ATOM 2712 C CA . GLU B 1 34 ? -13.758 6.102 -8.633 1 66.12 34 GLU B CA 1
ATOM 2713 C C . GLU B 1 34 ? -13 6.949 -7.613 1 66.12 34 GLU B C 1
ATOM 2715 O O . GLU B 1 34 ? -13.508 7.219 -6.523 1 66.12 34 GLU B O 1
ATOM 2720 N N . GLU B 1 35 ? -11.836 7.262 -7.949 1 70.62 35 GLU B N 1
ATOM 2721 C CA . GLU B 1 35 ? -10.945 8.039 -7.09 1 70.62 35 GLU B CA 1
ATOM 2722 C C . GLU B 1 35 ? -11.648 9.281 -6.551 1 70.62 35 GLU B C 1
ATOM 2724 O O . GLU B 1 35 ? -11.453 9.656 -5.395 1 70.62 35 GLU B O 1
ATOM 2729 N N . ASP B 1 36 ? -12.578 9.719 -7.375 1 77.44 36 ASP B N 1
ATOM 2730 C CA . ASP B 1 36 ? -13.195 10.992 -7.008 1 77.44 36 ASP B CA 1
ATOM 2731 C C . ASP B 1 36 ? -14.141 10.828 -5.824 1 77.44 36 ASP B C 1
ATOM 2733 O O . ASP B 1 36 ? -14.133 11.633 -4.891 1 77.44 36 ASP B O 1
ATOM 2737 N N . VAL B 1 37 ? -14.922 9.703 -5.871 1 80.56 37 VAL B N 1
ATOM 2738 C CA . VAL B 1 37 ? -15.891 9.5 -4.805 1 80.56 37 VAL B CA 1
ATOM 2739 C C . VAL B 1 37 ? -15.164 9.227 -3.488 1 80.56 37 VAL B C 1
ATOM 2741 O O . VAL B 1 37 ? -15.508 9.805 -2.453 1 80.56 37 VAL B O 1
ATOM 2744 N N . TRP B 1 38 ? -14.156 8.43 -3.537 1 83.06 38 TRP B N 1
ATOM 2745 C CA . TRP B 1 38 ? -13.461 8.047 -2.314 1 83.06 38 TRP B CA 1
ATOM 2746 C C . TRP B 1 38 ? -12.641 9.219 -1.769 1 83.06 38 TRP B C 1
ATOM 2748 O O . TRP B 1 38 ? -12.492 9.359 -0.553 1 83.06 38 TRP B O 1
ATOM 2758 N N . THR B 1 39 ? -12.164 10 -2.689 1 85.31 39 THR B N 1
ATOM 2759 C CA . THR B 1 39 ? -11.5 11.227 -2.262 1 85.31 39 THR B CA 1
ATOM 2760 C C . THR B 1 39 ? -12.469 12.125 -1.495 1 85.31 39 THR B C 1
ATOM 2762 O O . THR B 1 39 ? -12.117 12.672 -0.447 1 85.31 39 THR B O 1
ATOM 2765 N N . GLU B 1 40 ? -13.664 12.211 -1.989 1 87.5 40 GLU B N 1
ATOM 2766 C CA . GLU B 1 40 ? -14.672 13.031 -1.328 1 87.5 40 GLU B CA 1
ATOM 2767 C C . GLU B 1 40 ? -15.016 12.484 0.051 1 87.5 40 GLU B C 1
ATOM 2769 O O . GLU B 1 40 ? -15.156 13.242 1.014 1 87.5 40 GLU B O 1
ATOM 2774 N N . ILE B 1 41 ? -15.125 11.227 0.127 1 87.25 41 ILE B N 1
ATOM 2775 C CA . ILE B 1 41 ? -15.43 10.586 1.402 1 87.25 41 ILE B CA 1
ATOM 2776 C C . ILE B 1 41 ? -14.273 10.797 2.373 1 87.25 41 ILE B C 1
ATOM 2778 O O . ILE B 1 41 ? -14.484 11.07 3.557 1 87.25 41 ILE B O 1
ATOM 2782 N N . ALA B 1 42 ? -13.047 10.664 1.944 1 88.88 42 ALA B N 1
ATOM 2783 C CA . ALA B 1 42 ? -11.852 10.805 2.771 1 88.88 42 ALA B CA 1
ATOM 2784 C C . ALA B 1 42 ? -11.781 12.195 3.4 1 88.88 42 ALA B C 1
ATOM 2786 O O . ALA B 1 42 ? -11.266 12.352 4.508 1 88.88 42 ALA B O 1
ATOM 2787 N N . LYS B 1 43 ? -12.328 13.086 2.697 1 87.94 43 LYS B N 1
ATOM 2788 C CA . LYS B 1 43 ? -12.305 14.461 3.188 1 87.94 43 LYS B CA 1
ATOM 2789 C C . LYS B 1 43 ? -13.086 14.602 4.492 1 87.94 43 LYS B C 1
ATOM 2791 O O . LYS B 1 43 ? -12.844 15.523 5.273 1 87.94 43 LYS B O 1
ATOM 2796 N N . PHE B 1 44 ? -13.969 13.688 4.758 1 89.12 44 PHE B N 1
ATOM 2797 C CA . PHE B 1 44 ? -14.805 13.766 5.949 1 89.12 44 PHE B CA 1
ATOM 2798 C C . PHE B 1 44 ? -14.156 13.031 7.117 1 89.12 44 PHE B C 1
ATOM 2800 O O . PHE B 1 44 ? -14.672 13.062 8.242 1 89.12 44 PHE B O 1
ATOM 2807 N N . LEU B 1 45 ? -13.07 12.469 6.895 1 91.19 45 LEU B N 1
ATOM 2808 C CA . LEU B 1 45 ? -12.367 11.773 7.969 1 91.19 45 LEU B CA 1
ATOM 2809 C C . LEU B 1 45 ? -11.367 12.695 8.656 1 91.19 45 LEU B C 1
ATOM 2811 O O . LEU B 1 45 ? -10.82 13.602 8.023 1 91.19 45 LEU B O 1
ATOM 2815 N N . ASP B 1 46 ? -11.148 12.422 9.938 1 91.19 46 ASP B N 1
ATOM 2816 C CA . ASP B 1 46 ? -10.117 13.18 10.641 1 91.19 46 ASP B CA 1
ATOM 2817 C C . ASP B 1 46 ? -8.727 12.625 10.336 1 91.19 46 ASP B C 1
ATOM 2819 O O . ASP B 1 46 ? -8.602 11.516 9.797 1 91.19 46 ASP B O 1
ATOM 2823 N N . GLY B 1 47 ? -7.699 13.352 10.641 1 89.69 47 GLY B N 1
ATOM 2824 C CA . GLY B 1 47 ? -6.324 13 10.32 1 89.69 47 GLY B CA 1
ATOM 2825 C C . GLY B 1 47 ? -5.91 11.648 10.867 1 89.69 47 GLY B C 1
ATOM 2826 O O . GLY B 1 47 ? -5.246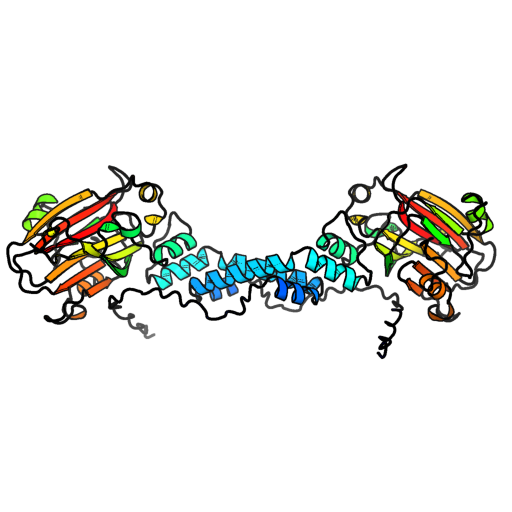 10.875 10.18 1 89.69 47 GLY B O 1
ATOM 2827 N N . ILE B 1 48 ? -6.336 11.461 12.102 1 89.38 48 ILE B N 1
ATOM 2828 C CA . ILE B 1 48 ? -5.973 10.203 12.742 1 89.38 48 ILE B CA 1
ATOM 2829 C C . ILE B 1 48 ? -6.602 9.039 11.977 1 89.38 48 ILE B C 1
ATOM 2831 O O . ILE B 1 48 ? -5.934 8.039 11.695 1 89.38 48 ILE B O 1
ATOM 2835 N N . SER B 1 49 ? -7.852 9.156 11.664 1 91.19 49 SER B N 1
ATOM 2836 C CA . SER B 1 49 ? -8.555 8.133 10.898 1 91.19 49 SER B CA 1
ATOM 2837 C C . SER B 1 49 ? -7.91 7.926 9.539 1 91.19 49 SER B C 1
ATOM 2839 O O . SER B 1 49 ? -7.797 6.793 9.062 1 91.19 49 SER B O 1
ATOM 2841 N N . LEU B 1 50 ? -7.473 9.016 8.914 1 92.38 50 LEU B N 1
ATOM 2842 C CA . LEU B 1 50 ? -6.82 8.93 7.609 1 92.38 50 LEU B CA 1
ATOM 2843 C C . LEU B 1 50 ? -5.516 8.148 7.707 1 92.38 50 LEU B C 1
ATOM 2845 O O . LEU B 1 50 ? -5.258 7.262 6.887 1 92.38 50 LEU B O 1
ATOM 2849 N N . VAL B 1 51 ? -4.746 8.43 8.719 1 91.19 51 VAL B N 1
ATOM 2850 C CA . VAL B 1 51 ? -3.469 7.75 8.906 1 91.19 51 VAL B CA 1
ATOM 2851 C C . VAL B 1 51 ? -3.713 6.277 9.227 1 91.19 51 VAL B C 1
ATOM 2853 O O . VAL B 1 51 ? -3.041 5.395 8.68 1 91.19 51 VAL B O 1
ATOM 2856 N N . MET B 1 52 ? -4.73 6.07 10.07 1 90.56 52 MET B N 1
ATOM 2857 C CA . MET B 1 52 ? -5.035 4.695 10.461 1 90.56 52 MET B CA 1
ATOM 2858 C C . MET B 1 52 ? -5.477 3.873 9.25 1 90.56 52 MET B C 1
ATOM 2860 O O . MET B 1 52 ? -5.047 2.73 9.086 1 90.56 52 MET B O 1
ATOM 2864 N N . LEU B 1 53 ? -6.312 4.383 8.445 1 91 53 LEU B N 1
ATOM 2865 C CA . LEU B 1 53 ? -6.781 3.691 7.25 1 91 53 LEU B CA 1
ATOM 2866 C C . LEU B 1 53 ? -5.633 3.439 6.285 1 91 53 LEU B C 1
ATOM 2868 O O . LEU B 1 53 ? -5.492 2.334 5.754 1 91 53 LEU B O 1
ATOM 2872 N N . ALA B 1 54 ? -4.789 4.438 6.07 1 91.88 54 ALA B N 1
ATOM 2873 C CA . ALA B 1 54 ? -3.648 4.293 5.168 1 91.88 54 ALA B CA 1
ATOM 2874 C C . ALA B 1 54 ? -2.695 3.205 5.656 1 91.88 54 ALA B C 1
ATOM 2876 O O . ALA B 1 54 ? -2.273 2.346 4.879 1 91.88 54 ALA B O 1
ATOM 2877 N N . THR B 1 55 ? -2.385 3.223 6.93 1 91.12 55 THR B N 1
ATOM 2878 C CA . THR B 1 55 ? -1.45 2.264 7.508 1 91.12 55 THR B CA 1
ATOM 2879 C C . THR B 1 55 ? -2.033 0.853 7.473 1 91.12 55 THR B C 1
ATOM 2881 O O . THR B 1 55 ? -1.32 -0.111 7.184 1 91.12 55 THR B O 1
ATOM 2884 N N . THR B 1 56 ? -3.311 0.729 7.766 1 89.06 56 THR B N 1
ATOM 2885 C CA . THR B 1 56 ? -3.98 -0.566 7.711 1 89.06 56 THR B CA 1
ATOM 2886 C C . THR B 1 56 ? -3.941 -1.133 6.293 1 89.06 56 THR B C 1
ATOM 2888 O O . THR B 1 56 ? -3.633 -2.311 6.102 1 89.06 56 THR B O 1
ATOM 2891 N N . CYS B 1 57 ? -4.254 -0.301 5.336 1 90.19 57 CYS B N 1
ATOM 2892 C CA . CYS B 1 57 ? -4.219 -0.734 3.943 1 90.19 57 CYS B CA 1
ATOM 2893 C C . CYS B 1 57 ? -2.811 -1.143 3.533 1 90.19 57 CYS B C 1
ATOM 2895 O O . CYS B 1 57 ? -2.627 -2.15 2.848 1 90.19 57 CYS B O 1
ATOM 2897 N N . LYS B 1 58 ? -1.849 -0.379 3.93 1 91.06 58 LYS B N 1
ATOM 2898 C CA . LYS B 1 58 ? -0.46 -0.725 3.641 1 91.06 58 LYS B CA 1
ATOM 2899 C C . LYS B 1 58 ? -0.093 -2.076 4.246 1 91.06 58 LYS B C 1
ATOM 2901 O O . LYS B 1 58 ? 0.512 -2.918 3.578 1 91.06 58 LYS B O 1
ATOM 2906 N N . TRP B 1 59 ? -0.517 -2.273 5.43 1 88.25 59 TRP B N 1
ATOM 2907 C CA . TRP B 1 59 ? -0.223 -3.514 6.141 1 88.25 59 TRP B CA 1
ATOM 2908 C C . TRP B 1 59 ? -0.886 -4.703 5.453 1 88.25 59 TRP B C 1
ATOM 2910 O O . TRP B 1 59 ? -0.24 -5.723 5.207 1 88.25 59 TRP B O 1
ATOM 2920 N N . PHE B 1 60 ? -2.125 -4.633 5.141 1 89.25 60 PHE B N 1
ATOM 2921 C CA . PHE B 1 60 ? -2.854 -5.715 4.488 1 89.25 60 PHE B CA 1
ATOM 2922 C C . PHE B 1 60 ? -2.25 -6.027 3.123 1 89.25 60 PHE B C 1
ATOM 2924 O O . PHE B 1 60 ? -2.148 -7.191 2.734 1 89.25 60 PHE B O 1
ATOM 2931 N N . ASN B 1 61 ? -1.893 -5.031 2.422 1 91.69 61 ASN B N 1
ATOM 2932 C CA . ASN B 1 61 ? -1.242 -5.246 1.133 1 91.69 61 ASN B CA 1
ATOM 2933 C C . ASN B 1 61 ? 0.044 -6.055 1.284 1 91.69 61 ASN B C 1
ATOM 2935 O O . ASN B 1 61 ? 0.306 -6.965 0.496 1 91.69 61 ASN B O 1
ATOM 2939 N N . LEU B 1 62 ? 0.796 -5.695 2.32 1 89.94 62 LEU B N 1
ATOM 2940 C CA . LEU B 1 62 ? 2.051 -6.398 2.568 1 89.94 62 LEU B CA 1
ATOM 2941 C C . LEU B 1 62 ? 1.796 -7.867 2.887 1 89.94 62 LEU B C 1
ATOM 2943 O O . LEU B 1 62 ? 2.494 -8.742 2.379 1 89.94 62 LEU B O 1
ATOM 2947 N N . ILE B 1 63 ? 0.828 -8.141 3.668 1 89.94 63 ILE B N 1
ATOM 2948 C CA . ILE B 1 63 ? 0.492 -9.508 4.055 1 89.94 63 ILE B CA 1
ATOM 2949 C C . ILE B 1 63 ? 0.072 -10.305 2.824 1 89.94 63 ILE B C 1
ATOM 2951 O O . ILE B 1 63 ? 0.511 -11.445 2.633 1 89.94 63 ILE B O 1
ATOM 2955 N N . MET B 1 64 ? -0.752 -9.758 1.948 1 91.44 64 MET B N 1
ATOM 2956 C CA . MET B 1 64 ? -1.239 -10.453 0.759 1 91.44 64 MET B CA 1
ATOM 2957 C C . MET B 1 64 ? -0.099 -10.727 -0.214 1 91.44 64 MET B C 1
ATOM 2959 O O . MET B 1 64 ? -0.189 -11.641 -1.039 1 91.44 64 MET B O 1
ATOM 2963 N N . MET B 1 65 ? 0.946 -9.977 -0.051 1 91.12 65 MET B N 1
ATOM 2964 C CA . MET B 1 65 ? 2.047 -10.094 -1.004 1 91.12 65 MET B CA 1
ATOM 2965 C C . MET B 1 65 ? 3.137 -11.016 -0.462 1 91.12 65 MET B C 1
ATOM 2967 O O . MET B 1 65 ? 4.113 -11.305 -1.157 1 91.12 65 MET B O 1
ATOM 2971 N N . GLU B 1 66 ? 2.955 -11.508 0.683 1 90.88 66 GLU B N 1
ATOM 2972 C CA . GLU B 1 66 ? 3.941 -12.398 1.277 1 90.88 66 GLU B CA 1
ATOM 2973 C C . GLU B 1 66 ? 4.055 -13.703 0.484 1 90.88 66 GLU B C 1
ATOM 2975 O O . GLU B 1 66 ? 3.047 -14.266 0.054 1 90.88 66 GLU B O 1
ATOM 2980 N N . ASP B 1 67 ? 5.281 -14.25 0.355 1 93.75 67 ASP B N 1
ATOM 2981 C CA . ASP B 1 67 ? 5.559 -15.422 -0.468 1 93.75 67 ASP B CA 1
ATOM 2982 C C . ASP B 1 67 ? 4.883 -16.672 0.105 1 93.75 67 ASP B C 1
ATOM 2984 O O . ASP B 1 67 ? 4.422 -17.531 -0.645 1 93.75 67 ASP B O 1
ATOM 2988 N N . CYS B 1 68 ? 4.863 -16.75 1.402 1 92.56 68 CYS B N 1
ATOM 2989 C CA . CYS B 1 68 ? 4.297 -17.938 2.033 1 92.56 68 CYS B CA 1
ATOM 2990 C C . CYS B 1 68 ? 2.803 -18.047 1.75 1 92.56 68 CYS B C 1
ATOM 2992 O O . CYS B 1 68 ? 2.268 -19.156 1.631 1 92.56 68 CYS B O 1
ATOM 2994 N N . VAL B 1 69 ? 2.115 -16.984 1.664 1 93.94 69 VAL B N 1
ATOM 2995 C CA . VAL B 1 69 ? 0.693 -16.984 1.333 1 93.94 69 VAL B CA 1
ATOM 2996 C C . VAL B 1 69 ? 0.489 -17.578 -0.059 1 93.94 69 VAL B C 1
ATOM 2998 O O . VAL B 1 69 ? -0.348 -18.469 -0.246 1 93.94 69 VAL B O 1
ATOM 3001 N N . TRP B 1 70 ? 1.265 -17.172 -0.966 1 95.81 70 TRP B N 1
ATOM 3002 C CA . TRP B 1 70 ? 1.131 -17.625 -2.348 1 95.81 70 TRP B CA 1
ATOM 3003 C C . TRP B 1 70 ? 1.641 -19.062 -2.504 1 95.81 70 TRP B C 1
ATOM 3005 O O . TRP B 1 70 ? 1.132 -19.812 -3.332 1 95.81 70 TRP B O 1
ATOM 3015 N N . LYS B 1 71 ? 2.713 -19.359 -1.714 1 96.44 71 LYS B N 1
ATOM 3016 C CA . LYS B 1 71 ? 3.141 -20.766 -1.683 1 96.44 71 LYS B CA 1
ATOM 3017 C C . LYS B 1 71 ? 1.988 -21.672 -1.281 1 96.44 71 LYS B C 1
ATOM 3019 O O . LYS B 1 71 ? 1.698 -22.656 -1.972 1 96.44 71 LYS B O 1
ATOM 3024 N N . TYR B 1 72 ? 1.335 -21.297 -0.225 1 95.12 72 TYR B N 1
ATOM 3025 C CA . TYR B 1 72 ? 0.213 -22.094 0.256 1 95.12 72 TYR B CA 1
ATOM 3026 C C . TYR B 1 72 ? -0.902 -22.156 -0.782 1 95.12 72 TYR B C 1
ATOM 3028 O O . TYR B 1 72 ? -1.436 -23.219 -1.073 1 95.12 72 TYR B O 1
ATOM 3036 N N . ALA B 1 73 ? -1.266 -21.031 -1.311 1 94.31 73 ALA B N 1
ATOM 3037 C CA . ALA B 1 73 ? -2.328 -20.953 -2.311 1 94.31 73 ALA B CA 1
ATOM 3038 C C . ALA B 1 73 ? -1.988 -21.812 -3.529 1 94.31 73 ALA B C 1
ATOM 3040 O O . ALA B 1 73 ? -2.842 -22.531 -4.047 1 94.31 73 ALA B O 1
ATOM 3041 N N . CYS B 1 74 ? -0.764 -21.734 -3.967 1 96.31 74 CYS B N 1
ATOM 3042 C CA . CYS B 1 74 ? -0.318 -22.469 -5.152 1 96.31 74 CYS B CA 1
ATOM 3043 C C . CYS B 1 74 ? -0.396 -23.969 -4.934 1 96.31 74 CYS B C 1
ATOM 3045 O O . CYS B 1 74 ? -0.979 -24.688 -5.746 1 96.31 74 CYS B O 1
ATOM 3047 N N . LEU B 1 75 ? 0.152 -24.406 -3.846 1 96.94 75 LEU B N 1
ATOM 3048 C CA . LEU B 1 75 ? 0.186 -25.828 -3.535 1 96.94 75 LEU B CA 1
ATOM 3049 C C . LEU B 1 75 ? -1.223 -26.359 -3.309 1 96.94 75 LEU B C 1
ATOM 3051 O O . LEU B 1 75 ? -1.555 -27.453 -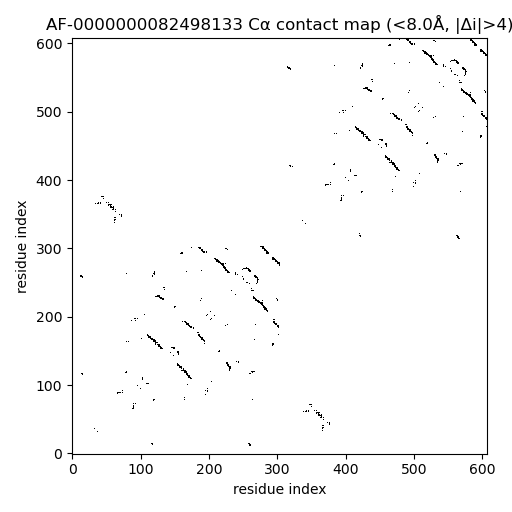3.773 1 96.94 75 LEU B O 1
ATOM 3055 N N . ARG B 1 76 ? -2.018 -25.625 -2.605 1 94.5 76 ARG B N 1
ATOM 3056 C CA . ARG B 1 76 ? -3.406 -26 -2.363 1 94.5 76 ARG B CA 1
ATOM 3057 C C . ARG B 1 76 ? -4.176 -26.141 -3.672 1 94.5 76 ARG B C 1
ATOM 3059 O O . ARG B 1 76 ? -4.82 -27.156 -3.922 1 94.5 76 ARG B O 1
ATOM 3066 N N . ASP B 1 77 ? -4.066 -25.172 -4.512 1 94.44 77 ASP B N 1
ATOM 3067 C CA . ASP B 1 77 ? -4.875 -25.125 -5.723 1 94.44 77 ASP B CA 1
ATOM 3068 C C . ASP B 1 77 ? -4.367 -26.125 -6.762 1 94.44 77 ASP B C 1
ATOM 3070 O O . ASP B 1 77 ? -5.148 -26.641 -7.562 1 94.44 77 ASP B O 1
ATOM 3074 N N . LEU B 1 78 ? -3.057 -26.406 -6.77 1 96.5 78 LEU B N 1
ATOM 3075 C CA . LEU B 1 78 ? -2.484 -27.391 -7.664 1 96.5 78 LEU B CA 1
ATOM 3076 C C . LEU B 1 78 ? -2.615 -28.797 -7.074 1 96.5 78 LEU B C 1
ATOM 3078 O O . LEU B 1 78 ? -2.41 -29.797 -7.77 1 96.5 78 LEU B O 1
ATOM 3082 N N . GLN B 1 79 ? -2.91 -28.844 -5.805 1 95.19 79 GLN B N 1
ATOM 3083 C CA . GLN B 1 79 ? -3.078 -30.109 -5.086 1 95.19 79 GLN B CA 1
ATOM 3084 C C . GLN B 1 79 ? -1.804 -30.953 -5.145 1 95.19 79 GLN B C 1
ATOM 3086 O O . GLN B 1 79 ? -1.849 -32.125 -5.492 1 95.19 79 GLN B O 1
ATOM 3091 N N . VAL B 1 80 ? -0.732 -30.344 -4.906 1 97 80 VAL B N 1
ATOM 3092 C CA . VAL B 1 80 ? 0.569 -31 -4.848 1 97 80 VAL B CA 1
ATOM 3093 C C . VAL B 1 80 ? 1.299 -30.594 -3.57 1 97 80 VAL B C 1
ATOM 3095 O O . VAL B 1 80 ? 1.04 -29.531 -3.016 1 97 80 VAL B O 1
ATOM 3098 N N . PRO B 1 81 ? 2.158 -31.484 -3.072 1 96.38 81 PRO B N 1
ATOM 3099 C CA . PRO B 1 81 ? 2.936 -31.125 -1.884 1 96.38 81 PRO B CA 1
ATOM 3100 C C . PRO B 1 81 ? 4.082 -30.172 -2.197 1 96.38 81 PRO B C 1
ATOM 3102 O O . PRO B 1 81 ? 4.348 -29.875 -3.367 1 96.38 81 PRO B O 1
ATOM 3105 N N . ASP B 1 82 ? 4.676 -29.672 -1.126 1 96.25 82 ASP B N 1
ATOM 3106 C CA . ASP B 1 82 ? 5.809 -28.766 -1.244 1 96.25 82 ASP B CA 1
ATOM 3107 C C . ASP B 1 82 ? 7 -29.453 -1.905 1 96.25 82 ASP B C 1
ATOM 3109 O O . ASP B 1 82 ? 7.535 -30.422 -1.378 1 96.25 82 ASP B O 1
ATOM 3113 N N . PRO B 1 83 ? 7.383 -28.922 -3.014 1 96 83 PRO B N 1
ATOM 3114 C CA . PRO B 1 83 ? 8.531 -29.516 -3.709 1 96 83 PRO B CA 1
ATOM 3115 C C . PRO B 1 83 ? 9.867 -29.125 -3.082 1 96 83 PRO B C 1
ATOM 3117 O O . PRO B 1 83 ? 10.914 -29.625 -3.49 1 96 83 PRO B O 1
ATOM 3120 N N . GLY B 1 84 ? 9.828 -28.188 -2.156 1 93.94 84 GLY B N 1
ATOM 3121 C CA . GLY B 1 84 ? 11.047 -27.656 -1.581 1 93.94 84 GLY B CA 1
ATOM 3122 C C . GLY B 1 84 ? 11.453 -26.312 -2.176 1 93.94 84 GLY B C 1
ATOM 3123 O O . GLY B 1 84 ? 10.641 -25.391 -2.232 1 93.94 84 GLY B O 1
ATOM 3124 N N . LYS B 1 85 ? 12.68 -26.266 -2.637 1 92.56 85 LYS B N 1
ATOM 3125 C CA . LYS B 1 85 ? 13.195 -24.984 -3.129 1 92.56 85 LYS B CA 1
ATOM 3126 C C . LYS B 1 85 ? 12.75 -24.734 -4.566 1 92.56 85 LYS B C 1
ATOM 3128 O O . LYS B 1 85 ? 12.758 -25.641 -5.398 1 92.56 85 LYS B O 1
ATOM 3133 N N . VAL B 1 86 ? 12.328 -23.594 -4.785 1 96.38 86 VAL B N 1
ATOM 3134 C CA . VAL B 1 86 ? 11.969 -23.141 -6.125 1 96.38 86 VAL B CA 1
ATOM 3135 C C . VAL B 1 86 ? 12.797 -21.906 -6.496 1 96.38 86 VAL B C 1
ATOM 3137 O O . VAL B 1 86 ? 13.297 -21.203 -5.617 1 96.38 86 VAL B O 1
ATOM 3140 N N . ALA B 1 87 ? 12.914 -21.688 -7.773 1 96.19 87 ALA B N 1
ATOM 3141 C CA . ALA B 1 87 ? 13.805 -20.641 -8.25 1 96.19 87 ALA B CA 1
ATOM 3142 C C . ALA B 1 87 ? 13.07 -19.297 -8.328 1 96.19 87 ALA B C 1
ATOM 3144 O O . ALA B 1 87 ? 13.711 -18.25 -8.391 1 96.19 87 ALA B O 1
ATOM 3145 N N . PHE B 1 88 ? 11.742 -19.328 -8.297 1 98 88 PHE B N 1
ATOM 3146 C CA . PHE B 1 88 ? 10.953 -18.109 -8.5 1 98 88 PHE B CA 1
ATOM 3147 C C . PHE B 1 88 ? 10.008 -17.875 -7.332 1 98 88 PHE B C 1
ATOM 3149 O O . PHE B 1 88 ? 9.742 -18.797 -6.551 1 98 88 PHE B O 1
ATOM 3156 N N . LYS B 1 89 ? 9.508 -16.672 -7.238 1 97.19 89 LYS B N 1
ATOM 3157 C CA . LYS B 1 89 ? 8.492 -16.344 -6.234 1 97.19 89 LYS B CA 1
ATOM 3158 C C . LYS B 1 89 ? 7.195 -17.109 -6.504 1 97.19 89 LYS B C 1
ATOM 3160 O O . LYS B 1 89 ? 6.789 -17.266 -7.656 1 97.19 89 LYS B O 1
ATOM 3165 N N . TRP B 1 90 ? 6.594 -17.484 -5.492 1 97.19 90 TRP B N 1
ATOM 3166 C CA . TRP B 1 90 ? 5.395 -18.297 -5.613 1 97.19 90 TRP B CA 1
ATOM 3167 C C . TRP B 1 90 ? 4.258 -17.516 -6.262 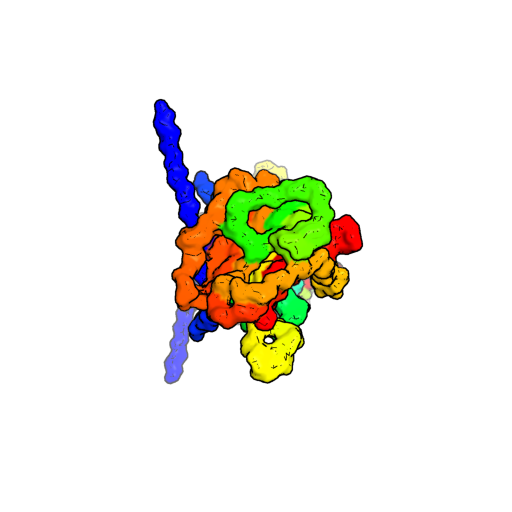1 97.19 90 TRP B C 1
ATOM 3169 O O . TRP B 1 90 ? 3.422 -18.094 -6.961 1 97.19 90 TRP B O 1
ATOM 3179 N N . LYS B 1 91 ? 4.203 -16.219 -6.008 1 94.88 91 LYS B N 1
ATOM 3180 C CA . LYS B 1 91 ? 3.188 -15.414 -6.668 1 94.88 91 LYS B CA 1
ATOM 3181 C C . LYS B 1 91 ? 3.32 -15.492 -8.188 1 94.88 91 LYS B C 1
ATOM 3183 O O . LYS B 1 91 ? 2.316 -15.539 -8.898 1 94.88 91 LYS B O 1
ATOM 3188 N N . GLU B 1 92 ? 4.559 -15.516 -8.688 1 96.94 92 GLU B N 1
ATOM 3189 C CA . GLU B 1 92 ? 4.816 -15.633 -10.125 1 96.94 92 GLU B CA 1
ATOM 3190 C C . GLU B 1 92 ? 4.469 -17.031 -10.633 1 96.94 92 GLU B C 1
ATOM 3192 O O . GLU B 1 92 ? 3.889 -17.172 -11.711 1 96.94 92 GLU B O 1
ATOM 3197 N N . LEU B 1 93 ? 4.82 -17.984 -9.859 1 97.94 93 LEU B N 1
ATOM 3198 C CA . LEU B 1 93 ? 4.484 -19.359 -10.219 1 97.94 93 LEU B CA 1
ATOM 3199 C C . LEU B 1 93 ? 2.971 -19.547 -10.289 1 97.94 93 LEU B C 1
ATOM 3201 O O . LEU B 1 93 ? 2.463 -20.141 -11.242 1 97.94 93 LEU B O 1
ATOM 3205 N N . TYR B 1 94 ? 2.283 -19.047 -9.258 1 97.06 94 TYR B N 1
ATOM 3206 C CA . TYR B 1 94 ? 0.827 -19.109 -9.242 1 97.06 94 TYR B CA 1
ATOM 3207 C C . TYR B 1 94 ? 0.238 -18.469 -10.492 1 97.06 94 TYR B C 1
ATOM 3209 O O . TYR B 1 94 ? -0.659 -19.031 -11.125 1 97.06 94 TYR B O 1
ATOM 3217 N N . ALA B 1 95 ? 0.747 -17.281 -10.836 1 95.62 95 ALA B N 1
ATOM 3218 C CA . ALA B 1 95 ? 0.246 -16.547 -11.992 1 95.62 95 ALA B CA 1
ATOM 3219 C C . ALA B 1 95 ? 0.402 -17.375 -13.266 1 95.62 95 ALA B C 1
ATOM 3221 O O . ALA B 1 95 ? -0.539 -17.5 -14.055 1 95.62 95 ALA B O 1
ATOM 3222 N N . LYS B 1 96 ? 1.528 -17.984 -13.438 1 95.5 96 LYS B N 1
ATOM 3223 C CA . LYS B 1 96 ? 1.79 -18.734 -14.664 1 95.5 96 LYS B CA 1
ATOM 3224 C C . LYS B 1 96 ? 1.017 -20.047 -14.68 1 95.5 96 LYS B C 1
ATOM 3226 O O . LYS B 1 96 ? 0.717 -20.578 -15.742 1 95.5 96 LYS B O 1
ATOM 3231 N N . ALA B 1 97 ? 0.73 -20.547 -13.531 1 96.12 97 ALA B N 1
ATOM 3232 C CA . ALA B 1 97 ? -0.005 -21.797 -13.43 1 96.12 97 ALA B CA 1
ATOM 3233 C C . ALA B 1 97 ? -1.494 -21.594 -13.688 1 96.12 97 ALA B C 1
ATOM 3235 O O . ALA B 1 97 ? -2.17 -22.469 -14.227 1 96.12 97 ALA B O 1
ATOM 3236 N N . PHE B 1 98 ? -1.991 -20.375 -13.344 1 94.38 98 PHE B N 1
ATOM 3237 C CA . PHE B 1 98 ? -3.443 -20.234 -13.305 1 94.38 98 PHE B CA 1
ATOM 3238 C C . PHE B 1 98 ? -3.906 -19.109 -14.227 1 94.38 98 PHE B C 1
ATOM 3240 O O . PHE B 1 98 ? -5.102 -18.828 -14.305 1 94.38 98 PHE B O 1
ATOM 3247 N N . ASP B 1 99 ? -3.006 -18.5 -14.984 1 89.31 99 ASP B N 1
ATOM 3248 C CA . ASP B 1 99 ? -3.41 -17.375 -15.828 1 89.31 99 ASP B CA 1
ATOM 3249 C C . ASP B 1 99 ? -3.93 -17.875 -17.188 1 89.31 99 ASP B C 1
ATOM 3251 O O . ASP B 1 99 ? -4.172 -17.078 -18.094 1 89.31 99 ASP B O 1
ATOM 3255 N N . GLY B 1 100 ? -4.016 -19.125 -17.391 1 89.38 100 GLY B N 1
ATOM 3256 C CA . GLY B 1 100 ? -4.559 -19.672 -18.625 1 89.38 100 GLY B CA 1
ATOM 3257 C C . GLY B 1 100 ? -3.518 -19.859 -19.719 1 89.38 100 GLY B C 1
ATOM 3258 O O . GLY B 1 100 ? -3.85 -20.219 -20.844 1 89.38 100 GLY B O 1
ATOM 3259 N N . CYS B 1 101 ? -2.375 -19.641 -19.328 1 89.12 101 CYS B N 1
ATOM 3260 C CA . CYS B 1 101 ? -1.313 -19.781 -20.328 1 89.12 101 CYS B CA 1
ATOM 3261 C C . CYS B 1 101 ? -0.955 -21.25 -20.516 1 89.12 101 CYS B C 1
ATOM 3263 O O . CYS B 1 101 ? -1.039 -22.047 -19.578 1 89.12 101 CYS B O 1
ATOM 3265 N N . HIS B 1 102 ? -0.667 -21.547 -21.766 1 92.75 102 HIS B N 1
ATOM 3266 C CA . HIS B 1 102 ? -0.174 -22.859 -22.141 1 92.75 102 HIS B CA 1
ATOM 3267 C C . HIS B 1 102 ? 0.896 -22.766 -23.234 1 92.75 102 HIS B C 1
ATOM 3269 O O . HIS B 1 102 ? 1.113 -21.688 -23.797 1 92.75 102 HIS B O 1
ATOM 3275 N N . SER B 1 103 ? 1.514 -23.828 -23.531 1 92.5 103 SER B N 1
ATOM 3276 C CA . SER B 1 103 ? 2.742 -23.812 -24.312 1 92.5 103 SER B CA 1
ATOM 3277 C C . SER B 1 103 ? 2.49 -23.297 -25.719 1 92.5 103 SER B C 1
ATOM 3279 O O . SER B 1 103 ? 3.324 -22.594 -26.297 1 92.5 103 SER B O 1
ATOM 3281 N N . TYR B 1 104 ? 1.35 -23.547 -26.344 1 91.31 104 TYR B N 1
ATOM 3282 C CA . TYR B 1 104 ? 1.092 -23.203 -27.734 1 91.31 104 TYR B CA 1
ATOM 3283 C C . TYR B 1 104 ? 0.74 -21.719 -27.859 1 91.31 104 TYR B C 1
ATOM 3285 O O . TYR B 1 104 ? 0.623 -21.203 -28.969 1 91.31 104 TYR B O 1
ATOM 3293 N N . MET B 1 105 ? 0.608 -21.047 -26.734 1 89.56 105 MET B N 1
ATOM 3294 C CA . MET B 1 105 ? 0.404 -19.609 -26.766 1 89.56 105 MET B CA 1
ATOM 3295 C C . MET B 1 105 ? 1.711 -18.875 -27.062 1 89.56 105 MET B C 1
ATOM 3297 O O . MET B 1 105 ? 1.699 -17.734 -27.516 1 89.56 105 MET B O 1
ATOM 3301 N N . PHE B 1 106 ? 2.77 -19.562 -26.734 1 85.94 106 PHE B N 1
ATOM 3302 C CA . PHE B 1 106 ? 4.082 -18.953 -26.875 1 85.94 106 PHE B CA 1
ATOM 3303 C C . PHE B 1 106 ? 4.715 -19.359 -28.203 1 85.94 106 PHE B C 1
ATOM 3305 O O . PHE B 1 106 ? 5.43 -18.562 -28.828 1 85.94 106 PHE B O 1
ATOM 3312 N N . ARG B 1 107 ? 4.418 -20.625 -28.516 1 81.75 107 ARG B N 1
ATOM 3313 C CA . ARG B 1 107 ? 5.008 -21.156 -29.734 1 81.75 107 ARG B CA 1
ATOM 3314 C C . ARG B 1 107 ? 3.959 -21.891 -30.578 1 81.75 107 ARG B C 1
ATOM 3316 O O . ARG B 1 107 ? 3.051 -22.516 -30.031 1 81.75 107 ARG B O 1
ATOM 3323 N N . GLN B 1 108 ? 4.02 -21.797 -31.906 1 81.31 108 GLN B N 1
ATOM 3324 C CA . GLN B 1 108 ? 3.191 -22.547 -32.844 1 81.31 108 GLN B CA 1
ATOM 3325 C C . GLN B 1 108 ? 1.71 -22.266 -32.625 1 81.31 108 GLN B C 1
ATOM 3327 O O . GLN B 1 108 ? 0.894 -23.188 -32.562 1 81.31 108 GLN B O 1
ATOM 3332 N N . GLN B 1 109 ? 1.424 -21.094 -32.438 1 84.06 109 GLN B N 1
ATOM 3333 C CA . GLN B 1 109 ? 0.051 -20.672 -32.156 1 84.06 109 GLN B CA 1
ATOM 3334 C C . GLN B 1 109 ? -0.887 -21.094 -33.312 1 84.06 109 GLN B C 1
ATOM 3336 O O . GLN B 1 109 ? -2.049 -21.422 -33.062 1 84.06 109 GLN B O 1
ATOM 3341 N N . GLU B 1 110 ? -0.339 -21.125 -34.406 1 82.25 110 GLU B N 1
ATOM 3342 C CA . GLU B 1 110 ? -1.146 -21.406 -35.594 1 82.25 110 GLU B CA 1
ATOM 3343 C C . GLU B 1 110 ? -1.602 -22.859 -35.625 1 82.25 110 GLU B C 1
ATOM 3345 O O . GLU B 1 110 ? -2.602 -23.203 -36.25 1 82.25 110 GLU B O 1
ATOM 3350 N N . LYS B 1 111 ? -0.949 -23.734 -34.969 1 84.94 111 LYS B N 1
ATOM 3351 C CA . LYS B 1 111 ? -1.275 -25.156 -34.969 1 84.94 111 LYS B CA 1
ATOM 3352 C C . LYS B 1 111 ? -2.322 -25.484 -33.906 1 84.94 111 LYS B C 1
ATOM 3354 O O . LYS B 1 111 ? -2.918 -26.562 -33.906 1 84.94 111 LYS B O 1
ATOM 3359 N N . HIS B 1 112 ? -2.564 -24.547 -33.094 1 88.75 112 HIS B N 1
ATOM 3360 C CA . HIS B 1 112 ? -3.363 -24.844 -31.906 1 88.75 112 HIS B CA 1
ATOM 3361 C C . HIS B 1 112 ? -4.855 -24.797 -32.219 1 88.75 112 HIS B C 1
ATOM 3363 O O . HIS B 1 112 ? -5.316 -23.906 -32.938 1 88.75 112 HIS B O 1
ATOM 3369 N N . ILE B 1 113 ? -5.648 -25.672 -31.766 1 85.81 113 ILE B N 1
ATOM 3370 C CA . ILE B 1 113 ? -7.098 -25.719 -31.922 1 85.81 113 ILE B CA 1
ATOM 3371 C C . ILE B 1 113 ? -7.773 -25.484 -30.578 1 85.81 113 ILE B C 1
ATOM 3373 O O . ILE B 1 113 ? -8.5 -24.516 -30.391 1 85.81 113 ILE B O 1
ATOM 3377 N N . ASP B 1 114 ? -7.496 -26.422 -29.609 1 87.25 114 ASP B N 1
ATOM 3378 C CA . ASP B 1 114 ? -8.102 -26.375 -28.281 1 87.25 114 ASP B CA 1
ATOM 3379 C C . ASP B 1 114 ? -7.18 -27 -27.234 1 87.25 114 ASP B C 1
ATOM 3381 O O . ASP B 1 114 ? -6.156 -27.594 -27.578 1 87.25 114 ASP B O 1
ATOM 3385 N N . TRP B 1 115 ? -7.547 -26.75 -25.984 1 89.69 115 TRP B N 1
ATOM 3386 C CA . TRP B 1 115 ? -6.727 -27.344 -24.938 1 89.69 115 TRP B CA 1
ATOM 3387 C C . TRP B 1 115 ? -7.531 -27.516 -23.656 1 89.69 115 TRP B C 1
ATOM 3389 O O . TRP B 1 115 ? -8.664 -27.047 -23.547 1 89.69 115 TRP B O 1
ATOM 3399 N N . MET B 1 116 ? -6.957 -28.297 -22.766 1 90.31 116 MET B N 1
ATOM 3400 C CA . MET B 1 116 ? -7.504 -28.516 -21.422 1 90.31 116 MET B CA 1
ATOM 3401 C C . MET B 1 116 ? -6.387 -28.719 -20.406 1 90.31 116 MET B C 1
ATOM 3403 O O . MET B 1 116 ? -5.422 -29.438 -20.672 1 90.31 116 MET B O 1
ATOM 3407 N N . ARG B 1 117 ? -6.609 -28.016 -19.328 1 93.75 117 ARG B N 1
ATOM 3408 C CA . ARG B 1 117 ? -5.688 -28.266 -18.219 1 93.75 117 ARG B CA 1
ATOM 3409 C C . ARG B 1 117 ? -6.039 -29.562 -17.5 1 93.75 117 ARG B C 1
ATOM 3411 O O . ARG B 1 117 ? -7.156 -29.719 -17 1 93.75 117 ARG B O 1
ATOM 3418 N N . ILE B 1 118 ? -5.078 -30.422 -17.438 1 95.5 118 ILE B N 1
ATOM 3419 C CA . ILE B 1 118 ? -5.312 -31.688 -16.734 1 95.5 118 ILE B CA 1
ATOM 3420 C C . ILE B 1 118 ? -5.051 -31.5 -15.234 1 95.5 118 ILE B C 1
ATOM 3422 O O . ILE B 1 118 ? -5.875 -31.875 -14.406 1 95.5 118 ILE B O 1
ATOM 3426 N N . GLY B 1 119 ? -3.904 -30.906 -14.875 1 96.06 119 GLY B N 1
ATOM 3427 C CA . GLY B 1 119 ? -3.523 -30.688 -13.492 1 96.06 119 GLY B CA 1
ATOM 3428 C C . GLY B 1 119 ? -2.021 -30.688 -13.281 1 96.06 119 GLY B C 1
ATOM 3429 O O . GLY B 1 119 ? -1.255 -30.484 -14.227 1 96.06 119 GLY B O 1
ATOM 3430 N N . ALA B 1 120 ? -1.69 -30.844 -12 1 98 120 ALA B N 1
ATOM 3431 C CA . ALA B 1 120 ? -0.272 -30.828 -11.656 1 98 120 ALA B CA 1
ATOM 3432 C C . ALA B 1 120 ? 0.147 -32.156 -11.008 1 98 120 ALA B C 1
ATOM 3434 O O . ALA B 1 120 ? -0.684 -32.844 -10.43 1 98 120 ALA B O 1
ATOM 3435 N N . PHE B 1 121 ? 1.338 -32.5 -11.195 1 97.69 121 PHE B N 1
ATOM 3436 C CA . PHE B 1 121 ? 1.936 -33.688 -10.57 1 97.69 121 PHE B CA 1
ATOM 3437 C C . PHE B 1 121 ? 3.402 -33.438 -10.234 1 97.69 121 PHE B C 1
ATOM 3439 O O . PHE B 1 121 ? 3.938 -32.375 -10.539 1 97.69 121 PHE B O 1
ATOM 3446 N N . LEU B 1 122 ? 4.023 -34.375 -9.516 1 97.44 122 LEU B N 1
ATOM 3447 C CA . LEU B 1 122 ? 5.355 -34.156 -8.969 1 97.44 122 LEU B CA 1
ATOM 3448 C C . LEU B 1 122 ? 6.348 -35.188 -9.492 1 97.44 122 LEU B C 1
ATOM 3450 O O . LEU B 1 122 ? 6.043 -36.375 -9.531 1 97.44 122 LEU B O 1
ATOM 3454 N N . PHE B 1 123 ? 7.477 -34.719 -10 1 97.38 123 PHE B N 1
ATOM 3455 C CA . PHE B 1 123 ? 8.625 -35.594 -10.211 1 97.38 123 PHE B CA 1
ATOM 3456 C C . PHE B 1 123 ? 9.547 -35.562 -9 1 97.38 123 PHE B C 1
ATOM 3458 O O . PHE B 1 123 ? 10.117 -34.531 -8.656 1 97.38 123 PHE B O 1
ATOM 3465 N N . ASP B 1 124 ? 9.664 -36.656 -8.391 1 94 124 ASP B N 1
ATOM 3466 C CA . ASP B 1 124 ? 10.586 -36.812 -7.273 1 94 124 ASP B CA 1
ATOM 3467 C C . ASP B 1 124 ? 11.961 -37.281 -7.762 1 94 124 ASP B C 1
ATOM 3469 O O . ASP B 1 124 ? 12.969 -37.094 -7.078 1 94 124 ASP B O 1
ATOM 3473 N N . SER B 1 125 ? 11.93 -37.969 -8.875 1 93.75 125 SER B N 1
ATOM 3474 C CA . SER B 1 125 ? 13.172 -38.469 -9.445 1 93.75 125 SER B CA 1
ATOM 3475 C C . SER B 1 125 ? 13.547 -37.719 -10.711 1 93.75 125 SER B C 1
ATOM 3477 O O . SER B 1 125 ? 12.789 -36.844 -11.18 1 93.75 125 SER B O 1
ATOM 3479 N N . HIS B 1 126 ? 14.758 -38.031 -11.188 1 96.25 126 HIS B N 1
ATOM 3480 C CA . HIS B 1 126 ? 15.25 -37.344 -12.367 1 96.25 126 HIS B CA 1
ATOM 3481 C C . HIS B 1 126 ? 15.07 -38.188 -13.617 1 96.25 126 HIS B C 1
ATOM 3483 O O . HIS B 1 126 ? 15.766 -37.969 -14.617 1 96.25 126 HIS B O 1
ATOM 3489 N N . SER B 1 127 ? 14.148 -39.156 -13.5 1 95.44 127 SER B N 1
ATOM 3490 C CA . SER B 1 127 ? 13.859 -40 -14.648 1 95.44 127 SER B CA 1
ATOM 3491 C C . SER B 1 127 ? 12.359 -40.156 -14.844 1 95.44 127 SER B C 1
ATOM 3493 O O . SER B 1 127 ? 11.609 -40.281 -13.867 1 95.44 127 SER B O 1
ATOM 3495 N N . ALA B 1 128 ? 11.961 -40.219 -16.078 1 96.38 128 ALA B N 1
ATOM 3496 C CA . ALA B 1 128 ? 10.555 -40.375 -16.422 1 96.38 128 ALA B CA 1
ATOM 3497 C C . ALA B 1 128 ? 10.352 -41.531 -17.375 1 96.38 128 ALA B C 1
ATOM 3499 O O . ALA B 1 128 ? 11.219 -41.844 -18.203 1 96.38 128 ALA B O 1
ATOM 3500 N N . PHE B 1 129 ? 9.234 -42.188 -17.188 1 95.25 129 PHE B N 1
ATOM 3501 C CA . PHE B 1 129 ? 8.797 -43.219 -18.109 1 95.25 129 PHE B CA 1
ATOM 3502 C C . PHE B 1 129 ? 7.648 -42.75 -18.969 1 95.25 129 PHE B C 1
ATOM 3504 O O . PHE B 1 129 ? 6.621 -42.312 -18.453 1 95.25 129 PHE B O 1
ATOM 3511 N N . LEU B 1 130 ? 7.836 -42.75 -20.266 1 96.44 130 LEU B N 1
ATOM 3512 C CA . LEU B 1 130 ? 6.816 -42.344 -21.234 1 96.44 130 LEU B CA 1
ATOM 3513 C C . LEU B 1 130 ? 6.289 -43.531 -22.016 1 96.44 130 LEU B C 1
ATOM 3515 O O . LEU B 1 130 ? 7.062 -44.406 -22.406 1 96.44 130 LEU B O 1
ATOM 3519 N N . THR B 1 131 ? 5.012 -43.531 -22.203 1 94.88 131 THR B N 1
ATOM 3520 C CA . THR B 1 131 ? 4.473 -44.656 -22.953 1 94.88 131 THR B CA 1
ATOM 3521 C C . THR B 1 131 ? 3.178 -44.281 -23.656 1 94.88 131 THR B C 1
ATOM 3523 O O . THR B 1 131 ? 2.43 -43.438 -23.172 1 94.88 131 THR B O 1
ATOM 3526 N N . GLU B 1 132 ? 2.965 -44.906 -24.766 1 92.38 132 GLU B N 1
ATOM 3527 C CA . GLU B 1 132 ? 1.703 -44.719 -25.484 1 92.38 132 GLU B CA 1
ATOM 3528 C C . GLU B 1 132 ? 0.688 -45.781 -25.062 1 92.38 132 GLU B C 1
ATOM 3530 O O . GLU B 1 132 ? -0.498 -45.688 -25.391 1 92.38 132 GLU B O 1
ATOM 3535 N N . ARG B 1 133 ? 1.165 -46.781 -24.422 1 89.56 133 ARG B N 1
ATOM 3536 C CA . ARG B 1 133 ? 0.296 -47.875 -24 1 89.56 133 ARG B CA 1
ATOM 3537 C C . ARG B 1 133 ? 0.09 -47.844 -22.484 1 89.56 133 ARG B C 1
ATOM 3539 O O . ARG B 1 133 ? 1.054 -47.938 -21.719 1 89.56 133 ARG B O 1
ATOM 3546 N N . LEU B 1 134 ? -1.104 -47.781 -22.156 1 92.31 134 LEU B N 1
ATOM 3547 C CA . LEU B 1 134 ? -1.431 -47.719 -20.734 1 92.31 134 LEU B CA 1
ATOM 3548 C C . LEU B 1 134 ? -1.868 -49.094 -20.219 1 92.31 134 LEU B C 1
ATOM 3550 O O . LEU B 1 134 ? -2.963 -49.219 -19.656 1 92.31 134 LEU B O 1
ATOM 3554 N N . ILE B 1 135 ? -1.063 -50.031 -20.484 1 85.69 135 ILE B N 1
ATOM 3555 C CA . ILE B 1 135 ? -1.33 -51.375 -20.031 1 85.69 135 ILE B CA 1
ATOM 3556 C C . ILE B 1 135 ? -0.267 -51.812 -19.016 1 85.69 135 ILE B C 1
ATOM 3558 O O . ILE B 1 135 ? 0.932 -51.719 -19.281 1 85.69 135 ILE B O 1
ATOM 3562 N N . GLY B 1 136 ? -0.725 -52.25 -17.938 1 78.81 136 GLY B N 1
ATOM 3563 C CA . GLY B 1 136 ? 0.19 -52.688 -16.891 1 78.81 136 GLY B CA 1
ATOM 3564 C C . GLY B 1 136 ? 0.619 -54.125 -17.016 1 78.81 136 GLY B C 1
ATOM 3565 O O . GLY B 1 136 ? 0.021 -54.875 -17.781 1 78.81 136 GLY B O 1
ATOM 3566 N N . PRO B 1 137 ? 1.553 -54.438 -16.281 1 80.62 137 PRO B N 1
ATOM 3567 C CA . PRO B 1 137 ? 2.523 -53.656 -15.516 1 80.62 137 PRO B CA 1
ATOM 3568 C C . PRO B 1 137 ? 3.559 -52.969 -16.406 1 80.62 137 PRO B C 1
ATOM 3570 O O . PRO B 1 137 ? 3.975 -53.531 -17.422 1 80.62 137 PRO B O 1
ATOM 3573 N N . LEU B 1 138 ? 3.91 -51.781 -16.047 1 83.38 138 LEU B N 1
ATOM 3574 C CA . LEU B 1 138 ? 4.93 -51.062 -16.797 1 83.38 138 LEU B CA 1
ATOM 3575 C C . LEU B 1 138 ? 6.328 -51.562 -16.422 1 83.38 138 LEU B C 1
ATOM 3577 O O . LEU B 1 138 ? 6.672 -51.656 -15.25 1 83.38 138 LEU B O 1
ATOM 3581 N N . LYS B 1 139 ? 6.984 -52.188 -17.312 1 77.75 139 LYS B N 1
ATOM 3582 C CA . LYS B 1 139 ? 8.32 -52.719 -17.062 1 77.75 139 LYS B CA 1
ATOM 3583 C C . LYS B 1 139 ? 9.359 -52.062 -17.969 1 77.75 139 LYS B C 1
ATOM 3585 O O . LYS B 1 139 ? 9.102 -51.875 -19.156 1 77.75 139 LYS B O 1
ATOM 3590 N N . VAL B 1 140 ? 10.359 -51.625 -17.25 1 76.81 140 VAL B N 1
ATOM 3591 C CA . VAL B 1 140 ? 11.477 -51.062 -18 1 76.81 140 VAL B CA 1
ATOM 3592 C C . VAL B 1 140 ? 12.586 -52.094 -18.125 1 76.81 140 VAL B C 1
ATOM 3594 O O . VAL B 1 140 ? 13.055 -52.656 -17.125 1 76.81 140 VAL B O 1
ATOM 3597 N N . ASP B 1 141 ? 12.742 -52.531 -19.344 1 71.38 141 ASP B N 1
ATOM 3598 C CA . ASP B 1 141 ? 13.875 -53.438 -19.562 1 71.38 141 ASP B CA 1
ATOM 3599 C C . ASP B 1 141 ? 15.188 -52.656 -19.609 1 71.38 141 ASP B C 1
ATOM 3601 O O . ASP B 1 141 ? 15.367 -51.781 -20.438 1 71.38 141 ASP B O 1
ATOM 3605 N N . LYS B 1 142 ? 16.141 -52.75 -18.547 1 67.25 142 LYS B N 1
ATOM 3606 C CA . LYS B 1 142 ? 17.391 -52 -18.375 1 67.25 142 LYS B CA 1
ATOM 3607 C C . LYS B 1 142 ? 18.297 -52.188 -19.594 1 67.25 142 LYS B C 1
ATOM 3609 O O . LYS B 1 142 ? 19.141 -51.344 -19.875 1 67.25 142 LYS B O 1
ATOM 3614 N N . GLU B 1 143 ? 18.078 -53.25 -20.359 1 61.81 143 GLU B N 1
ATOM 3615 C CA . GLU B 1 143 ? 19.078 -53.562 -21.375 1 61.81 143 GLU B CA 1
ATOM 3616 C C . GLU B 1 143 ? 18.75 -52.875 -22.703 1 61.81 143 GLU B C 1
ATOM 3618 O O . GLU B 1 143 ? 19.594 -52.812 -23.594 1 61.81 143 GLU B O 1
ATOM 3623 N N . ASP B 1 144 ? 17.688 -52.219 -22.734 1 65.75 144 ASP B N 1
ATOM 3624 C CA . ASP B 1 144 ? 17.297 -51.688 -24.047 1 65.75 144 ASP B CA 1
ATOM 3625 C C . ASP B 1 144 ? 17.688 -50.219 -24.203 1 65.75 144 ASP B C 1
ATOM 3627 O O . ASP B 1 144 ? 17.547 -49.438 -23.266 1 65.75 144 ASP B O 1
ATOM 3631 N N . THR B 1 145 ? 18.312 -49.969 -25.344 1 73.5 145 THR B N 1
ATOM 3632 C CA . THR B 1 145 ? 18.562 -48.562 -25.688 1 73.5 145 THR B CA 1
ATOM 3633 C C . THR B 1 145 ? 17.25 -47.812 -25.859 1 73.5 145 THR B C 1
ATOM 3635 O O . THR B 1 145 ? 16.203 -48.406 -26.078 1 73.5 145 THR B O 1
ATOM 3638 N N . MET B 1 146 ? 17.266 -46.562 -25.656 1 76.19 146 MET B N 1
ATOM 3639 C CA . MET B 1 146 ? 16.109 -45.719 -25.828 1 76.19 146 MET B CA 1
ATOM 3640 C C . MET B 1 146 ? 15.469 -45.906 -27.188 1 76.19 146 MET B C 1
ATOM 3642 O O . MET B 1 146 ? 14.242 -45.969 -27.312 1 76.19 146 MET B O 1
ATOM 3646 N N . GLU B 1 147 ? 16.234 -46.062 -28.141 1 76.06 147 GLU B N 1
ATOM 3647 C CA . GLU B 1 147 ? 15.75 -46.219 -29.516 1 76.06 147 GLU B CA 1
ATOM 3648 C C . GLU B 1 147 ? 14.992 -47.531 -29.703 1 76.06 147 GLU B C 1
ATOM 3650 O O . GLU B 1 147 ? 13.938 -47.562 -30.328 1 76.06 147 GLU B O 1
ATOM 3655 N N . LYS B 1 148 ? 15.555 -48.5 -29.109 1 77.81 148 LYS B N 1
ATOM 3656 C CA . LYS B 1 148 ? 14.922 -49.812 -29.25 1 77.81 148 LYS B CA 1
ATOM 3657 C C . LYS B 1 148 ? 13.586 -49.844 -28.516 1 77.81 148 LYS B C 1
ATOM 3659 O O . LYS B 1 148 ? 12.617 -50.438 -29.016 1 77.81 148 LYS B O 1
ATOM 3664 N N . MET B 1 149 ? 13.602 -49.219 -27.453 1 82.38 149 MET B N 1
ATOM 3665 C CA . MET B 1 149 ? 12.367 -49.188 -26.672 1 82.38 149 MET B CA 1
ATOM 3666 C C . MET B 1 149 ? 11.273 -48.438 -27.422 1 82.38 149 MET B C 1
ATOM 3668 O O . MET B 1 149 ? 10.117 -48.875 -27.453 1 82.38 149 MET B O 1
ATOM 3672 N N . LEU B 1 150 ? 11.648 -47.406 -28.047 1 80.69 150 LEU B N 1
ATOM 3673 C CA . LEU B 1 150 ? 10.688 -46.562 -28.75 1 80.69 150 LEU B CA 1
ATOM 3674 C C . LEU B 1 150 ? 10.156 -47.281 -29.984 1 80.69 150 LEU B C 1
ATOM 3676 O O . LEU B 1 150 ? 8.953 -47.25 -30.25 1 80.69 150 LEU B O 1
ATOM 3680 N N . GLU B 1 151 ? 11.016 -47.875 -30.703 1 75.44 151 GLU B N 1
ATOM 3681 C CA . GLU B 1 151 ? 10.641 -48.5 -31.969 1 75.44 151 GLU B CA 1
ATOM 3682 C C . GLU B 1 151 ? 9.836 -49.781 -31.75 1 75.44 151 GLU B C 1
ATOM 3684 O O . GLU B 1 151 ? 8.883 -50.062 -32.469 1 75.44 151 GLU B O 1
ATOM 3689 N N . LEU B 1 152 ? 10.195 -50.406 -30.656 1 73.5 152 LEU B N 1
ATOM 3690 C CA . LEU B 1 152 ? 9.617 -51.719 -30.531 1 73.5 152 LEU B CA 1
ATOM 3691 C C . LEU B 1 152 ? 8.438 -51.688 -29.562 1 73.5 152 LEU B C 1
ATOM 3693 O O . LEU B 1 152 ? 7.445 -52.406 -29.766 1 73.5 152 LEU B O 1
ATOM 3697 N N . LYS B 1 153 ? 8.555 -50.844 -28.609 1 80.25 153 LYS B N 1
ATOM 3698 C CA . LYS B 1 153 ? 7.57 -50.969 -27.531 1 80.25 153 LYS B CA 1
ATOM 3699 C C . LYS B 1 153 ? 6.758 -49.688 -27.391 1 80.25 153 LYS B C 1
ATOM 3701 O O . LYS B 1 153 ? 5.762 -49.656 -26.656 1 80.25 153 LYS B O 1
ATOM 3706 N N . GLY B 1 154 ? 7.074 -48.625 -28.062 1 87.56 154 GLY B N 1
ATOM 3707 C CA . GLY B 1 154 ? 6.352 -47.375 -27.969 1 87.56 154 GLY B CA 1
ATOM 3708 C C . GLY B 1 154 ? 6.48 -46.688 -26.625 1 87.56 154 GLY B C 1
ATOM 3709 O O . GLY B 1 154 ? 5.52 -46.125 -26.109 1 87.56 154 GLY B O 1
ATOM 3710 N N . CYS B 1 155 ? 7.605 -47 -25.938 1 90.75 155 CYS B N 1
ATOM 3711 C CA . CYS B 1 155 ? 7.895 -46.375 -24.656 1 90.75 155 CYS B CA 1
ATOM 3712 C C . CYS B 1 155 ? 9.328 -45.875 -24.609 1 90.75 155 CYS B C 1
ATOM 3714 O O . CYS B 1 155 ? 10.141 -46.219 -25.469 1 90.75 155 CYS B O 1
ATOM 3716 N N . CYS B 1 156 ? 9.578 -44.969 -23.734 1 90.19 156 CYS B N 1
ATOM 3717 C CA . CYS B 1 156 ? 10.922 -44.438 -23.609 1 90.19 156 CYS B CA 1
ATOM 3718 C C . CYS B 1 156 ? 11.195 -43.969 -22.188 1 90.19 156 CYS B C 1
ATOM 3720 O O . CYS B 1 156 ? 10.266 -43.625 -21.453 1 90.19 156 CYS B O 1
ATOM 3722 N N . VAL B 1 157 ? 12.453 -44.125 -21.828 1 92.94 157 VAL B N 1
ATOM 3723 C CA . VAL B 1 157 ? 12.914 -43.594 -20.547 1 92.94 157 VAL B CA 1
ATOM 3724 C C . VAL B 1 157 ? 13.703 -42.312 -20.75 1 92.94 157 VAL B C 1
ATOM 3726 O O . VAL B 1 157 ? 14.648 -42.281 -21.547 1 92.94 157 VAL B O 1
ATOM 3729 N N . LEU B 1 158 ? 13.234 -41.344 -20.125 1 93.75 158 LEU B N 1
ATOM 3730 C CA . LEU B 1 158 ? 13.898 -40.031 -20.203 1 93.75 158 LEU B CA 1
ATOM 3731 C C . LEU B 1 158 ? 14.633 -39.719 -18.906 1 93.75 158 LEU B C 1
ATOM 3733 O O . LEU B 1 158 ? 14.047 -39.781 -17.828 1 93.75 158 LEU B O 1
ATOM 3737 N N . ASN B 1 159 ? 15.906 -39.375 -19.094 1 93.56 159 ASN B N 1
ATOM 3738 C CA . ASN B 1 159 ? 16.719 -39.031 -17.922 1 93.56 159 ASN B CA 1
ATOM 3739 C C . ASN B 1 159 ? 16.953 -37.531 -17.812 1 93.56 159 ASN B C 1
ATOM 3741 O O . ASN B 1 159 ? 16.609 -36.781 -18.734 1 93.56 159 ASN B O 1
ATOM 3745 N N . ASN B 1 160 ? 17.422 -37.094 -16.656 1 96.38 160 ASN B N 1
ATOM 3746 C CA . ASN B 1 160 ? 17.781 -35.688 -16.359 1 96.38 160 ASN B CA 1
ATOM 3747 C C . ASN B 1 160 ? 16.562 -34.781 -16.344 1 96.38 160 ASN B C 1
ATOM 3749 O O . ASN B 1 160 ? 16.594 -33.688 -16.891 1 96.38 160 ASN B O 1
ATOM 3753 N N . ILE B 1 161 ? 15.508 -35.312 -15.781 1 96.88 161 ILE B N 1
ATOM 3754 C CA . ILE B 1 161 ? 14.273 -34.562 -15.594 1 96.88 161 ILE B CA 1
ATOM 3755 C C . ILE B 1 161 ? 14.445 -33.562 -14.445 1 96.88 161 ILE B C 1
ATOM 3757 O O . ILE B 1 161 ? 15 -33.938 -13.398 1 96.88 161 ILE B O 1
ATOM 3761 N N . LYS B 1 162 ? 14.039 -32.406 -14.641 1 97.5 162 LYS B N 1
ATOM 3762 C CA . LYS B 1 162 ? 14.016 -31.469 -13.516 1 97.5 162 LYS B CA 1
ATOM 3763 C C . LYS B 1 162 ? 12.969 -31.875 -12.484 1 97.5 162 LYS B C 1
ATOM 3765 O O . LYS B 1 162 ? 11.781 -31.984 -12.805 1 97.5 162 LYS B O 1
ATOM 3770 N N . ALA B 1 163 ? 13.414 -32.062 -11.312 1 97.25 163 ALA B N 1
ATOM 3771 C CA . ALA B 1 163 ? 12.492 -32.438 -10.242 1 97.25 163 ALA B CA 1
ATOM 3772 C C . ALA B 1 163 ? 11.609 -31.266 -9.828 1 97.25 163 ALA B C 1
ATOM 3774 O O . ALA B 1 163 ? 11.977 -30.109 -10.031 1 97.25 163 ALA B O 1
ATOM 3775 N N . GLY B 1 164 ? 10.43 -31.625 -9.258 1 98 164 GLY B N 1
ATOM 3776 C CA . GLY B 1 164 ? 9.516 -30.594 -8.789 1 98 164 GLY B CA 1
ATOM 3777 C C . GLY B 1 164 ? 8.117 -30.719 -9.359 1 98 164 GLY B C 1
ATOM 3778 O O . GLY B 1 164 ? 7.684 -31.812 -9.703 1 98 164 GLY B O 1
ATOM 3779 N N . ILE B 1 165 ? 7.406 -29.594 -9.383 1 98.56 165 ILE B N 1
ATOM 3780 C CA . ILE B 1 165 ? 6.012 -29.578 -9.805 1 98.56 165 ILE B CA 1
ATOM 3781 C C . ILE B 1 165 ? 5.93 -29.453 -11.32 1 98.56 165 ILE B C 1
ATOM 3783 O O . ILE B 1 165 ? 6.602 -28.609 -11.922 1 98.56 165 ILE B O 1
ATOM 3787 N N . TRP B 1 166 ? 5.145 -30.312 -11.898 1 98.62 166 TRP B N 1
ATOM 3788 C CA . TRP B 1 166 ? 4.871 -30.25 -13.328 1 98.62 166 TRP B CA 1
ATOM 3789 C C . TRP B 1 166 ? 3.383 -30.062 -13.594 1 98.62 166 TRP B C 1
ATOM 3791 O O . TRP B 1 166 ? 2.543 -30.547 -12.828 1 98.62 166 TRP B O 1
ATOM 3801 N N . ILE B 1 167 ? 3.088 -29.344 -14.617 1 98.38 167 ILE B N 1
ATOM 3802 C CA . ILE B 1 167 ? 1.715 -29.078 -15.031 1 98.38 167 ILE B CA 1
ATOM 3803 C C . ILE B 1 167 ? 1.444 -29.75 -16.375 1 98.38 167 ILE B C 1
ATOM 3805 O O . ILE B 1 167 ? 2.246 -29.641 -17.312 1 98.38 167 ILE B O 1
ATOM 3809 N N . ALA B 1 168 ? 0.363 -30.391 -16.438 1 98.31 168 ALA B N 1
ATOM 3810 C CA . ALA B 1 168 ? 0.035 -31.125 -17.656 1 98.31 168 ALA B CA 1
ATOM 3811 C C . ALA B 1 168 ? -1.204 -30.547 -18.328 1 98.31 168 ALA B C 1
ATOM 3813 O O . ALA B 1 168 ? -2.17 -30.188 -17.672 1 98.31 168 ALA B O 1
ATOM 3814 N N . ASP B 1 169 ? -1.098 -30.5 -19.609 1 96.69 169 ASP B N 1
ATOM 3815 C CA . ASP B 1 169 ? -2.207 -30.078 -20.453 1 96.69 169 ASP B CA 1
ATOM 3816 C C . ASP B 1 169 ? -2.457 -31.062 -21.594 1 96.69 169 ASP B C 1
ATOM 3818 O O . ASP B 1 169 ? -1.535 -31.75 -22.047 1 96.69 169 ASP B O 1
ATOM 3822 N N . LEU B 1 170 ? -3.691 -31.141 -21.984 1 95.81 170 LEU B N 1
ATOM 3823 C CA . LEU B 1 170 ? -4.066 -31.812 -23.234 1 95.81 170 LEU B CA 1
ATOM 3824 C C . LEU B 1 170 ? -4.27 -30.797 -24.344 1 95.81 170 LEU B C 1
ATOM 3826 O O . LEU B 1 170 ? -5.09 -29.875 -24.219 1 95.81 170 LEU B O 1
ATOM 3830 N N . GLN B 1 171 ? -3.494 -30.953 -25.391 1 93.19 171 GLN B N 1
ATOM 3831 C CA . GLN B 1 171 ? -3.564 -30.031 -26.5 1 93.19 171 GLN B CA 1
ATOM 3832 C C . GLN B 1 171 ? -4.129 -30.703 -27.75 1 93.19 171 GLN B C 1
ATOM 3834 O O . GLN B 1 171 ? -3.781 -31.844 -28.062 1 93.19 171 GLN B O 1
ATOM 3839 N N . LEU B 1 172 ? -5 -30 -28.375 1 88.75 172 LEU B N 1
ATOM 3840 C CA . LEU B 1 172 ? -5.445 -30.375 -29.703 1 88.75 172 LEU B CA 1
ATOM 3841 C C . LEU B 1 172 ? -4.824 -29.484 -30.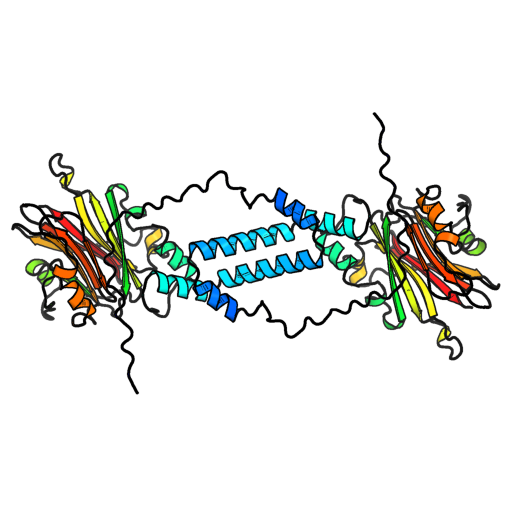766 1 88.75 172 LEU B C 1
ATOM 3843 O O . LEU B 1 172 ? -5.016 -28.266 -30.75 1 88.75 172 LEU B O 1
ATOM 3847 N N . VAL B 1 173 ? -4.094 -30.125 -31.562 1 89.44 173 VAL B N 1
ATOM 3848 C CA . VAL B 1 173 ? -3.307 -29.344 -32.531 1 89.44 173 VAL B CA 1
ATOM 3849 C C . VAL B 1 173 ? -3.584 -29.844 -33.938 1 89.44 173 VAL B C 1
ATOM 3851 O O . VAL B 1 173 ? -3.99 -30.984 -34.125 1 89.44 173 VAL B O 1
ATOM 3854 N N . ARG B 1 174 ? -3.35 -28.938 -34.812 1 83.5 174 ARG B N 1
ATOM 3855 C CA . ARG B 1 174 ? -3.562 -29.281 -36.219 1 83.5 174 ARG B CA 1
ATOM 3856 C C . ARG B 1 174 ? -2.479 -30.219 -36.719 1 83.5 174 ARG B C 1
ATOM 3858 O O . ARG B 1 174 ? -1.304 -30.062 -36.375 1 83.5 174 ARG B O 1
ATOM 3865 N N . CYS B 1 175 ? -2.857 -31.25 -37.438 1 75.19 175 CYS B N 1
ATOM 3866 C CA . CYS B 1 175 ? -1.925 -32.219 -38.031 1 75.19 175 CYS B CA 1
ATOM 3867 C C . CYS B 1 175 ? -1.146 -31.562 -39.188 1 75.19 175 CYS B C 1
ATOM 3869 O O . CYS B 1 175 ? -1.723 -30.875 -40 1 75.19 175 CYS B O 1
ATOM 3871 N N . PRO B 1 176 ? 0.197 -31.547 -39.125 1 62.84 176 PRO B N 1
ATOM 3872 C CA . PRO B 1 176 ? 0.977 -30.922 -40.188 1 62.84 176 PRO B CA 1
ATOM 3873 C C . PRO B 1 176 ? 0.718 -31.562 -41.562 1 62.84 176 PRO B C 1
ATOM 3875 O O . PRO B 1 176 ? 0.861 -30.891 -42.594 1 62.84 176 PRO B O 1
ATOM 3878 N N . VAL B 1 177 ? 0.642 -32.844 -41.531 1 59.16 177 VAL B N 1
ATOM 3879 C CA . VAL B 1 177 ? 0.489 -33.531 -42.812 1 59.16 177 VAL B CA 1
ATOM 3880 C C . VAL B 1 177 ? -0.907 -33.281 -43.375 1 59.16 177 VAL B C 1
ATOM 3882 O O . VAL B 1 177 ? -1.144 -33.469 -44.562 1 59.16 177 VAL B O 1
ATOM 3885 N N . CYS B 1 178 ? -1.724 -33.094 -42.406 1 52.75 178 CYS B N 1
ATOM 3886 C CA . CYS B 1 178 ? -3.092 -33.031 -42.938 1 52.75 178 CYS B CA 1
ATOM 3887 C C . CYS B 1 178 ? -3.342 -31.719 -43.688 1 52.75 178 CYS B C 1
ATOM 3889 O O . CYS B 1 178 ? -4.484 -31.391 -44 1 52.75 178 CYS B O 1
ATOM 3891 N N . ASP B 1 179 ? -2.564 -30.906 -43.906 1 46.34 179 ASP B N 1
ATOM 3892 C CA . ASP B 1 179 ? -3.008 -29.953 -44.906 1 46.34 179 ASP B CA 1
ATOM 3893 C C . ASP B 1 179 ? -3.771 -30.641 -46.031 1 46.34 179 ASP B C 1
ATOM 3895 O O . ASP B 1 179 ? -4.008 -30.062 -47.094 1 46.34 179 ASP B O 1
ATOM 3899 N N . LEU B 1 180 ? -3.857 -31.922 -45.969 1 41.84 180 LEU B N 1
ATOM 3900 C CA . LEU B 1 180 ? -4.652 -32.594 -47 1 41.84 180 LEU B CA 1
ATOM 3901 C C . LEU B 1 180 ? -6.145 -32.406 -46.719 1 41.84 180 LEU B C 1
ATOM 3903 O O . LEU B 1 180 ? -6.562 -32.344 -45.562 1 41.84 180 LEU B O 1
ATOM 3907 N N . ASN B 1 181 ? -6.945 -31.906 -47.625 1 45.78 181 ASN B N 1
ATOM 3908 C CA . ASN B 1 181 ? -8.398 -31.766 -47.625 1 45.78 181 ASN B CA 1
ATOM 3909 C C . ASN B 1 181 ? -9.07 -32.938 -46.906 1 45.78 181 ASN B C 1
ATOM 3911 O O . ASN B 1 181 ? -10.242 -32.844 -46.531 1 45.78 181 ASN B O 1
ATOM 3915 N N . THR B 1 182 ? -8.516 -34 -47 1 43.19 182 THR B N 1
ATOM 3916 C CA . THR B 1 182 ? -9.203 -35.219 -46.562 1 43.19 182 THR B CA 1
ATOM 3917 C C . THR B 1 182 ? -8.961 -35.469 -45.062 1 43.19 182 THR B C 1
ATOM 3919 O O . THR B 1 182 ? -9.547 -36.375 -44.5 1 43.19 182 THR B O 1
ATOM 3922 N N . CYS B 1 183 ? -7.824 -35.094 -44.562 1 48.03 183 CYS B N 1
ATOM 3923 C CA . CYS B 1 183 ? -7.594 -35.406 -43.156 1 48.03 183 CYS B CA 1
ATOM 3924 C C . CYS B 1 183 ? -8.305 -34.406 -42.25 1 48.03 183 CYS B C 1
ATOM 3926 O O . CYS B 1 183 ? -8.102 -33.188 -42.375 1 48.03 183 CYS B O 1
ATOM 3928 N N . ASP B 1 184 ? -9.375 -34.594 -41.875 1 51.38 184 ASP B N 1
ATOM 3929 C CA . ASP B 1 184 ? -10.055 -33.781 -40.906 1 51.38 184 ASP B CA 1
ATOM 3930 C C . ASP B 1 184 ? -9.172 -33.5 -39.688 1 51.38 184 ASP B C 1
ATOM 3932 O O . ASP B 1 184 ? -9.633 -33 -38.688 1 51.38 184 ASP B O 1
ATOM 3936 N N . GLY B 1 185 ? -7.773 -33.812 -39.719 1 58.75 185 GLY B N 1
ATOM 3937 C CA . GLY B 1 185 ? -6.914 -34.594 -38.812 1 58.75 185 GLY B CA 1
ATOM 3938 C C . GLY B 1 185 ? -6.453 -33.781 -37.594 1 58.75 185 GLY B C 1
ATOM 3939 O O . GLY B 1 185 ? -5.609 -32.906 -37.719 1 58.75 185 GLY B O 1
ATOM 3940 N N . THR B 1 186 ? -6.945 -33.656 -36.531 1 76 186 THR B N 1
ATOM 3941 C CA . THR B 1 186 ? -6.66 -33.156 -35.188 1 76 186 THR B CA 1
ATOM 3942 C C . THR B 1 186 ? -5.703 -34.125 -34.469 1 76 186 THR B C 1
ATOM 3944 O O . THR B 1 186 ? -5.82 -35.344 -34.594 1 76 186 THR B O 1
ATOM 3947 N N . MET B 1 187 ? -4.598 -33.562 -34.062 1 88.19 187 MET B N 1
ATOM 3948 C CA . MET B 1 187 ? -3.631 -34.312 -33.25 1 88.19 187 MET B CA 1
ATOM 3949 C C . MET B 1 187 ? -3.803 -34 -31.781 1 88.19 187 MET B C 1
ATOM 3951 O O . MET B 1 187 ? -4.055 -32.844 -31.406 1 88.19 187 MET B O 1
ATOM 3955 N N . GLN B 1 188 ? -3.721 -35.094 -31.016 1 91.12 188 GLN B N 1
ATOM 3956 C CA . GLN B 1 188 ? -3.732 -34.938 -29.578 1 91.12 188 GLN B CA 1
ATOM 3957 C C . GLN B 1 188 ? -2.314 -34.906 -29.016 1 91.12 188 GLN B C 1
ATOM 3959 O O . GLN B 1 188 ? -1.484 -35.75 -29.375 1 91.12 188 GLN B O 1
ATOM 3964 N N . THR B 1 189 ? -2.092 -33.969 -28.156 1 94.38 189 THR B N 1
ATOM 3965 C CA . THR B 1 189 ? -0.771 -33.875 -27.547 1 94.38 189 THR B CA 1
ATOM 3966 C C . THR B 1 189 ? -0.885 -33.781 -26.031 1 94.38 189 THR B C 1
ATOM 3968 O O . THR B 1 189 ? -1.54 -32.875 -25.5 1 94.38 189 THR B O 1
ATOM 3971 N N . LEU B 1 190 ? -0.358 -34.781 -25.359 1 97.19 190 LEU B N 1
ATOM 3972 C CA . LEU B 1 190 ? -0.112 -34.656 -23.922 1 97.19 190 LEU B CA 1
ATOM 3973 C C . LEU B 1 190 ? 1.116 -33.781 -23.672 1 97.19 190 LEU B C 1
ATOM 3975 O O . LEU B 1 190 ? 2.236 -34.156 -24.016 1 97.19 190 LEU B O 1
ATOM 3979 N N . ASP B 1 191 ? 0.841 -32.625 -23.125 1 97 191 ASP B N 1
ATOM 3980 C CA . ASP B 1 191 ? 1.863 -31.609 -22.922 1 97 191 ASP B CA 1
ATOM 3981 C C . ASP B 1 191 ? 2.125 -31.391 -21.422 1 97 191 ASP B C 1
ATOM 3983 O O . ASP B 1 191 ? 1.232 -30.953 -20.688 1 97 191 ASP B O 1
ATOM 3987 N N . ALA B 1 192 ? 3.332 -31.719 -20.953 1 98.38 192 ALA B N 1
ATOM 3988 C CA . ALA B 1 192 ? 3.705 -31.516 -19.562 1 98.38 192 ALA B CA 1
ATOM 3989 C C . ALA B 1 192 ? 4.91 -30.578 -19.438 1 98.38 192 ALA B C 1
ATOM 3991 O O . ALA B 1 192 ? 5.871 -30.703 -20.203 1 98.38 192 ALA B O 1
ATOM 3992 N N . ARG B 1 193 ? 4.859 -29.672 -18.5 1 98.12 193 ARG B N 1
ATOM 3993 C CA . ARG B 1 193 ? 5.941 -28.703 -18.312 1 98.12 193 ARG B CA 1
ATOM 3994 C C . ARG B 1 193 ? 6.246 -28.5 -16.828 1 98.12 193 ARG B C 1
ATOM 3996 O O . ARG B 1 193 ? 5.348 -28.562 -15.992 1 98.12 193 ARG B O 1
ATOM 4003 N N . HIS B 1 194 ? 7.484 -28.203 -16.594 1 98.5 194 HIS B N 1
ATOM 4004 C CA . HIS B 1 194 ? 7.832 -27.766 -15.242 1 98.5 194 HIS B CA 1
ATOM 4005 C C . HIS B 1 194 ? 7.16 -26.438 -14.906 1 98.5 194 HIS B C 1
ATOM 4007 O O . HIS B 1 194 ? 7.047 -25.562 -15.766 1 98.5 194 HIS B O 1
ATOM 4013 N N . ILE B 1 195 ? 6.777 -26.234 -13.711 1 98.38 195 ILE B N 1
ATOM 4014 C CA . ILE B 1 195 ? 5.977 -25.094 -13.312 1 98.38 195 ILE B CA 1
ATOM 4015 C C . ILE B 1 195 ? 6.766 -23.797 -13.539 1 98.38 195 ILE B C 1
ATOM 4017 O O . ILE B 1 195 ? 6.18 -22.734 -13.781 1 98.38 195 ILE B O 1
ATOM 4021 N N . GLU B 1 196 ? 8.062 -23.859 -13.562 1 98.06 196 GLU B N 1
ATOM 4022 C CA . GLU B 1 196 ? 8.93 -22.688 -13.68 1 98.06 196 GLU B CA 1
ATOM 4023 C C . GLU B 1 196 ? 9.203 -22.359 -15.148 1 98.06 196 GLU B C 1
ATOM 4025 O O . GLU B 1 196 ? 9.805 -21.312 -15.445 1 98.06 196 GLU B O 1
ATOM 4030 N N . LEU B 1 197 ? 8.812 -23.156 -16.047 1 97.5 197 LEU B N 1
ATOM 4031 C CA . LEU B 1 197 ? 9.258 -23.078 -17.422 1 97.5 197 LEU B CA 1
ATOM 4032 C C . LEU B 1 197 ? 8.984 -21.703 -18.016 1 97.5 197 LEU B C 1
ATOM 4034 O O . LEU B 1 197 ? 9.891 -21.062 -18.562 1 97.5 197 LEU B O 1
ATOM 4038 N N . PHE B 1 198 ? 7.766 -21.234 -17.859 1 96.75 198 PHE B N 1
ATOM 4039 C CA . PHE B 1 198 ? 7.324 -20.031 -18.531 1 96.75 198 PHE B CA 1
ATOM 4040 C C . PHE B 1 198 ? 8.047 -18.797 -17.969 1 96.75 198 PHE B C 1
ATOM 4042 O O . PHE B 1 198 ? 8.016 -17.734 -18.578 1 96.75 198 PHE B O 1
ATOM 4049 N N . LEU B 1 199 ? 8.695 -18.922 -16.766 1 97 199 LEU B N 1
ATOM 4050 C CA . LEU B 1 199 ? 9.375 -17.797 -16.125 1 97 199 LEU B CA 1
ATOM 4051 C C . LEU B 1 199 ? 10.844 -17.75 -16.531 1 97 199 LEU B C 1
ATOM 4053 O O . LEU B 1 199 ? 11.539 -16.766 -16.25 1 97 199 LEU B O 1
ATOM 4057 N N . ASN B 1 200 ? 11.273 -18.75 -17.266 1 96.5 200 ASN B N 1
ATOM 4058 C CA . ASN B 1 200 ? 12.68 -18.828 -17.641 1 96.5 200 ASN B CA 1
ATOM 4059 C C . ASN B 1 200 ? 12.969 -18.062 -18.922 1 96.5 200 ASN B C 1
ATOM 4061 O O . ASN B 1 200 ? 12.203 -18.141 -19.891 1 96.5 200 ASN B O 1
ATOM 4065 N N . GLU B 1 201 ? 14.055 -17.453 -18.891 1 95 201 GLU B N 1
ATOM 4066 C CA . GLU B 1 201 ? 14.461 -16.656 -20.047 1 95 201 GLU B CA 1
ATOM 4067 C C . GLU B 1 201 ? 14.656 -17.516 -21.281 1 95 201 GLU B C 1
ATOM 4069 O O . GLU B 1 201 ? 14.273 -17.125 -22.391 1 95 201 GLU B O 1
ATOM 4074 N N . GLY B 1 202 ? 15.242 -18.625 -21.156 1 93.62 202 GLY B N 1
ATOM 4075 C CA . GLY B 1 202 ? 15.477 -19.516 -22.266 1 93.62 202 GLY B CA 1
ATOM 4076 C C . GLY B 1 202 ? 14.203 -19.922 -22.984 1 93.62 202 GLY B C 1
ATOM 4077 O O . GLY B 1 202 ? 14.195 -20.078 -24.219 1 93.62 202 GLY B O 1
ATOM 4078 N N . TYR B 1 203 ? 13.148 -20.047 -22.266 1 95.25 203 TYR B N 1
ATOM 4079 C CA . TYR B 1 203 ? 11.859 -20.328 -22.891 1 95.25 203 TYR B CA 1
ATOM 4080 C C . TYR B 1 203 ? 11.281 -19.094 -23.547 1 95.25 203 TYR B C 1
ATOM 4082 O O . TYR B 1 203 ? 10.797 -19.156 -24.672 1 95.25 203 TYR B O 1
ATOM 4090 N N . GLN B 1 204 ? 11.359 -18.031 -22.859 1 93.5 204 GLN B N 1
ATOM 4091 C CA . GLN B 1 204 ? 10.758 -16.781 -23.328 1 93.5 204 GLN B CA 1
ATOM 4092 C C . GLN B 1 204 ? 11.43 -16.312 -24.609 1 93.5 204 GLN B C 1
ATOM 4094 O O . GLN B 1 204 ? 10.75 -15.812 -25.516 1 93.5 204 GLN B O 1
ATOM 4099 N N . ASP B 1 205 ? 12.719 -16.5 -24.703 1 92.31 205 ASP B N 1
ATOM 4100 C CA . ASP B 1 205 ? 13.414 -15.992 -25.891 1 92.31 205 ASP B CA 1
ATOM 4101 C C . ASP B 1 205 ? 13.461 -17.047 -27 1 92.31 205 ASP B C 1
ATOM 4103 O O . ASP B 1 205 ? 13.953 -16.781 -28.094 1 92.31 205 ASP B O 1
ATOM 4107 N N . GLY B 1 206 ? 13.117 -18.203 -26.75 1 90.88 206 GLY B N 1
ATOM 4108 C CA . GLY B 1 206 ? 12.977 -19.219 -27.766 1 90.88 206 GLY B CA 1
ATOM 4109 C C . GLY B 1 206 ? 14.234 -20.062 -27.938 1 90.88 206 GLY B C 1
ATOM 4110 O O . GLY B 1 206 ? 14.312 -20.875 -28.859 1 90.88 206 GLY B O 1
ATOM 4111 N N . SER B 1 207 ? 15.148 -19.859 -27.094 1 92.38 207 SER B N 1
ATOM 4112 C CA . SER B 1 207 ? 16.391 -20.609 -27.219 1 92.38 207 SER B CA 1
ATOM 4113 C C . SER B 1 207 ? 16.188 -22.078 -26.828 1 92.38 207 SER B C 1
ATOM 4115 O O . SER B 1 207 ? 16.922 -22.953 -27.266 1 92.38 207 SER B O 1
ATOM 4117 N N . TRP B 1 208 ? 15.219 -22.297 -26.016 1 94.12 208 TRP B N 1
ATOM 4118 C CA . TRP B 1 208 ? 14.852 -23.672 -25.703 1 94.12 208 TRP B CA 1
ATOM 4119 C C . TRP B 1 208 ? 13.781 -24.188 -26.656 1 94.12 208 TRP B C 1
ATOM 4121 O O . TRP B 1 208 ? 12.734 -23.547 -26.828 1 94.12 208 TRP B O 1
ATOM 4131 N N . ASP B 1 209 ? 14.078 -25.266 -27.266 1 92.06 209 ASP B N 1
ATOM 4132 C CA . ASP B 1 209 ? 13.117 -25.844 -28.188 1 92.06 209 ASP B CA 1
ATOM 4133 C C . ASP B 1 209 ? 12.961 -27.344 -27.969 1 92.06 209 ASP B C 1
ATOM 4135 O O . ASP B 1 209 ? 13.781 -27.953 -27.297 1 92.06 209 ASP B O 1
ATOM 4139 N N . TYR B 1 210 ? 11.867 -27.828 -28.531 1 93.62 210 TYR B N 1
ATOM 4140 C CA . TYR B 1 210 ? 11.617 -29.25 -28.422 1 93.62 210 TYR B CA 1
ATOM 4141 C C . TYR B 1 210 ? 12.539 -30.047 -29.328 1 93.62 210 TYR B C 1
ATOM 4143 O O . TYR B 1 210 ? 12.797 -29.641 -30.469 1 93.62 210 TYR B O 1
ATOM 4151 N N . GLU B 1 211 ? 13.047 -31.094 -28.797 1 93 211 GLU B N 1
ATOM 4152 C CA . GLU B 1 211 ? 13.797 -32.094 -29.562 1 93 211 GLU B CA 1
ATOM 4153 C C . GLU B 1 211 ? 13.031 -33.406 -29.641 1 93 211 GLU B C 1
ATOM 4155 O O . GLU B 1 211 ? 12.414 -33.844 -28.672 1 93 211 GLU B O 1
ATOM 4160 N N . THR B 1 212 ? 13.109 -34 -30.812 1 93 212 THR B N 1
ATOM 4161 C CA . THR B 1 212 ? 12.438 -35.281 -31 1 93 212 THR B CA 1
ATOM 4162 C C . THR B 1 212 ? 13.266 -36.406 -30.406 1 93 212 THR B C 1
ATOM 4164 O O . THR B 1 212 ? 14.43 -36.594 -30.766 1 93 212 THR B O 1
ATOM 4167 N N . LEU B 1 213 ? 12.672 -37.094 -29.5 1 91.75 213 LEU B N 1
ATOM 4168 C CA . LEU B 1 213 ? 13.32 -38.25 -28.891 1 91.75 213 LEU B CA 1
ATOM 4169 C C . LEU B 1 213 ? 13.164 -39.469 -29.766 1 91.75 213 LEU B C 1
ATOM 4171 O O . LEU B 1 213 ? 14.086 -40.312 -29.844 1 91.75 213 LEU B O 1
ATOM 4175 N N . GLY B 1 214 ? 11.992 -39.594 -30.375 1 89.69 214 GLY B N 1
ATOM 4176 C CA . GLY B 1 214 ? 11.672 -40.719 -31.234 1 89.69 214 GLY B CA 1
ATOM 4177 C C . GLY B 1 214 ? 10.195 -40.781 -31.609 1 89.69 214 GLY B C 1
ATOM 4178 O O . GLY B 1 214 ? 9.406 -39.938 -31.172 1 89.69 214 GLY B O 1
ATOM 4179 N N . SER B 1 215 ? 9.977 -41.719 -32.469 1 89.25 215 SER B N 1
ATOM 4180 C CA . SER B 1 215 ? 8.594 -41.906 -32.906 1 89.25 215 SER B CA 1
ATOM 4181 C C . SER B 1 215 ? 8.258 -43.406 -33 1 89.25 215 SER B C 1
ATOM 4183 O O . SER B 1 215 ? 9.156 -44.25 -33 1 89.25 215 SER B O 1
ATOM 4185 N N . HIS B 1 216 ? 7.02 -43.625 -32.938 1 90.38 216 HIS B N 1
ATOM 4186 C CA . HIS B 1 216 ? 6.508 -45 -33.062 1 90.38 216 HIS B CA 1
ATOM 4187 C C . HIS B 1 216 ? 5.234 -45.031 -33.875 1 90.38 216 HIS B C 1
ATOM 4189 O O . HIS B 1 216 ? 4.348 -44.188 -33.719 1 90.38 216 HIS B O 1
ATOM 4195 N N . ASP B 1 217 ? 5.176 -46.031 -34.844 1 87.75 217 ASP B N 1
ATOM 4196 C CA . ASP B 1 217 ? 3.996 -46.188 -35.688 1 87.75 217 ASP B CA 1
ATOM 4197 C C . ASP B 1 217 ? 3.275 -47.5 -35.344 1 87.75 217 ASP B C 1
ATOM 4199 O O . ASP B 1 217 ? 3.914 -48.531 -35.188 1 87.75 217 ASP B O 1
ATOM 4203 N N . THR B 1 218 ? 2.031 -47.312 -35.156 1 83.06 218 THR B N 1
ATOM 4204 C CA . THR B 1 218 ? 1.198 -48.531 -35.062 1 83.06 218 THR B CA 1
ATOM 4205 C C . THR B 1 218 ? 0.402 -48.719 -36.344 1 83.06 218 THR B C 1
ATOM 4207 O O . THR B 1 218 ? -0.263 -47.781 -36.812 1 83.06 218 THR B O 1
ATOM 4210 N N . SER B 1 219 ? 0.583 -49.719 -37.125 1 77.81 219 SER B N 1
ATOM 4211 C CA . SER B 1 219 ? -0.009 -49.938 -38.438 1 77.81 219 SER B CA 1
ATOM 4212 C C . SER B 1 219 ? -1.331 -50.688 -38.344 1 77.81 219 SER B C 1
ATOM 4214 O O . SER B 1 219 ? -1.891 -51.094 -39.375 1 77.81 219 SER B O 1
ATOM 4216 N N . LYS B 1 220 ? -1.789 -50.812 -37.25 1 82.69 220 LYS B N 1
ATOM 4217 C CA . LYS B 1 220 ? -3.08 -51.5 -37.094 1 82.69 220 LYS B CA 1
ATOM 4218 C C . LYS B 1 220 ? -4.094 -50.562 -36.406 1 82.69 220 LYS B C 1
ATOM 4220 O O . LYS B 1 220 ? -3.73 -49.5 -35.906 1 82.69 220 LYS B O 1
ATOM 4225 N N . HIS B 1 221 ? -5.316 -51.031 -36.562 1 87.62 221 HIS B N 1
ATOM 4226 C CA . HIS B 1 221 ? -6.402 -50.281 -35.938 1 87.62 221 HIS B CA 1
ATOM 4227 C C . HIS B 1 221 ? -6.125 -50.094 -34.438 1 87.62 221 HIS B C 1
ATOM 4229 O O . HIS B 1 221 ? -5.746 -51.031 -33.75 1 87.62 221 HIS B O 1
ATOM 4235 N N . ALA B 1 222 ? -6.156 -48.812 -34.062 1 87.44 222 ALA B N 1
ATOM 4236 C CA . ALA B 1 222 ? -5.984 -48.5 -32.656 1 87.44 222 ALA B CA 1
ATOM 4237 C C . ALA B 1 222 ? -7.316 -48.094 -32.031 1 87.44 222 ALA B C 1
ATOM 4239 O O . ALA B 1 222 ? -8.055 -47.25 -32.594 1 87.44 222 ALA B O 1
ATOM 4240 N N . ASP B 1 223 ? -7.586 -48.625 -30.938 1 87.31 223 ASP B N 1
ATOM 4241 C CA . ASP B 1 223 ? -8.844 -48.344 -30.25 1 87.31 223 ASP B CA 1
ATOM 4242 C C . ASP B 1 223 ? -8.836 -46.938 -29.656 1 87.31 223 ASP B C 1
ATOM 4244 O O . ASP B 1 223 ? -9.898 -46.312 -29.469 1 87.31 223 ASP B O 1
ATOM 4248 N N . GLY B 1 224 ? -7.699 -46.469 -29.391 1 89.81 224 GLY B N 1
ATOM 4249 C CA . GLY B 1 224 ? -7.609 -45.156 -28.781 1 89.81 224 GLY B CA 1
ATOM 4250 C C . GLY B 1 224 ? -6.215 -44.562 -28.844 1 89.81 224 GLY B C 1
ATOM 4251 O O . GLY B 1 224 ? -5.238 -45.281 -29.062 1 89.81 224 GLY B O 1
ATOM 4252 N N . ALA B 1 225 ? -6.117 -43.281 -28.812 1 91.06 225 ALA B N 1
ATOM 4253 C CA . ALA B 1 225 ? -4.859 -42.562 -28.672 1 91.06 225 ALA B CA 1
ATOM 4254 C C . ALA B 1 225 ? -4.559 -42.25 -27.203 1 91.06 225 ALA B C 1
ATOM 4256 O O . ALA B 1 225 ? -5.332 -41.562 -26.531 1 91.06 225 ALA B O 1
ATOM 4257 N N . SER B 1 226 ? -3.508 -42.812 -26.734 1 93.56 226 SER B N 1
ATOM 4258 C CA . SER B 1 226 ? -3.184 -42.656 -25.328 1 93.56 226 SER B CA 1
ATOM 4259 C C . SER B 1 226 ? -1.725 -42.25 -25.141 1 93.56 226 SER B C 1
ATOM 4261 O O . SER B 1 226 ? -0.896 -42.469 -26.016 1 93.56 226 SER B O 1
ATOM 4263 N N . GLY B 1 227 ? -1.456 -41.562 -24.109 1 95.31 227 GLY B N 1
ATOM 4264 C CA . GLY B 1 227 ? -0.124 -41.188 -23.672 1 95.31 227 GLY B CA 1
ATOM 4265 C C . GLY B 1 227 ? -0.014 -41 -22.172 1 95.31 227 GLY B C 1
ATOM 4266 O O . GLY B 1 227 ? -0.94 -40.5 -21.516 1 95.31 227 GLY B O 1
ATOM 4267 N N . GLY B 1 228 ? 1.027 -41.5 -21.656 1 97.06 228 GLY B N 1
ATOM 4268 C CA . GLY B 1 228 ? 1.24 -41.375 -20.234 1 97.06 228 GLY B CA 1
ATOM 4269 C C . GLY B 1 228 ? 2.656 -40.969 -19.859 1 97.06 228 GLY B C 1
ATOM 4270 O O . GLY B 1 228 ? 3.607 -41.344 -20.562 1 97.06 228 GLY B O 1
ATOM 4271 N N . ILE B 1 229 ? 2.773 -40.219 -18.859 1 97.88 229 ILE B N 1
ATOM 4272 C CA . ILE B 1 229 ? 4.043 -39.812 -18.266 1 97.88 229 ILE B CA 1
ATOM 4273 C C . ILE B 1 229 ? 4.109 -40.25 -16.812 1 97.88 229 ILE B C 1
ATOM 4275 O O . ILE B 1 229 ? 3.232 -39.906 -16.016 1 97.88 229 ILE B O 1
ATOM 4279 N N . PHE B 1 230 ? 5.172 -41 -16.438 1 97.12 230 PHE B N 1
ATOM 4280 C CA . PHE B 1 230 ? 5.285 -41.562 -15.094 1 97.12 230 PHE B CA 1
ATOM 4281 C C . PHE B 1 230 ? 6.645 -41.25 -14.484 1 97.12 230 PHE B C 1
ATOM 4283 O O . PHE B 1 230 ? 7.668 -41.312 -15.172 1 97.12 230 PHE B O 1
ATOM 4290 N N . ASP B 1 231 ? 6.625 -40.938 -13.227 1 96.81 231 ASP B N 1
ATOM 4291 C CA . ASP B 1 231 ? 7.879 -40.875 -12.484 1 96.81 231 ASP B CA 1
ATOM 4292 C C . ASP B 1 231 ? 8.477 -42.25 -12.281 1 96.81 231 ASP B C 1
ATOM 4294 O O . ASP B 1 231 ? 7.84 -43.125 -11.68 1 96.81 231 ASP B O 1
ATOM 4298 N N . MET B 1 232 ? 9.688 -42.406 -12.633 1 94.06 232 MET B N 1
ATOM 4299 C CA . MET B 1 232 ? 10.328 -43.719 -12.641 1 94.06 232 MET B CA 1
ATOM 4300 C C . MET B 1 232 ? 10.375 -44.312 -11.234 1 94.06 232 MET B C 1
ATOM 4302 O O . MET B 1 232 ? 10.211 -45.531 -11.055 1 94.06 232 MET B O 1
ATOM 4306 N N . LYS B 1 233 ? 10.562 -43.5 -10.266 1 94.25 233 LYS B N 1
ATOM 4307 C CA . LYS B 1 233 ? 10.688 -43.938 -8.875 1 94.25 233 LYS B CA 1
ATOM 4308 C C . LYS B 1 233 ? 9.367 -44.5 -8.352 1 94.25 233 LYS B C 1
ATOM 4310 O O . LYS B 1 233 ? 9.352 -45.281 -7.41 1 94.25 233 LYS B O 1
ATOM 4315 N N . HIS B 1 234 ? 8.25 -44.156 -8.969 1 94.88 234 HIS B N 1
ATOM 4316 C CA . HIS B 1 234 ? 6.941 -44.5 -8.438 1 94.88 234 HIS B CA 1
ATOM 4317 C C . HIS B 1 234 ? 6.168 -45.406 -9.406 1 94.88 234 HIS B C 1
ATOM 4319 O O . HIS B 1 234 ? 4.938 -45.375 -9.438 1 94.88 234 HIS B O 1
ATOM 4325 N N . LEU B 1 235 ? 6.832 -46.156 -10.242 1 92.75 235 LEU B N 1
ATOM 4326 C CA . LEU B 1 235 ? 6.199 -47 -11.258 1 92.75 235 LEU B CA 1
ATOM 4327 C C . LEU B 1 235 ? 5.391 -48.125 -10.602 1 92.75 235 LEU B C 1
ATOM 4329 O O . LEU B 1 235 ? 4.438 -48.625 -11.195 1 92.75 235 LEU B O 1
ATOM 4333 N N . LYS B 1 236 ? 5.746 -48.438 -9.414 1 90.94 236 LYS B N 1
ATOM 4334 C CA . LYS B 1 236 ? 5.07 -49.562 -8.758 1 90.94 236 LYS B CA 1
ATOM 4335 C C . LYS B 1 236 ? 4.105 -49.062 -7.688 1 90.94 236 LYS B C 1
ATOM 4337 O O . LYS B 1 236 ? 3.535 -49.844 -6.941 1 90.94 236 LYS B O 1
ATOM 4342 N N . ASP B 1 237 ? 3.949 -47.812 -7.625 1 91.19 237 ASP B N 1
ATOM 4343 C CA . ASP B 1 237 ? 3.109 -47.219 -6.598 1 91.19 237 ASP B CA 1
ATOM 4344 C C . ASP B 1 237 ? 1.643 -47.188 -7.023 1 91.19 237 ASP B C 1
ATOM 4346 O O . ASP B 1 237 ? 1.32 -47.5 -8.172 1 91.19 237 ASP B O 1
ATOM 4350 N N . GLN B 1 238 ? 0.883 -46.875 -6.082 1 90.62 238 GLN B N 1
ATOM 4351 C CA . GLN B 1 238 ? -0.551 -46.75 -6.324 1 90.62 238 GLN B CA 1
ATOM 4352 C C . GLN B 1 238 ? -0.846 -45.656 -7.344 1 90.62 238 GLN B C 1
ATOM 4354 O O . GLN B 1 238 ? -1.789 -45.781 -8.125 1 90.62 238 GLN B O 1
ATOM 4359 N N . SER B 1 239 ? -0.068 -44.625 -7.367 1 89.44 239 SER B N 1
ATOM 4360 C CA . SER B 1 239 ? -0.238 -43.531 -8.32 1 89.44 239 SER B CA 1
ATOM 4361 C C . SER B 1 239 ? -0.225 -44.062 -9.758 1 89.44 239 SER B C 1
ATOM 4363 O O . SER B 1 239 ? -0.975 -43.562 -10.602 1 89.44 239 SER B O 1
ATOM 4365 N N . THR B 1 240 ? 0.586 -44.969 -9.969 1 91.31 240 THR B N 1
ATOM 4366 C CA . THR B 1 240 ? 0.686 -45.594 -11.297 1 91.31 240 THR B CA 1
ATOM 4367 C C . THR B 1 240 ? -0.476 -46.531 -11.547 1 91.31 240 THR B C 1
ATOM 4369 O O . THR B 1 240 ? -1.086 -46.531 -12.617 1 91.31 240 THR B O 1
ATOM 4372 N N . SER B 1 241 ? -0.761 -47.312 -10.578 1 92.44 241 SER B N 1
ATOM 4373 C CA . SER B 1 241 ? -1.834 -48.281 -10.727 1 92.44 241 SER B CA 1
ATOM 4374 C C . SER B 1 241 ? -3.17 -47.594 -11.008 1 92.44 241 SER B C 1
ATOM 4376 O O . SER B 1 241 ? -3.994 -48.125 -11.758 1 92.44 241 SER B O 1
ATOM 4378 N N . ASP B 1 242 ? -3.354 -46.562 -10.43 1 93.06 242 ASP B N 1
ATOM 4379 C CA . ASP B 1 242 ? -4.594 -45.812 -10.633 1 93.06 242 ASP B CA 1
ATOM 4380 C C . ASP B 1 242 ? -4.734 -45.375 -12.094 1 93.06 242 ASP B C 1
ATOM 4382 O O . ASP B 1 242 ? -5.836 -45.375 -12.641 1 93.06 242 ASP B O 1
ATOM 4386 N N . ILE B 1 243 ? -3.629 -44.938 -12.633 1 94.75 243 ILE B N 1
ATOM 4387 C CA . ILE B 1 243 ? -3.631 -44.5 -14.023 1 94.75 243 ILE B CA 1
ATOM 4388 C C . ILE B 1 243 ? -3.924 -45.688 -14.938 1 94.75 243 ILE B C 1
ATOM 4390 O O . ILE B 1 243 ? -4.625 -45.562 -15.938 1 94.75 243 ILE B O 1
ATOM 4394 N N . LEU B 1 244 ? -3.443 -46.844 -14.555 1 94.25 244 LEU B N 1
ATOM 4395 C CA . LEU B 1 244 ? -3.553 -48.031 -15.406 1 94.25 244 LEU B CA 1
ATOM 4396 C C . LEU B 1 244 ? -4.934 -48.656 -15.281 1 94.25 244 LEU B C 1
ATOM 4398 O O . LEU B 1 244 ? -5.305 -49.5 -16.094 1 94.25 244 LEU B O 1
ATOM 4402 N N . ASP B 1 245 ? -5.59 -48.188 -14.273 1 92.75 245 ASP B N 1
ATOM 4403 C CA . ASP B 1 245 ? -6.984 -48.594 -14.172 1 92.75 245 ASP B CA 1
ATOM 4404 C C . ASP B 1 245 ? -7.875 -47.781 -15.109 1 92.75 245 ASP B C 1
ATOM 4406 O O . ASP B 1 245 ? -8.633 -46.938 -14.664 1 92.75 245 ASP B O 1
ATOM 4410 N N . LEU B 1 246 ? -7.914 -48.188 -16.344 1 91.44 246 LEU B N 1
ATOM 4411 C CA . LEU B 1 246 ? -8.555 -47.375 -17.391 1 91.44 246 LEU B CA 1
ATOM 4412 C C . LEU B 1 246 ? -10.062 -47.375 -17.203 1 91.44 246 LEU B C 1
ATOM 4414 O O . LEU B 1 246 ? -10.719 -46.375 -17.562 1 91.44 246 LEU B O 1
ATOM 4418 N N . LYS B 1 247 ? -10.578 -48.375 -16.766 1 88.44 247 LYS B N 1
ATOM 4419 C CA . LYS B 1 247 ? -12.031 -48.438 -16.594 1 88.44 247 LYS B CA 1
ATOM 4420 C C . LYS B 1 247 ? -12.539 -47.344 -15.664 1 88.44 247 LYS B C 1
ATOM 4422 O O . LYS B 1 247 ? -13.695 -46.938 -15.758 1 88.44 247 LYS B O 1
ATOM 4427 N N . SER B 1 248 ? -11.703 -46.938 -14.844 1 90.38 248 SER B N 1
ATOM 4428 C CA . SER B 1 248 ? -12.109 -46 -13.797 1 90.38 248 SER B CA 1
ATOM 4429 C C . SER B 1 248 ? -12.219 -44.562 -14.344 1 90.38 248 SER B C 1
ATOM 4431 O O . SER B 1 248 ? -12.875 -43.719 -13.742 1 90.38 248 SER B O 1
ATOM 4433 N N . TRP B 1 249 ? -11.562 -44.25 -15.484 1 91.25 249 TRP B N 1
ATOM 4434 C CA . TRP B 1 249 ? -11.562 -42.844 -15.859 1 91.25 249 TRP B CA 1
ATOM 4435 C C . TRP B 1 249 ? -11.727 -42.656 -17.359 1 91.25 249 TRP B C 1
ATOM 4437 O O . TRP B 1 249 ? -12.031 -41.562 -17.844 1 91.25 249 TRP B O 1
ATOM 4447 N N . VAL B 1 250 ? -11.625 -43.75 -18.078 1 87.81 250 VAL B N 1
ATOM 4448 C CA . VAL B 1 250 ? -11.773 -43.625 -19.516 1 87.81 250 VAL B CA 1
ATOM 4449 C C . VAL B 1 250 ? -13.25 -43.75 -19.906 1 87.81 250 VAL B C 1
ATOM 4451 O O . VAL B 1 250 ? -14.016 -44.438 -19.25 1 87.81 250 VAL B O 1
ATOM 4454 N N . GLY B 1 251 ? -13.672 -43.094 -20.828 1 81.88 251 GLY B N 1
ATOM 4455 C CA . GLY B 1 251 ? -15.055 -43.125 -21.281 1 81.88 251 GLY B CA 1
ATOM 4456 C C . GLY B 1 251 ? -15.438 -44.438 -21.922 1 81.88 251 GLY B C 1
ATOM 4457 O O . GLY B 1 251 ? -14.57 -45.25 -22.25 1 81.88 251 GLY B O 1
ATOM 4458 N N . LYS B 1 252 ? -16.703 -44.594 -22.047 1 86.12 252 LYS B N 1
ATOM 4459 C CA . LYS B 1 252 ? -17.219 -45.75 -22.766 1 86.12 252 LYS B CA 1
ATOM 4460 C C . LYS B 1 252 ? -16.734 -45.75 -24.203 1 86.12 252 LYS B C 1
ATOM 4462 O O . LYS B 1 252 ? -16.25 -44.75 -24.719 1 86.12 252 LYS B O 1
ATOM 4467 N N . GLN B 1 253 ? -16.812 -46.844 -24.906 1 84.44 253 GLN B N 1
ATOM 4468 C CA . GLN B 1 253 ? -16.25 -47.062 -26.234 1 84.44 253 GLN B CA 1
ATOM 4469 C C . GLN B 1 253 ? -16.812 -46.031 -27.234 1 84.44 253 GLN B C 1
ATOM 4471 O O . GLN B 1 253 ? -16.125 -45.625 -28.156 1 84.44 253 GLN B O 1
ATOM 4476 N N . LYS B 1 254 ? -17.984 -45.531 -27.031 1 85.69 254 LYS B N 1
ATOM 4477 C CA . LYS B 1 254 ? -18.578 -44.594 -27.984 1 85.69 254 LYS B CA 1
ATOM 4478 C C . LYS B 1 254 ? -18.391 -43.156 -27.516 1 85.69 254 LYS B C 1
ATOM 4480 O O . LYS B 1 254 ? -18.906 -42.219 -28.141 1 85.69 254 LYS B O 1
ATOM 4485 N N . ASP B 1 255 ? -17.688 -43 -26.484 1 86.25 255 ASP B N 1
ATOM 4486 C CA . ASP B 1 255 ? -17.359 -41.656 -26.031 1 86.25 255 ASP B CA 1
ATOM 4487 C C . ASP B 1 255 ? -16.062 -41.156 -26.672 1 86.25 255 ASP B C 1
ATOM 4489 O O . ASP B 1 255 ? -14.977 -41.656 -26.359 1 86.25 255 ASP B O 1
ATOM 4493 N N . TRP B 1 256 ? -16.188 -40.125 -27.531 1 83.12 256 TRP B N 1
ATOM 4494 C CA . TRP B 1 256 ? -15.039 -39.656 -28.312 1 83.12 256 TRP B CA 1
ATOM 4495 C C . TRP B 1 256 ? -14.398 -38.438 -27.656 1 83.12 256 TRP B C 1
ATOM 4497 O O . TRP B 1 256 ? -13.5 -37.812 -28.234 1 83.12 256 TRP B O 1
ATOM 4507 N N . GLN B 1 257 ? -14.828 -38.125 -26.453 1 83.44 257 GLN B N 1
ATOM 4508 C CA . GLN B 1 257 ? -14.234 -37 -25.734 1 83.44 257 GLN B CA 1
ATOM 4509 C C . GLN B 1 257 ? -12.922 -37.406 -25.078 1 83.44 257 GLN B C 1
ATOM 4511 O O . GLN B 1 257 ? -12.836 -38.469 -24.453 1 83.44 257 GLN B O 1
ATOM 4516 N N . PRO B 1 258 ? -11.945 -36.625 -25.266 1 88.69 258 PRO B N 1
ATOM 4517 C CA . PRO B 1 258 ? -10.688 -36.906 -24.578 1 88.69 258 PRO B CA 1
ATOM 4518 C C . PRO B 1 258 ? -10.836 -36.969 -23.062 1 88.69 258 PRO B C 1
ATOM 4520 O O . PRO B 1 258 ? -11.602 -36.188 -22.484 1 88.69 258 PRO B O 1
ATOM 4523 N N . LYS B 1 259 ? -10.18 -37.906 -22.5 1 90.88 259 LYS B N 1
ATOM 4524 C CA . LYS B 1 259 ? -10.156 -38.031 -21.047 1 90.88 259 LYS B CA 1
ATOM 4525 C C . LYS B 1 259 ? -8.727 -38 -20.516 1 90.88 259 LYS B C 1
ATOM 4527 O O . LYS B 1 259 ? -7.777 -38.312 -21.234 1 90.88 259 LYS B O 1
ATOM 4532 N N . ALA B 1 260 ? -8.672 -37.5 -19.344 1 94.81 260 ALA B N 1
ATOM 4533 C CA . ALA B 1 260 ? -7.355 -37.406 -18.719 1 94.81 260 ALA B CA 1
ATOM 4534 C C . ALA B 1 260 ? -7.422 -37.781 -17.234 1 94.81 260 ALA B C 1
ATOM 4536 O O . ALA B 1 260 ? -8.477 -37.719 -16.609 1 94.81 260 ALA B O 1
ATOM 4537 N N . MET B 1 261 ? -6.332 -38.312 -16.781 1 95.06 261 MET B N 1
ATOM 4538 C CA . MET B 1 261 ? -6.18 -38.656 -15.375 1 95.06 261 MET B CA 1
ATOM 4539 C C . MET B 1 261 ? -4.805 -38.219 -14.859 1 95.06 261 MET B C 1
ATOM 4541 O O . MET B 1 261 ? -3.807 -38.375 -15.562 1 95.06 261 MET B O 1
ATOM 4545 N N . ILE B 1 262 ? -4.898 -37.656 -13.703 1 96.62 262 ILE B N 1
ATOM 4546 C CA . ILE B 1 262 ? -3.646 -37.188 -13.117 1 96.62 262 ILE B CA 1
ATOM 4547 C C . ILE B 1 262 ? -3.557 -37.688 -11.664 1 96.62 262 ILE B C 1
ATOM 4549 O O . ILE B 1 262 ? -4.559 -37.688 -10.945 1 96.62 262 ILE B O 1
ATOM 4553 N N . THR B 1 263 ? -2.441 -38.219 -11.297 1 96.38 263 THR B N 1
ATOM 4554 C CA . THR B 1 263 ? -2.107 -38.594 -9.922 1 96.38 263 THR B CA 1
ATOM 4555 C C . THR B 1 263 ? -0.876 -37.812 -9.445 1 96.38 263 THR B C 1
ATOM 4557 O O . THR B 1 263 ? -0.356 -36.969 -10.164 1 96.38 263 THR B O 1
ATOM 4560 N N . LEU B 1 264 ? -0.389 -38.156 -8.273 1 96.38 264 LEU B N 1
ATOM 4561 C CA . LEU B 1 264 ? 0.701 -37.375 -7.684 1 96.38 264 LEU B CA 1
ATOM 4562 C C . LEU B 1 264 ? 1.977 -37.531 -8.508 1 96.38 264 LEU B C 1
ATOM 4564 O O . LEU B 1 264 ? 2.768 -36.562 -8.609 1 96.38 264 LEU B O 1
ATOM 4568 N N . HIS B 1 265 ? 2.162 -38.688 -9.133 1 97.75 265 HIS B N 1
ATOM 4569 C CA . HIS B 1 265 ? 3.445 -38.906 -9.789 1 97.75 265 HIS B CA 1
ATOM 4570 C C . HIS B 1 265 ? 3.258 -39.375 -11.219 1 97.75 265 HIS B C 1
ATOM 4572 O O . HIS B 1 265 ? 4.152 -40 -11.797 1 97.75 265 HIS B O 1
ATOM 4578 N N . ALA B 1 266 ? 2.049 -39.125 -11.781 1 97.38 266 ALA B N 1
ATOM 4579 C CA . ALA B 1 266 ? 1.807 -39.562 -13.148 1 97.38 266 ALA B CA 1
ATOM 4580 C C . ALA B 1 266 ? 0.64 -38.812 -13.781 1 97.38 266 ALA B C 1
ATOM 4582 O O . ALA B 1 266 ? -0.189 -38.25 -13.07 1 97.38 266 ALA B O 1
ATOM 4583 N N . VAL B 1 267 ? 0.625 -38.812 -15.07 1 97.75 267 VAL B N 1
ATOM 4584 C CA . VAL B 1 267 ? -0.464 -38.219 -15.828 1 97.75 267 VAL B CA 1
ATOM 4585 C C . VAL B 1 267 ? -0.672 -39 -17.125 1 97.75 267 VAL B C 1
ATOM 4587 O O . VAL B 1 267 ? 0.278 -39.562 -17.688 1 97.75 267 VAL B O 1
ATOM 4590 N N . ALA B 1 268 ? -1.891 -39.062 -17.531 1 97.56 268 ALA B N 1
ATOM 4591 C CA . ALA B 1 268 ? -2.186 -39.781 -18.781 1 97.56 268 ALA B CA 1
ATOM 4592 C C . ALA B 1 268 ? -3.426 -39.219 -19.453 1 97.56 268 ALA B C 1
ATOM 4594 O O . ALA B 1 268 ? -4.258 -38.562 -18.812 1 97.56 268 ALA B O 1
ATOM 4595 N N . VAL B 1 269 ? -3.457 -39.438 -20.703 1 96.38 269 VAL B N 1
ATOM 4596 C CA . VAL B 1 269 ? -4.609 -39.062 -21.516 1 96.38 269 VAL B CA 1
ATOM 4597 C C . VAL B 1 269 ? -5.031 -40.25 -22.375 1 96.38 269 VAL B C 1
ATOM 4599 O O . VAL B 1 269 ? -4.211 -41.094 -22.719 1 96.38 269 VAL B O 1
ATOM 4602 N N . LYS B 1 270 ? -6.297 -40.281 -22.688 1 93.62 270 LYS B N 1
ATOM 4603 C CA . LYS B 1 270 ? -6.801 -41.281 -23.609 1 93.62 270 LYS B CA 1
ATOM 4604 C C . LYS B 1 270 ? -8.055 -40.781 -24.328 1 93.62 270 LYS B C 1
ATOM 4606 O O . LYS B 1 270 ? -8.961 -40.25 -23.688 1 93.62 270 LYS B O 1
ATOM 4611 N N . THR B 1 271 ? -8.008 -40.969 -25.562 1 90.69 271 THR B N 1
ATOM 4612 C CA . THR B 1 271 ? -9.156 -40.656 -26.406 1 90.69 271 THR B CA 1
ATOM 4613 C C . THR B 1 271 ? -9.547 -41.875 -27.234 1 90.69 271 THR B C 1
ATOM 4615 O O . THR B 1 271 ? -8.711 -42.438 -27.953 1 90.69 271 THR B O 1
ATOM 4618 N N . ASN B 1 272 ? -10.789 -42.219 -27.094 1 89.88 272 ASN B N 1
ATOM 4619 C CA . ASN B 1 272 ? -11.273 -43.281 -27.953 1 89.88 272 ASN B CA 1
ATOM 4620 C C . ASN B 1 272 ? -11.328 -42.875 -29.422 1 89.88 272 ASN B C 1
ATOM 4622 O O . ASN B 1 272 ? -11.648 -41.719 -29.719 1 89.88 272 ASN B O 1
ATOM 4626 N N . LEU B 1 273 ? -11.023 -43.906 -30.234 1 88.38 273 LEU B N 1
ATOM 4627 C CA . LEU B 1 273 ? -10.984 -43.594 -31.672 1 88.38 273 LEU B CA 1
ATOM 4628 C C . LEU B 1 273 ? -11.953 -44.469 -32.438 1 88.38 273 LEU B C 1
ATOM 4630 O O . LEU B 1 273 ? -12.219 -45.594 -32.062 1 88.38 273 LEU B O 1
ATOM 4634 N N . GLN B 1 274 ? -12.383 -43.875 -33.5 1 86.5 274 GLN B N 1
ATOM 4635 C CA . GLN B 1 274 ? -13.133 -44.656 -34.469 1 86.5 274 GLN B CA 1
ATOM 4636 C C . GLN B 1 274 ? -12.188 -45.5 -35.344 1 86.5 274 GLN B C 1
ATOM 4638 O O . GLN B 1 274 ? -10.977 -45.5 -35.125 1 86.5 274 GLN B O 1
ATOM 4643 N N . GLU B 1 275 ? -12.828 -46.281 -36.219 1 86.69 275 GLU B N 1
ATOM 4644 C CA . GLU B 1 275 ? -11.984 -47.094 -37.062 1 86.69 275 GLU B CA 1
ATOM 4645 C C . GLU B 1 275 ? -10.93 -46.25 -37.781 1 86.69 275 GLU B C 1
ATOM 4647 O O . GLU B 1 275 ? -11.227 -45.188 -38.281 1 86.69 275 GLU B O 1
ATOM 4652 N N . ASN B 1 276 ? -9.719 -46.781 -37.656 1 85.19 276 ASN B N 1
ATOM 4653 C CA . ASN B 1 276 ? -8.602 -46.031 -38.25 1 85.19 276 ASN B CA 1
ATOM 4654 C C . ASN B 1 276 ? -7.527 -47 -38.781 1 85.19 276 ASN B C 1
ATOM 4656 O O . ASN B 1 276 ? -7.656 -48.219 -38.656 1 85.19 276 ASN B O 1
ATOM 4660 N N . GLU B 1 277 ? -6.453 -46.375 -39.438 1 85.44 277 GLU B N 1
ATOM 4661 C CA . GLU B 1 277 ? -5.414 -47.188 -40.062 1 85.44 277 GLU B CA 1
ATOM 4662 C C . GLU B 1 277 ? -4.145 -47.188 -39.219 1 85.44 277 GLU B C 1
ATOM 4664 O O . GLU B 1 277 ? -3.074 -47.562 -39.688 1 85.44 277 GLU B O 1
ATOM 4669 N N . GLY B 1 278 ? -4.273 -46.656 -38 1 87.56 278 GLY B N 1
ATOM 4670 C CA . GLY B 1 278 ? -3.111 -46.656 -37.125 1 87.56 278 GLY B CA 1
ATOM 4671 C C . GLY B 1 278 ? -2.783 -45.281 -36.562 1 87.56 278 GLY B C 1
ATOM 4672 O O . GLY B 1 278 ? -3.512 -44.312 -36.812 1 87.56 278 GLY B O 1
ATOM 4673 N N . LEU B 1 279 ? -1.727 -45.281 -35.719 1 89 279 LEU B N 1
ATOM 4674 C CA . LEU B 1 279 ? -1.332 -44.062 -35.062 1 89 279 LEU B CA 1
ATOM 4675 C C . LEU B 1 279 ? 0.164 -43.812 -35.219 1 89 279 LEU B C 1
ATOM 4677 O O . LEU B 1 279 ? 0.956 -44.75 -35.219 1 89 279 LEU B O 1
ATOM 4681 N N . HIS B 1 280 ? 0.485 -42.531 -35.5 1 89.38 280 HIS B N 1
ATOM 4682 C CA . HIS B 1 280 ? 1.865 -42.062 -35.375 1 89.38 280 HIS B CA 1
ATOM 4683 C C . HIS B 1 280 ? 2.107 -41.312 -34.094 1 89.38 280 HIS B C 1
ATOM 4685 O O . HIS B 1 280 ? 1.494 -40.281 -33.844 1 89.38 280 HIS B O 1
ATOM 4691 N N . ILE B 1 281 ? 2.979 -41.906 -33.25 1 92.06 281 ILE B N 1
ATOM 4692 C CA . ILE B 1 281 ? 3.254 -41.312 -31.953 1 92.06 281 ILE B CA 1
ATOM 4693 C C . ILE B 1 281 ? 4.637 -40.656 -31.953 1 92.06 281 ILE B C 1
ATOM 4695 O O . ILE B 1 281 ? 5.613 -41.25 -32.406 1 92.06 281 ILE B O 1
ATOM 4699 N N . LYS B 1 282 ? 4.691 -39.438 -31.531 1 92.31 282 LYS B N 1
ATOM 4700 C CA . LYS B 1 282 ? 5.949 -38.719 -31.469 1 92.31 282 LYS B CA 1
ATOM 4701 C C . LYS B 1 282 ? 6.258 -38.281 -30.031 1 92.31 282 LYS B C 1
ATOM 4703 O O . LYS B 1 282 ? 5.383 -37.781 -29.328 1 92.31 282 LYS B O 1
ATOM 4708 N N . TYR B 1 283 ? 7.477 -38.594 -29.578 1 95.06 283 TYR B N 1
ATOM 4709 C CA . TYR B 1 283 ? 7.953 -38.156 -28.266 1 95.06 283 TYR B CA 1
ATOM 4710 C C . TYR B 1 283 ? 8.938 -37 -28.391 1 95.06 283 TYR B C 1
ATOM 4712 O O . TYR B 1 283 ? 9.922 -37.094 -29.125 1 95.06 283 TYR B O 1
ATOM 4720 N N . GLN B 1 284 ? 8.633 -35.906 -27.672 1 95.25 284 GLN B N 1
ATOM 4721 C CA . GLN B 1 284 ? 9.5 -34.719 -27.703 1 95.25 284 GLN B CA 1
ATOM 4722 C C . GLN B 1 284 ? 9.82 -34.25 -26.281 1 95.25 284 GLN B C 1
ATOM 4724 O O . GLN B 1 284 ? 9.039 -34.5 -25.359 1 95.25 284 GLN B O 1
ATOM 4729 N N . ALA B 1 285 ? 10.969 -33.656 -26.156 1 96.5 285 ALA B N 1
ATOM 4730 C CA . ALA B 1 285 ? 11.359 -33.062 -24.891 1 96.5 285 ALA B CA 1
ATOM 4731 C C . ALA B 1 285 ? 12.102 -31.766 -25.094 1 96.5 285 ALA B C 1
ATOM 4733 O O . ALA B 1 285 ? 12.711 -31.547 -26.141 1 96.5 285 ALA B O 1
ATOM 4734 N N . MET B 1 286 ? 11.969 -30.891 -24.141 1 96.62 286 MET B N 1
ATOM 4735 C CA . MET B 1 286 ? 12.711 -29.641 -24.125 1 96.62 286 MET B CA 1
ATOM 4736 C C . MET B 1 286 ? 13.719 -29.609 -22.984 1 96.62 286 MET B C 1
ATOM 4738 O O . MET B 1 286 ? 13.383 -29.969 -21.844 1 96.62 286 MET B O 1
ATOM 4742 N N . LYS B 1 287 ? 14.945 -29.141 -23.297 1 96.88 287 LYS B N 1
ATOM 4743 C CA . LYS B 1 287 ? 16.016 -29.062 -22.297 1 96.88 287 LYS B CA 1
ATOM 4744 C C . LYS B 1 287 ? 16.484 -27.625 -22.125 1 96.88 287 LYS B C 1
ATOM 4746 O O . LYS B 1 287 ? 16.312 -26.781 -23.016 1 96.88 287 LYS B O 1
ATOM 4751 N N . THR B 1 288 ? 16.969 -27.203 -20.891 1 95.19 288 THR B N 1
ATOM 4752 C CA . THR B 1 288 ? 17.484 -25.875 -20.578 1 95.19 288 THR B CA 1
ATOM 4753 C C . THR B 1 288 ? 18.812 -25.625 -21.297 1 95.19 288 THR B C 1
ATOM 4755 O O . THR B 1 288 ? 19.516 -24.672 -21 1 95.19 288 THR B O 1
ATOM 4758 N N . GLY B 1 289 ? 19.172 -26.328 -22.297 1 85.75 289 GLY B N 1
ATOM 4759 C CA . GLY B 1 289 ? 20.422 -26.312 -23.062 1 85.75 289 GLY B CA 1
ATOM 4760 C C . GLY B 1 289 ? 20.844 -27.688 -23.516 1 85.75 289 GLY B C 1
ATOM 4761 O O . GLY B 1 289 ? 20.125 -28.672 -23.328 1 85.75 289 GLY B O 1
ATOM 4762 N N . LYS B 1 290 ? 21.906 -27.906 -24.219 1 80.94 290 LYS B N 1
ATOM 4763 C CA . LYS B 1 290 ? 22.359 -29.156 -24.812 1 80.94 290 LYS B CA 1
ATOM 4764 C C . LYS B 1 290 ? 22.531 -30.234 -23.766 1 80.94 290 LYS B C 1
ATOM 4766 O O . LYS B 1 290 ? 22.078 -31.375 -23.953 1 80.94 290 LYS B O 1
ATOM 4771 N N . ASP B 1 291 ? 23.062 -29.875 -22.594 1 85.12 291 ASP B N 1
ATOM 4772 C CA . ASP B 1 291 ? 23.234 -30.859 -21.531 1 85.12 291 ASP B CA 1
ATOM 4773 C C . ASP B 1 291 ? 22.438 -30.484 -20.297 1 85.12 291 ASP B C 1
ATOM 4775 O O . ASP B 1 291 ? 22.812 -30.828 -19.172 1 85.12 291 ASP B O 1
ATOM 4779 N N . GLY B 1 292 ? 21.359 -29.797 -20.562 1 93.81 292 GLY B N 1
ATOM 4780 C CA . GLY B 1 292 ? 20.594 -29.312 -19.438 1 93.81 292 GLY B CA 1
ATOM 4781 C C . GLY B 1 292 ? 19.484 -30.25 -19 1 93.81 292 GLY B C 1
ATOM 4782 O O . GLY B 1 292 ? 19.406 -31.391 -19.5 1 93.81 292 GLY B O 1
ATOM 4783 N N . GLU B 1 293 ? 18.719 -29.812 -18.031 1 96.94 293 GLU B N 1
ATOM 4784 C CA . GLU B 1 293 ? 17.609 -30.609 -17.5 1 96.94 293 GLU B CA 1
ATOM 4785 C C . GLU B 1 293 ? 16.391 -30.531 -18.406 1 96.94 293 GLU B C 1
ATOM 4787 O O . GLU B 1 293 ? 16.172 -29.531 -19.094 1 96.94 293 GLU B O 1
ATOM 4792 N N . VAL B 1 294 ? 15.688 -31.688 -18.484 1 97.88 294 VAL B N 1
ATOM 4793 C CA . VAL B 1 294 ? 14.422 -31.703 -19.203 1 97.88 294 VAL B CA 1
ATOM 4794 C C . VAL B 1 294 ? 13.375 -30.906 -18.438 1 97.88 294 VAL B C 1
ATOM 4796 O O . VAL B 1 294 ? 13.148 -31.141 -17.25 1 97.88 294 VAL B O 1
ATOM 4799 N N . VAL B 1 295 ? 12.719 -29.984 -19.141 1 98.19 295 VAL B N 1
ATOM 4800 C CA . VAL B 1 295 ? 11.797 -29.094 -18.438 1 98.19 295 VAL B CA 1
ATOM 4801 C C . VAL B 1 295 ? 10.422 -29.141 -19.109 1 98.19 295 VAL B C 1
ATOM 4803 O O . VAL B 1 295 ? 9.469 -28.516 -18.625 1 98.19 295 VAL B O 1
ATOM 4806 N N . SER B 1 296 ? 10.266 -29.906 -20.188 1 98.06 296 SER B N 1
ATOM 4807 C CA . SER B 1 296 ? 8.977 -30.109 -20.828 1 98.06 296 SER B CA 1
ATOM 4808 C C . SER B 1 296 ? 8.961 -31.391 -21.656 1 98.06 296 SER B C 1
ATOM 4810 O O . SER B 1 296 ? 9.984 -31.797 -22.203 1 98.06 296 SER B O 1
ATOM 4812 N N . ILE B 1 297 ? 7.801 -32.031 -21.719 1 98 297 ILE B N 1
ATOM 4813 C CA . ILE B 1 297 ? 7.609 -33.281 -22.438 1 98 297 ILE B CA 1
ATOM 4814 C C . ILE B 1 297 ? 6.32 -33.219 -23.25 1 98 297 ILE B C 1
ATOM 4816 O O . ILE B 1 297 ? 5.297 -32.719 -22.766 1 98 297 ILE B O 1
ATOM 4820 N N . ARG B 1 298 ? 6.473 -33.719 -24.453 1 96.88 298 ARG B N 1
ATOM 4821 C CA . ARG B 1 298 ? 5.289 -33.844 -25.312 1 96.88 298 ARG B CA 1
ATOM 4822 C C . ARG B 1 298 ? 5.145 -35.25 -25.859 1 96.88 298 ARG B C 1
ATOM 4824 O O . ARG B 1 298 ? 6.121 -35.844 -26.328 1 96.88 298 ARG B O 1
ATOM 4831 N N . ILE B 1 299 ? 3.984 -35.75 -25.766 1 96.44 299 ILE B N 1
ATOM 4832 C CA . ILE B 1 299 ? 3.594 -36.969 -26.453 1 96.44 299 ILE B CA 1
ATOM 4833 C C . ILE B 1 299 ? 2.457 -36.656 -27.422 1 96.44 299 ILE B C 1
ATOM 4835 O O . ILE B 1 299 ? 1.333 -36.375 -27.016 1 96.44 299 ILE B O 1
ATOM 4839 N N . SER B 1 300 ? 2.775 -36.75 -28.703 1 93.69 300 SER B N 1
ATOM 4840 C CA . SER B 1 300 ? 1.789 -36.406 -29.719 1 93.69 300 SER B CA 1
ATOM 4841 C C . SER B 1 300 ? 1.312 -37.656 -30.469 1 93.69 300 SER B C 1
ATOM 4843 O O . SER B 1 300 ? 2.104 -38.531 -30.766 1 93.69 300 SER B O 1
ATOM 4845 N N . GLN B 1 301 ? 0.084 -37.656 -30.719 1 91.44 301 GLN B N 1
ATOM 4846 C CA . GLN B 1 301 ? -0.531 -38.75 -31.453 1 91.44 301 GLN B CA 1
ATOM 4847 C C . GLN B 1 301 ? -1.272 -38.25 -32.688 1 91.44 301 GLN B C 1
ATOM 4849 O O . GLN B 1 301 ? -2.129 -37.375 -32.594 1 91.44 301 GLN B O 1
ATOM 4854 N N . GLN B 1 302 ? -0.928 -38.875 -33.719 1 86.81 302 GLN B N 1
ATOM 4855 C CA . GLN B 1 302 ? -1.521 -38.531 -35.031 1 86.81 302 GLN B CA 1
ATOM 4856 C C . GLN B 1 302 ? -2.115 -39.75 -35.719 1 86.81 302 GLN B C 1
ATOM 4858 O O . GLN B 1 302 ? -1.529 -40.844 -35.656 1 86.81 302 GLN B O 1
ATOM 4863 N N . LEU B 1 303 ? -3.289 -39.5 -36.281 1 83.12 303 LEU B N 1
ATOM 4864 C CA . LEU B 1 303 ? -3.873 -40.594 -37.062 1 83.12 303 LEU B CA 1
ATOM 4865 C C . LEU B 1 303 ? -3.129 -40.781 -38.375 1 83.12 303 LEU B C 1
ATOM 4867 O O . LEU B 1 303 ? -2.721 -39.812 -39 1 83.12 303 LEU B O 1
ATOM 4871 N N . LEU B 1 304 ? -2.957 -42.094 -38.688 1 76.44 304 LEU B N 1
ATOM 4872 C CA . LEU B 1 304 ? -2.342 -42.406 -39.969 1 76.44 304 LEU B CA 1
ATOM 4873 C C . LEU B 1 304 ? -3.396 -42.5 -41.062 1 76.44 304 LEU B C 1
ATOM 4875 O O . LEU B 1 304 ? -4.531 -42.906 -40.781 1 76.44 304 LEU B O 1
#

Secondary structure (DSSP, 8-state):
--------------------------SS---TT-HHHHHHHHTTS-HHHHHHHHHHHHHHHHHHT-HHHHHHHHHHHHT----S--SS-HHHHHHHHHSS--GGGTS-GGGEEEEEEEEEEEE-SSEEEEES---S-----TTS-HHHHHHHHSEEEEESBPPEEEEEEEEEEE-STT-STT---EEEEEEEEETTGGGSHHHHTT---EEEEEEEEE-S--SEEEEEEEEGGGTTSHHHHHHH-GGGTSPPTT--S-EEEEETTEEEEEEE--S-S-EEEEEEEEESSTTS-EEEEEEEEEE-/--------------------------SS---TT-HHHHHHHHTTS-HHHHHHHHHHHHHHHHHHT-HHHHHHHHHHHHT----S--SS-HHHHHHHHHSS--GGGTS-GGGEEEEEEEEEEEE-SSEEEEES---S-----TTS-HHHHHHHHSEEEEESBPPEEEEEEEEEEE-STT-STT---EEEEEEEEETTGGGSHHHHTT---EEEEEEEEE-S--SEEEEEEEEGGGTTSHHHHHHH-GGGTSPPTT--S-EEEEETTEEEEEEE--S-S-EEEEEEEEESSTTS-EEEEEEEEEE-

Nearest PDB structures (foldseek):
  6mtm-assembly1_D  TM=3.595E-01  e=9.265E+00  Homo sapiens

Foldseek 3Di:
DDPPPPDDDDFPFPDFDFPPPPPPPPPPDPPVPPVVVVVVVLVPDDPVVNVVVVVVVVVVVVVCPDQVNLVVVQCVVLVADDQPDDDDRSVVLSCLQPVSDDLCVQPVVVFFDGKGWAGKAWAPFQKKKKAFDLADDDDDDVPDDQACCCAPPVMGMDGQADTTMKTWMKTWTHDPVVVPPPCPKIKIKIKMFASCQVVDPCSNVVVKDKDWSDKYKDQAWDQKGKMKMFHPVCSPPVQSVVSSPCVVWPDDSPDQRKTKGHDHGMIMIMGGDDTARIKMWIKIFIAPDPPGGTGMIMIMIITD/DDPPPPDDDDFPFPQFDFPPPPPPPPPPPPPVPPVVVVVVVLVPDDPVVNVVVVVVVVVVVVVCPDQVNLVVVQCVVLVADDQPDDDDRSVVLSCLQPVSDDLCVQPVVVFFDGKGWAGKAWAPFQKKKKAFDLADDDDDDVPDDQACCCAPPVMGMDGQADTTMKTWMKTWTHDPVVVPPPPPKIKIKTKMFASCQVVDPCSNVVVKDKDWSDKYKDQAWDQKGKMKMFHPVCSPPPQSVVSSPCVVRPDDSPFQRKTKTHGHGMIMIMGGDDTARIKMWIKIFIAPDPPGGTGMIMIMIITD

pLDDT: mean 83.34, std 19.57, range [19.09, 98.62]

Organism: NCBI:txid158383

Radius of gyration: 41.18 Å; Cα contacts (8 Å, |Δi|>4): 1160; chains: 2; bounding box: 59×113×93 Å

InterPro domains:
  IPR036047 F-box-like domain superfamily [SSF81383] (35-95)